Protein AF-A0A5J9W462-F1 (afdb_monomer_lite)

Organism: NCBI:txid38414

Sequence (425 aa):
MVHLDNNRASKAHFTGINVKLDCSFSLFSVPWCLNPQRISMEPQVGMQVTEFKRKVMEEELKKLSLKVNHHEGNIQFLKTELNAIEAMCSDLGIKLGNYYSSVVAVANNDTSSLESERRTIRGILDQDKTAAGIICLLKVHQYEEASKMPLMNNILGFVATLGKVNDDNLSRLLSEYLGVDNMLGLVCNTSDGVKDLEKYDKDGRIDKSSGVHRLARTVGKFLDGRFTVFCLENLRPFSGIVNIDDPQRKLILEKPRLPGGESPPGFIDFAVNMIHLEREHLSCLTASGNGLRETLFYSLFSRLQVYKTRSDIKRALPWIKDGAISLDGGIWRPNGSFCLRNSKNVEVKFAVSHGVSSLPIDISDMEEQLKLKNWEKERLLEDMKREEDLLRQFRELYIQKAEGRAHGLSDSTNSGTGFMPAETT

Structure (mmCIF, N/CA/C/O backbone):
data_AF-A0A5J9W462-F1
#
_entry.id   AF-A0A5J9W462-F1
#
loop_
_atom_site.group_PDB
_atom_site.id
_atom_site.type_symbol
_atom_site.label_atom_id
_atom_site.label_alt_id
_atom_site.label_comp_id
_atom_site.label_asym_id
_atom_site.label_entity_id
_atom_site.label_seq_id
_atom_site.pdbx_PDB_ins_code
_atom_site.Cartn_x
_atom_site.Cartn_y
_atom_site.Cartn_z
_atom_site.occupancy
_atom_site.B_iso_or_equiv
_atom_site.auth_seq_id
_atom_site.auth_comp_id
_atom_site.auth_asym_id
_atom_site.auth_atom_id
_atom_site.pdbx_PDB_model_num
ATOM 1 N N . MET A 1 1 ? 1.809 1.566 29.266 1.00 32.88 1 MET A N 1
ATOM 2 C CA . MET A 1 1 ? 2.093 0.513 28.267 1.00 32.88 1 MET A CA 1
ATOM 3 C C . MET A 1 1 ? 2.369 -0.798 29.002 1.00 32.88 1 MET A C 1
ATOM 5 O O . MET A 1 1 ? 3.482 -1.033 29.451 1.00 32.88 1 MET A O 1
ATOM 9 N N . VAL A 1 2 ? 1.321 -1.592 29.239 1.00 24.12 2 VAL A N 1
ATOM 10 C CA . VAL A 1 2 ? 1.411 -2.946 29.807 1.00 24.12 2 VAL A CA 1
ATOM 11 C C . VAL A 1 2 ? 1.252 -3.903 28.632 1.00 24.12 2 VAL A C 1
ATOM 13 O O . VAL A 1 2 ? 0.195 -3.942 28.010 1.00 24.12 2 VAL A O 1
ATOM 16 N N . HIS A 1 3 ? 2.323 -4.621 28.298 1.00 26.08 3 HIS A N 1
ATOM 17 C CA . HIS A 1 3 ? 2.283 -5.725 27.346 1.00 26.08 3 HIS A CA 1
ATOM 18 C C . HIS A 1 3 ? 1.428 -6.850 27.936 1.00 26.08 3 HIS A C 1
ATOM 20 O O . HIS A 1 3 ? 1.818 -7.475 28.920 1.00 26.08 3 HIS A O 1
ATOM 26 N N . LEU A 1 4 ? 0.265 -7.107 27.339 1.00 27.16 4 LEU A N 1
ATOM 27 C CA . LEU A 1 4 ? -0.488 -8.338 27.557 1.00 27.16 4 LEU A CA 1
ATOM 28 C C . LEU A 1 4 ? -0.244 -9.269 26.371 1.00 27.16 4 LEU A C 1
ATOM 30 O O . LEU A 1 4 ? -0.885 -9.170 25.326 1.00 27.16 4 LEU A O 1
ATOM 34 N N . ASP A 1 5 ? 0.715 -10.171 26.571 1.00 25.47 5 ASP A N 1
ATOM 35 C CA . ASP A 1 5 ? 0.871 -11.408 25.816 1.00 25.47 5 ASP A CA 1
ATOM 36 C C . ASP A 1 5 ? -0.394 -12.261 25.970 1.00 25.47 5 ASP A C 1
ATOM 38 O O . ASP A 1 5 ? -0.637 -12.862 27.017 1.00 25.47 5 ASP A O 1
ATOM 42 N N . ASN A 1 6 ? -1.196 -12.351 24.911 1.00 26.03 6 ASN A N 1
ATOM 43 C CA . ASN A 1 6 ? -2.306 -13.295 24.825 1.00 26.03 6 ASN A CA 1
ATOM 44 C C . ASN A 1 6 ? -1.941 -14.411 23.847 1.00 26.03 6 ASN A C 1
ATOM 46 O O . ASN A 1 6 ? -2.358 -14.426 22.693 1.00 26.03 6 ASN A O 1
ATOM 50 N N . ASN A 1 7 ? -1.145 -15.368 24.325 1.00 25.41 7 ASN A N 1
ATOM 51 C CA . ASN A 1 7 ? -0.895 -16.611 23.605 1.00 25.41 7 ASN A CA 1
ATOM 52 C C . ASN A 1 7 ? -0.922 -17.806 24.566 1.00 25.41 7 ASN A C 1
ATOM 54 O O . ASN A 1 7 ? 0.106 -18.342 24.975 1.00 25.41 7 ASN A O 1
ATOM 58 N N . ARG A 1 8 ? -2.134 -18.229 24.954 1.00 24.95 8 ARG A N 1
ATOM 59 C CA . ARG A 1 8 ? -2.373 -19.558 25.542 1.00 24.95 8 ARG A CA 1
ATOM 60 C C . ARG A 1 8 ? -3.835 -19.993 25.393 1.00 24.95 8 ARG A C 1
ATOM 62 O O . ARG A 1 8 ? -4.592 -20.049 26.354 1.00 24.95 8 ARG A O 1
ATOM 69 N N . ALA A 1 9 ? -4.240 -20.325 24.170 1.00 26.23 9 ALA A N 1
ATOM 70 C CA . ALA A 1 9 ? -5.475 -21.072 23.938 1.00 26.23 9 ALA A CA 1
ATOM 71 C C . ALA A 1 9 ? -5.197 -22.575 24.122 1.00 26.23 9 ALA A C 1
ATOM 73 O O . ALA A 1 9 ? -4.694 -23.248 23.222 1.00 26.23 9 ALA A O 1
ATOM 74 N N . SER A 1 10 ? -5.503 -23.101 25.310 1.00 26.48 10 SER A N 1
ATOM 75 C CA . SER A 1 10 ? -5.551 -24.544 25.560 1.00 26.48 10 SER A CA 1
ATOM 76 C C . SER A 1 10 ? -6.766 -25.154 24.858 1.00 26.48 10 SER A C 1
ATOM 78 O O . SER A 1 10 ? -7.909 -24.837 25.177 1.00 26.48 10 SER A O 1
ATOM 80 N N . LYS A 1 11 ? -6.502 -26.066 23.917 1.00 26.34 11 LYS A N 1
ATOM 81 C CA . LYS A 1 11 ? -7.469 -27.040 23.396 1.00 26.34 11 LYS A CA 1
ATOM 82 C C . LYS A 1 11 ? -7.918 -27.967 24.529 1.00 26.34 11 LYS A C 1
ATOM 84 O O . LYS A 1 11 ? -7.079 -28.630 25.132 1.00 26.34 11 LYS A O 1
ATOM 89 N N . ALA A 1 12 ? -9.224 -28.087 24.744 1.00 26.06 12 ALA A N 1
ATOM 90 C CA . ALA A 1 12 ? -9.817 -29.208 25.464 1.00 26.06 12 ALA A CA 1
ATOM 91 C C . ALA A 1 12 ? -10.933 -29.814 24.603 1.00 26.06 12 ALA A C 1
ATOM 93 O O . ALA A 1 12 ? -11.951 -29.181 24.332 1.00 26.06 12 ALA A O 1
ATOM 94 N N . HIS A 1 13 ? -10.680 -31.035 24.134 1.00 24.03 13 HIS A N 1
ATOM 95 C CA . HIS A 1 13 ? -11.649 -31.937 23.522 1.00 24.03 13 HIS A CA 1
ATOM 96 C C . HIS A 1 13 ? -12.662 -32.400 24.577 1.00 24.03 13 HIS A C 1
ATOM 98 O O . HIS A 1 13 ? -12.260 -32.852 25.645 1.00 24.03 13 HIS A O 1
ATOM 104 N N . PHE A 1 14 ? -13.953 -32.381 24.248 1.00 23.38 14 PHE A N 1
ATOM 105 C CA . PHE A 1 14 ? -14.966 -33.183 24.935 1.00 23.38 14 PHE A CA 1
ATOM 106 C C . PHE A 1 14 ? -15.868 -33.832 23.885 1.00 23.38 14 PHE A C 1
ATOM 108 O O . PHE A 1 14 ? -16.574 -33.151 23.144 1.00 23.38 14 PHE A O 1
ATOM 115 N N . THR A 1 15 ? -15.815 -35.159 23.802 1.00 26.14 15 THR A N 1
ATOM 116 C CA . THR A 1 15 ? -16.683 -35.986 22.959 1.00 26.14 15 THR A CA 1
ATOM 117 C C . THR A 1 15 ? -17.451 -36.970 23.832 1.00 26.14 15 THR A C 1
ATOM 119 O O . THR A 1 15 ? -16.842 -37.820 24.470 1.00 26.14 15 THR A O 1
ATOM 122 N N . GLY A 1 16 ? -18.781 -36.855 23.785 1.00 24.42 16 GLY A N 1
ATOM 123 C CA . GLY A 1 16 ? -19.721 -37.971 23.644 1.00 24.42 16 GLY A CA 1
ATOM 124 C C . GLY A 1 16 ? -19.989 -38.871 24.850 1.00 24.42 16 GLY A C 1
ATOM 125 O O . GLY A 1 16 ? -19.273 -39.840 25.067 1.00 24.42 16 GLY A O 1
ATOM 126 N N . ILE A 1 17 ? -21.141 -38.670 25.501 1.00 26.58 17 ILE A N 1
ATOM 127 C CA . ILE A 1 17 ? -21.897 -39.768 26.120 1.00 26.58 17 ILE A CA 1
ATOM 128 C C . ILE A 1 17 ? -23.322 -39.737 25.558 1.00 26.58 17 ILE A C 1
ATOM 130 O O . ILE A 1 17 ? -24.057 -38.765 25.716 1.00 26.58 17 ILE A O 1
ATOM 134 N N . ASN A 1 18 ? -23.656 -40.815 24.852 1.00 25.36 18 ASN A N 1
ATOM 135 C CA . ASN A 1 18 ? -24.964 -41.163 24.308 1.00 25.36 18 ASN A CA 1
ATOM 136 C C . ASN A 1 18 ? -25.828 -41.748 25.435 1.00 25.36 18 ASN A C 1
ATOM 138 O O . ASN A 1 18 ? -25.395 -42.710 26.069 1.00 25.36 18 ASN A O 1
ATOM 142 N N . VAL A 1 19 ? -27.053 -41.257 25.639 1.00 27.70 19 VAL A N 1
ATOM 143 C CA . VAL A 1 19 ? -28.081 -42.009 26.378 1.00 27.70 19 VAL A CA 1
ATOM 144 C C . VAL A 1 19 ? -29.336 -42.091 25.520 1.00 27.70 19 VAL A C 1
ATOM 146 O O . VAL A 1 19 ? -29.924 -41.090 25.120 1.00 27.70 19 VAL A O 1
ATOM 149 N N . LYS A 1 20 ? -29.669 -43.339 25.205 1.00 26.03 20 LYS A N 1
ATOM 150 C CA . LYS A 1 20 ? -30.771 -43.816 24.378 1.00 26.03 20 LYS A CA 1
ATOM 151 C C . LYS A 1 20 ? -32.083 -43.678 25.160 1.00 26.03 20 LYS A C 1
ATOM 153 O O . LYS A 1 20 ? -32.168 -44.140 26.294 1.00 26.03 20 LYS A O 1
ATOM 158 N N . LEU A 1 21 ? -33.085 -43.056 24.544 1.00 27.44 21 LEU A N 1
ATOM 159 C CA . LEU A 1 21 ? -34.486 -43.153 24.947 1.00 27.44 21 LEU A CA 1
ATOM 160 C C . LEU A 1 21 ? -35.024 -44.517 24.501 1.00 27.44 21 LEU A C 1
ATOM 162 O O . LEU A 1 21 ? -34.988 -44.800 23.308 1.00 27.44 21 LEU A O 1
ATOM 166 N N . ASP A 1 22 ? -35.568 -45.303 25.428 1.00 25.23 22 ASP A N 1
ATOM 167 C CA . ASP A 1 22 ? -36.476 -46.405 25.110 1.00 25.23 22 ASP A CA 1
ATOM 168 C C . ASP A 1 22 ? -37.786 -46.208 25.884 1.00 25.23 22 ASP A C 1
ATOM 170 O O . ASP A 1 22 ? -37.830 -46.203 27.115 1.00 25.23 22 ASP A O 1
ATOM 174 N N . CYS A 1 23 ? -38.862 -46.004 25.121 1.00 26.50 23 CYS A N 1
ATOM 175 C CA . CYS A 1 23 ? -40.241 -46.086 25.579 1.00 26.50 23 CYS A CA 1
ATOM 176 C C . CYS A 1 23 ? -40.641 -47.557 25.719 1.00 26.50 23 CYS A C 1
ATOM 178 O O . CYS A 1 23 ? -40.494 -48.327 24.774 1.00 26.50 23 CYS A O 1
ATOM 180 N N . SER A 1 24 ? -41.272 -47.928 26.832 1.00 28.47 24 SER A N 1
ATOM 181 C CA . SER A 1 24 ? -42.213 -49.050 26.834 1.00 28.47 24 SER A CA 1
ATOM 182 C C . SER A 1 24 ? -43.370 -48.783 27.797 1.00 28.47 24 SER A C 1
ATOM 184 O O . SER A 1 24 ? -43.198 -48.522 28.984 1.00 28.47 24 SER A O 1
ATOM 186 N N . PHE A 1 25 ? -44.567 -48.795 27.216 1.00 29.05 25 PHE A N 1
ATOM 187 C CA . PHE A 1 25 ? -45.864 -48.802 27.878 1.00 29.05 25 PHE A CA 1
ATOM 188 C C . PHE A 1 25 ? -46.100 -50.172 28.526 1.00 29.05 25 PHE A C 1
ATOM 190 O O . PHE A 1 25 ? -45.933 -51.195 27.867 1.00 29.05 25 PHE A O 1
ATOM 197 N N . SER A 1 26 ? -46.624 -50.203 29.750 1.00 29.12 26 SER A N 1
ATOM 198 C CA . SER A 1 26 ? -47.603 -51.228 30.131 1.00 29.12 26 SER A CA 1
ATOM 199 C C . SER A 1 26 ? -48.548 -50.678 31.200 1.00 29.12 26 SER A C 1
ATOM 201 O O . SER A 1 26 ? -48.125 -50.144 32.223 1.00 29.12 26 SER A O 1
ATOM 203 N N . LEU A 1 27 ? -49.847 -50.752 30.897 1.00 32.38 27 LEU A N 1
ATOM 204 C CA . LEU A 1 27 ? -50.946 -50.551 31.836 1.00 32.38 27 LEU A CA 1
ATOM 205 C C . LEU A 1 27 ? -50.904 -51.651 32.897 1.00 32.38 27 LEU A C 1
ATOM 207 O O . LEU A 1 27 ? -50.784 -52.802 32.504 1.00 32.38 27 LEU A O 1
ATOM 211 N N . PHE A 1 28 ? -51.163 -51.332 34.167 1.00 27.59 28 PHE A N 1
ATOM 212 C CA . PHE A 1 28 ? -52.029 -52.157 35.018 1.00 27.59 28 PHE A CA 1
ATOM 213 C C . PHE A 1 28 ? -52.658 -51.323 36.143 1.00 27.59 28 PHE A C 1
ATOM 215 O O . PHE A 1 28 ? -52.068 -50.377 36.661 1.00 27.59 28 PHE A O 1
ATOM 222 N N . SER A 1 29 ? -53.909 -51.672 36.432 1.00 27.62 29 SER A N 1
ATOM 223 C CA . SER A 1 29 ? -54.890 -50.974 37.257 1.00 27.62 29 SER A CA 1
ATOM 224 C C . SER A 1 29 ? -54.516 -50.751 38.723 1.00 27.62 29 SER A C 1
ATOM 226 O O . SER A 1 29 ? -53.848 -51.552 39.369 1.00 27.62 29 SER A O 1
ATOM 228 N N . VAL A 1 30 ? -55.098 -49.669 39.242 1.00 32.84 30 VAL A N 1
ATOM 229 C CA . VAL A 1 30 ? -55.268 -49.286 40.651 1.00 32.84 30 VAL A CA 1
ATOM 230 C C . VAL A 1 30 ? -55.951 -50.407 41.467 1.00 32.84 30 VAL A C 1
ATOM 232 O O . VAL A 1 30 ? -56.759 -51.154 40.910 1.00 32.84 30 VAL A O 1
ATOM 235 N N . PRO A 1 31 ? -55.739 -50.476 42.795 1.00 33.50 31 PRO A N 1
ATOM 236 C CA . PRO A 1 31 ? -56.795 -49.958 43.672 1.00 33.50 31 PRO A CA 1
ATOM 237 C C . PRO A 1 31 ? -56.280 -49.069 44.811 1.00 33.50 31 PRO A C 1
ATOM 239 O O . PRO A 1 31 ? -55.242 -49.303 45.424 1.00 33.50 31 PRO A O 1
ATOM 242 N N . TRP A 1 32 ? -57.064 -48.028 45.087 1.00 32.16 32 TRP A N 1
ATOM 243 C CA . TRP A 1 32 ? -56.927 -47.144 46.232 1.00 32.16 32 TRP A CA 1
ATOM 244 C C . TRP A 1 32 ? -57.035 -47.915 47.550 1.00 32.16 32 TRP A C 1
ATOM 246 O O . TRP A 1 32 ? -58.062 -48.532 47.818 1.00 32.16 32 TRP A O 1
ATOM 256 N N . CYS A 1 33 ? -56.054 -47.735 48.431 1.00 29.02 33 CYS A N 1
ATOM 257 C CA . CYS A 1 33 ? -56.288 -47.727 49.870 1.00 29.02 33 CYS A CA 1
ATOM 258 C C . CYS A 1 33 ? -55.625 -46.473 50.448 1.00 29.02 33 CYS A C 1
ATOM 260 O O . CYS A 1 33 ? -54.404 -46.352 50.512 1.00 29.02 33 CYS A O 1
ATOM 262 N N . LEU A 1 34 ? -56.478 -45.517 50.815 1.00 35.22 34 LEU A N 1
ATOM 263 C CA . LEU A 1 34 ? -56.152 -44.336 51.601 1.00 35.22 34 LEU A CA 1
ATOM 264 C C . LEU A 1 34 ? -55.535 -44.761 52.938 1.00 35.22 34 LEU A C 1
ATOM 266 O O . LEU A 1 34 ? -56.171 -45.477 53.706 1.00 35.22 34 LEU A O 1
ATOM 270 N N . ASN A 1 35 ? -54.341 -44.256 53.242 1.00 29.34 35 ASN A N 1
ATOM 271 C CA . ASN A 1 35 ? -53.878 -44.123 54.618 1.00 29.34 35 ASN A CA 1
ATOM 272 C C . ASN A 1 35 ? -53.420 -42.666 54.831 1.00 29.34 35 ASN A C 1
ATOM 274 O O . ASN A 1 35 ? -52.438 -42.241 54.214 1.00 29.34 35 ASN A O 1
ATOM 278 N N . PRO A 1 36 ? -54.148 -41.851 55.617 1.00 38.88 36 PRO A N 1
ATOM 279 C CA . PRO A 1 36 ? -53.895 -40.425 55.732 1.00 38.88 36 PRO A CA 1
ATOM 280 C C . PRO A 1 36 ? -52.894 -40.151 56.857 1.00 38.88 36 PRO A C 1
ATOM 282 O O . PRO A 1 36 ? -53.267 -39.771 57.960 1.00 38.88 36 PRO A O 1
ATOM 285 N N . GLN A 1 37 ? -51.605 -40.292 56.564 1.00 34.75 37 GLN A N 1
ATOM 286 C CA . GLN A 1 37 ? -50.553 -39.580 57.296 1.00 34.75 37 GLN A CA 1
ATOM 287 C C . GLN A 1 37 ? -49.539 -39.032 56.293 1.00 34.75 37 GLN A C 1
ATOM 289 O O . GLN A 1 37 ? -48.404 -39.488 56.180 1.00 34.75 37 GLN A O 1
ATOM 294 N N . ARG A 1 38 ? -49.975 -38.024 55.527 1.00 35.09 38 ARG A N 1
ATOM 295 C CA . ARG A 1 38 ? -49.060 -37.144 54.800 1.00 35.09 38 ARG A CA 1
ATOM 296 C C . ARG A 1 38 ? -48.391 -36.254 55.844 1.00 35.09 38 ARG A C 1
ATOM 298 O O . ARG A 1 38 ? -48.964 -35.269 56.304 1.00 35.09 38 ARG A O 1
ATOM 305 N N . ILE A 1 39 ? -47.192 -36.649 56.252 1.00 37.62 39 ILE A N 1
ATOM 306 C CA . ILE A 1 39 ? -46.258 -35.767 56.942 1.00 37.62 39 ILE A CA 1
ATOM 307 C C . ILE A 1 39 ? -46.055 -34.553 56.031 1.00 37.62 39 ILE A C 1
ATOM 309 O O . ILE A 1 39 ? -45.605 -34.666 54.893 1.00 37.62 39 ILE A O 1
ATOM 313 N N . SER A 1 40 ? -46.464 -33.394 56.535 1.00 40.66 40 SER A N 1
ATOM 314 C CA . SER A 1 40 ? -46.249 -32.077 55.952 1.00 40.66 40 SER A CA 1
ATOM 315 C C . SER A 1 40 ? -44.746 -31.804 55.798 1.00 40.66 40 SER A C 1
ATOM 317 O O . SER A 1 40 ? -44.108 -31.301 56.719 1.00 40.66 40 SER A O 1
ATOM 319 N N . MET A 1 41 ? -44.177 -32.122 54.635 1.00 41.22 41 MET A N 1
ATOM 320 C CA . MET A 1 41 ? -42.813 -31.748 54.236 1.00 41.22 41 MET A CA 1
ATOM 321 C C . MET A 1 41 ? -42.751 -31.370 52.744 1.00 41.22 41 MET A C 1
ATOM 323 O O . MET A 1 41 ? -41.885 -31.821 52.011 1.00 41.22 41 MET A O 1
ATOM 327 N N . GLU A 1 42 ? -43.669 -30.529 52.266 1.00 46.94 42 GLU A N 1
ATOM 328 C CA . GLU A 1 42 ? -43.593 -29.924 50.919 1.00 46.94 42 GLU A CA 1
ATOM 329 C C . GLU A 1 42 ? -43.404 -28.386 50.854 1.00 46.94 42 GLU A C 1
ATOM 331 O O . GLU A 1 42 ? -43.029 -27.913 49.783 1.00 46.94 42 GLU A O 1
ATOM 336 N N . PRO A 1 43 ? -43.510 -27.565 51.928 1.00 47.59 43 PRO A N 1
ATOM 337 C CA . PRO A 1 43 ? -43.242 -26.124 51.799 1.00 47.59 43 PRO A CA 1
ATOM 338 C C . PRO A 1 43 ? -41.751 -25.749 51.928 1.00 47.59 43 PRO A C 1
ATOM 340 O O . PRO A 1 43 ? -41.333 -24.705 51.429 1.00 47.59 43 PRO A O 1
ATOM 343 N N . GLN A 1 44 ? -40.914 -26.594 52.548 1.00 51.41 44 GLN A N 1
ATOM 344 C CA . GLN A 1 44 ? -39.502 -26.255 52.801 1.00 51.41 44 GLN A CA 1
ATOM 345 C C . GLN A 1 44 ? -38.607 -26.363 51.554 1.00 51.41 44 GLN A C 1
ATOM 347 O O . GLN A 1 44 ? -37.691 -25.560 51.391 1.00 51.41 44 GLN A O 1
ATOM 352 N N . VAL A 1 45 ? -38.883 -27.300 50.640 1.00 54.38 45 VAL A N 1
ATOM 353 C CA . VAL A 1 45 ? -38.066 -27.502 49.427 1.00 54.38 45 VAL A CA 1
ATOM 354 C C . VAL A 1 45 ? -38.328 -26.400 48.389 1.00 54.38 45 VAL A C 1
ATOM 356 O O . VAL A 1 45 ? -37.388 -25.884 47.788 1.00 54.38 45 VAL A O 1
ATOM 359 N N . GLY A 1 46 ? -39.582 -25.955 48.232 1.00 57.25 46 GLY A N 1
ATOM 360 C CA . GLY A 1 46 ? -39.935 -24.834 47.349 1.00 57.25 46 GLY A CA 1
ATOM 361 C C . GLY A 1 46 ? -39.344 -23.491 47.802 1.00 57.25 46 GLY A C 1
ATOM 362 O O . GLY A 1 46 ? -38.829 -22.728 46.978 1.00 57.25 46 GLY A O 1
ATOM 363 N N . MET A 1 47 ? -39.329 -23.231 49.116 1.00 60.38 47 MET A N 1
ATOM 364 C CA . MET A 1 47 ? -38.665 -22.057 49.701 1.00 60.38 47 MET A CA 1
ATOM 365 C C . MET A 1 47 ? -37.142 -22.085 49.500 1.00 60.38 47 MET A C 1
ATOM 367 O O . MET A 1 47 ? -36.551 -21.068 49.145 1.00 60.38 47 MET A O 1
ATOM 371 N N . GLN A 1 48 ? -36.492 -23.243 49.650 1.00 67.31 48 GLN A N 1
ATOM 372 C CA . GLN A 1 48 ? -35.042 -23.350 49.438 1.00 67.31 48 GLN A CA 1
ATOM 373 C C . GLN A 1 48 ? -34.632 -23.167 47.968 1.00 67.31 48 GLN A C 1
ATOM 375 O O . GLN A 1 48 ? -33.620 -22.527 47.686 1.00 67.31 48 GL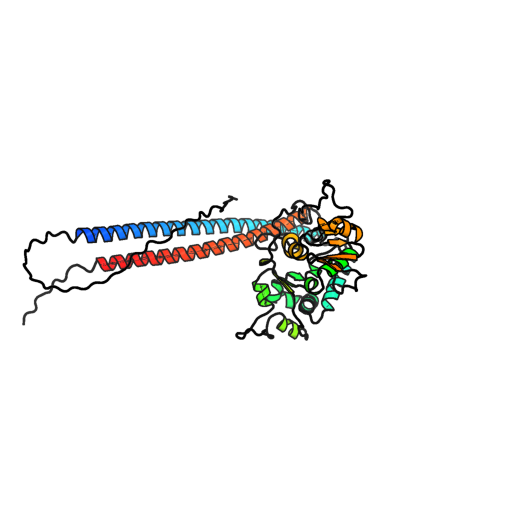N A O 1
ATOM 380 N N . VAL A 1 49 ? -35.422 -23.672 47.013 1.00 72.88 49 VAL A N 1
ATOM 381 C CA . VAL A 1 49 ? -35.142 -23.514 45.572 1.00 72.88 49 VAL A CA 1
ATOM 382 C C . VAL A 1 49 ? -35.323 -22.064 45.113 1.00 72.88 49 VAL A C 1
ATOM 384 O O . VAL A 1 49 ? -34.521 -21.557 44.327 1.00 72.88 49 VAL A O 1
ATOM 387 N N . THR A 1 50 ? -36.356 -21.377 45.600 1.00 74.00 50 THR A N 1
ATOM 388 C CA . THR A 1 50 ? -36.591 -19.952 45.300 1.00 74.00 50 THR A CA 1
ATOM 389 C C . THR A 1 50 ? -35.513 -19.059 45.913 1.00 74.00 50 THR A C 1
ATOM 391 O O . THR A 1 50 ? -35.018 -18.146 45.253 1.00 74.00 50 THR A O 1
ATOM 394 N N . GLU A 1 51 ? -35.068 -19.366 47.130 1.00 78.75 51 GLU A N 1
ATOM 395 C CA . GLU A 1 51 ? -33.944 -18.696 47.786 1.00 78.75 51 GLU A CA 1
ATOM 396 C C . GLU A 1 51 ? -32.608 -18.913 47.070 1.00 78.75 51 GLU A C 1
ATOM 398 O O . GLU A 1 51 ? -31.851 -17.961 46.869 1.00 78.75 51 GLU A O 1
ATOM 403 N N . PHE A 1 52 ? -32.338 -20.137 46.616 1.00 80.62 52 PHE A N 1
ATOM 404 C CA . PHE A 1 52 ? -31.152 -20.438 45.822 1.00 80.62 52 PHE A CA 1
ATOM 405 C C . PHE A 1 52 ? -31.157 -19.682 44.485 1.00 80.62 52 PHE A C 1
ATOM 407 O O . PHE A 1 52 ? -30.176 -19.020 44.151 1.00 80.62 52 PHE A O 1
ATOM 414 N N . LYS A 1 53 ? -32.283 -19.689 43.753 1.00 81.44 53 LYS A N 1
ATOM 415 C CA . LYS A 1 53 ? -32.438 -18.919 42.504 1.00 81.44 53 LYS A CA 1
ATOM 416 C C . LYS A 1 53 ? -32.224 -17.419 42.719 1.00 81.44 53 LYS A C 1
ATOM 418 O O . LYS A 1 53 ? -31.576 -16.775 41.898 1.00 81.44 53 LYS A O 1
ATOM 423 N N . ARG A 1 54 ? -32.721 -16.868 43.830 1.00 82.50 54 ARG A N 1
ATOM 424 C CA . ARG A 1 54 ? -32.523 -15.460 44.202 1.00 82.50 54 ARG A CA 1
ATOM 425 C C . ARG A 1 54 ? -31.045 -15.129 44.400 1.00 82.50 54 ARG A C 1
ATOM 427 O O . ARG A 1 54 ? -30.573 -14.151 43.830 1.00 82.50 54 ARG A O 1
ATOM 434 N N . LYS A 1 55 ? -30.315 -15.961 45.153 1.00 86.31 55 LYS A N 1
ATOM 435 C CA . LYS A 1 55 ? -28.874 -15.779 45.393 1.00 86.31 55 LYS A CA 1
ATOM 436 C C . LYS A 1 55 ? -28.066 -15.839 44.100 1.00 86.31 55 LYS A C 1
ATOM 438 O O . LYS A 1 55 ? -27.244 -14.961 43.866 1.00 86.31 55 LYS A O 1
ATOM 443 N N . VAL A 1 56 ? -28.352 -16.813 43.233 1.00 86.38 56 VAL A N 1
ATOM 444 C CA . VAL A 1 56 ? -27.691 -16.927 41.922 1.00 86.38 56 VAL A CA 1
ATOM 445 C C . VAL A 1 56 ? -27.938 -15.673 41.078 1.00 86.38 56 VAL A C 1
ATOM 447 O O . VAL A 1 56 ? -26.992 -15.104 40.537 1.00 86.38 56 VAL A O 1
ATOM 450 N N . MET A 1 57 ? -29.182 -15.185 41.013 1.00 83.44 57 MET A N 1
ATOM 451 C CA . MET A 1 57 ? -29.492 -13.952 40.280 1.00 83.44 57 MET A CA 1
ATOM 452 C C . MET A 1 57 ? -28.794 -12.720 40.872 1.00 83.44 57 MET A C 1
ATOM 454 O O . MET A 1 57 ? -28.314 -11.875 40.121 1.00 83.44 57 MET A O 1
ATOM 458 N N . GLU A 1 58 ? -28.708 -12.601 42.199 1.00 87.44 58 GLU A N 1
ATOM 459 C CA . GLU A 1 58 ? -27.998 -11.497 42.860 1.00 87.44 58 GLU A CA 1
ATOM 460 C C . GLU A 1 58 ? -26.494 -11.510 42.569 1.00 87.44 58 GLU A C 1
ATOM 462 O O . GLU A 1 58 ? -25.908 -10.460 42.294 1.00 87.44 58 GLU A O 1
ATOM 467 N N . GLU A 1 59 ? -25.869 -12.686 42.569 1.00 90.25 59 GLU A N 1
ATOM 468 C CA . GLU A 1 59 ? -24.460 -12.843 42.205 1.00 90.25 59 GLU A CA 1
ATOM 469 C C . GLU A 1 59 ? -24.199 -12.463 40.743 1.00 90.25 59 GLU A C 1
ATOM 471 O O . GLU A 1 59 ? -23.238 -11.745 40.445 1.00 90.25 59 GLU A O 1
ATOM 476 N N . GLU A 1 60 ? -25.067 -12.883 39.822 1.00 89.12 60 GLU A N 1
ATOM 477 C CA . GLU A 1 60 ? -24.965 -12.516 38.408 1.00 89.12 60 GLU A CA 1
ATOM 478 C C . GLU A 1 60 ? -25.143 -11.011 38.182 1.00 89.12 60 GLU A C 1
ATOM 480 O O . GLU A 1 60 ? -24.385 -10.408 37.419 1.00 89.12 60 GLU A O 1
ATOM 485 N N . LEU A 1 61 ? -26.101 -10.387 38.870 1.00 91.62 61 LEU A N 1
ATOM 486 C CA . LEU A 1 61 ? -26.364 -8.953 38.768 1.00 91.62 61 LEU A CA 1
ATOM 487 C C . LEU A 1 61 ? -25.199 -8.134 39.340 1.00 91.62 61 LEU A C 1
ATOM 489 O O . LEU A 1 61 ? -24.786 -7.136 38.745 1.00 91.62 61 LEU A O 1
ATOM 493 N N . LYS A 1 62 ? -24.597 -8.600 40.442 1.00 93.06 62 LYS A N 1
ATOM 494 C CA . LYS A 1 62 ? -23.366 -8.026 41.003 1.00 93.06 62 LYS A CA 1
ATOM 495 C C . LYS A 1 62 ? -22.199 -8.150 40.023 1.00 93.06 62 LYS A C 1
ATOM 497 O O . LYS A 1 62 ? -21.471 -7.183 39.815 1.00 93.06 62 LYS A O 1
ATOM 502 N N . LYS A 1 63 ? -22.040 -9.306 39.371 1.00 93.94 63 LYS A N 1
ATOM 503 C CA . LYS A 1 63 ? -21.010 -9.520 38.343 1.00 93.94 63 LYS A CA 1
ATOM 504 C C . LYS A 1 63 ? -21.204 -8.598 37.135 1.00 93.94 63 LYS A C 1
ATOM 506 O O . LYS A 1 63 ? -20.222 -8.055 36.635 1.00 93.94 63 LYS A O 1
ATOM 511 N N . LEU A 1 64 ? -22.441 -8.408 36.673 1.00 93.06 64 LEU A N 1
ATOM 512 C CA . LEU A 1 64 ? -22.760 -7.485 35.578 1.00 93.06 64 LEU A CA 1
ATOM 513 C C . LEU A 1 64 ? -22.488 -6.029 35.969 1.00 93.06 64 LEU A C 1
ATOM 515 O O . LEU A 1 64 ? -21.849 -5.318 35.203 1.00 93.06 64 LEU A O 1
ATOM 519 N N . SER A 1 65 ? -22.880 -5.610 37.174 1.00 93.62 65 SER A N 1
ATOM 520 C CA . SER A 1 65 ? -22.589 -4.262 37.683 1.00 93.62 65 SER A CA 1
ATOM 521 C C . SER A 1 65 ? -21.083 -3.982 37.752 1.00 93.62 65 SER A C 1
ATOM 523 O O . SER A 1 65 ? -20.636 -2.931 37.304 1.00 93.62 65 SER A O 1
ATOM 525 N N . LEU A 1 66 ? -20.281 -4.945 38.223 1.00 94.94 66 LEU A N 1
ATOM 526 C CA . LEU A 1 66 ? -18.820 -4.822 38.219 1.00 94.94 66 LEU A CA 1
ATOM 527 C C . LEU A 1 66 ? -18.254 -4.654 36.803 1.00 94.94 66 LEU A C 1
ATOM 529 O O . LEU A 1 66 ? -17.344 -3.854 36.607 1.00 94.94 66 LEU A O 1
ATOM 533 N N . LYS A 1 67 ? -18.799 -5.370 35.811 1.00 94.50 67 LYS A N 1
ATOM 534 C CA . LYS A 1 67 ? -18.393 -5.214 34.406 1.00 94.50 67 LYS A CA 1
ATOM 535 C C . LYS A 1 67 ? -18.782 -3.853 33.832 1.00 94.50 67 LYS A C 1
ATOM 537 O O . LYS A 1 67 ? -17.964 -3.247 33.153 1.00 94.50 67 LYS A O 1
ATOM 542 N N . VAL A 1 68 ? -19.990 -3.362 34.116 1.00 94.81 68 VAL A N 1
ATOM 543 C CA . VAL A 1 68 ? -20.439 -2.023 33.694 1.00 94.81 68 VAL A CA 1
ATOM 544 C C . VAL A 1 68 ? -19.497 -0.953 34.247 1.00 94.81 68 VAL A C 1
ATOM 546 O O . VAL A 1 68 ? -18.943 -0.182 33.470 1.00 94.81 68 VAL A O 1
ATOM 549 N N . ASN A 1 69 ? -19.224 -0.981 35.555 1.00 94.50 69 ASN A N 1
ATOM 550 C CA . ASN A 1 69 ? -18.305 -0.035 36.193 1.00 94.50 69 ASN A CA 1
ATOM 551 C C . ASN A 1 69 ? -16.884 -0.129 35.610 1.00 94.50 69 ASN A C 1
ATOM 553 O O . ASN A 1 69 ? -16.206 0.884 35.457 1.00 94.50 69 ASN A O 1
ATOM 557 N N . HIS A 1 70 ? -16.426 -1.341 35.281 1.00 95.31 70 HIS A N 1
ATOM 558 C CA . HIS A 1 70 ? -15.125 -1.550 34.650 1.00 95.31 70 HIS A CA 1
ATOM 559 C C . HIS A 1 70 ? -15.043 -0.888 33.267 1.00 95.31 70 HIS A C 1
ATOM 561 O O . HIS A 1 70 ? -14.116 -0.119 33.025 1.00 95.31 70 HIS A O 1
ATOM 567 N N . HIS A 1 71 ? -16.024 -1.122 32.390 1.00 95.75 71 HIS A N 1
ATOM 568 C CA . HIS A 1 71 ? -16.055 -0.516 31.055 1.00 95.75 71 HIS A CA 1
ATOM 569 C C . HIS A 1 71 ? -16.236 1.012 31.109 1.00 95.75 71 HIS A C 1
ATOM 571 O O . HIS A 1 71 ? -15.603 1.732 30.342 1.00 95.75 71 HIS A O 1
ATOM 577 N N . GLU A 1 72 ? -17.026 1.539 32.051 1.00 95.69 72 GLU A N 1
ATOM 578 C CA . GLU A 1 72 ? -17.121 2.989 32.289 1.00 95.69 72 GLU A CA 1
ATOM 579 C C . GLU A 1 72 ? -15.773 3.595 32.701 1.00 95.69 72 GLU A C 1
ATOM 581 O O . GLU A 1 72 ? -15.366 4.630 32.166 1.00 95.69 72 GLU A O 1
ATOM 586 N N . GLY A 1 73 ? -15.055 2.926 33.608 1.00 96.50 73 GLY A N 1
ATOM 587 C CA . GLY A 1 73 ? -13.705 3.315 34.009 1.00 96.50 73 GLY A CA 1
ATOM 588 C C . GLY A 1 73 ? -12.715 3.294 32.840 1.00 96.50 73 GLY A C 1
ATOM 589 O O . GLY A 1 73 ? -11.956 4.249 32.670 1.00 96.50 73 GLY A O 1
ATOM 590 N N . ASN A 1 74 ? -12.762 2.256 31.997 1.00 96.44 74 ASN A N 1
ATOM 591 C CA . ASN A 1 74 ? -11.922 2.151 30.802 1.00 96.44 74 ASN A CA 1
ATOM 592 C C . ASN A 1 74 ? -12.195 3.295 29.816 1.00 96.44 74 ASN A C 1
ATOM 594 O O . ASN A 1 74 ? -11.253 3.927 29.349 1.00 96.44 74 ASN A O 1
ATOM 598 N N . ILE A 1 75 ? -13.462 3.619 29.537 1.00 96.44 75 ILE A N 1
ATOM 599 C CA . ILE A 1 75 ? -13.818 4.736 28.645 1.00 96.44 75 ILE A CA 1
ATOM 600 C C . ILE A 1 75 ? -13.296 6.066 29.199 1.00 96.44 75 ILE A C 1
ATOM 602 O O . ILE A 1 75 ? -12.762 6.879 28.446 1.00 96.44 75 ILE A O 1
ATOM 606 N N . GLN A 1 76 ? -13.415 6.302 30.509 1.00 96.75 76 GLN A N 1
ATOM 607 C CA . GLN A 1 76 ? -12.897 7.521 31.137 1.00 96.75 76 GLN A CA 1
ATOM 608 C C . GLN A 1 76 ? -11.367 7.621 31.016 1.00 96.75 76 GLN A C 1
ATOM 610 O O . GLN A 1 76 ? -10.832 8.698 30.735 1.00 96.75 76 GLN A O 1
ATOM 615 N N . PHE A 1 77 ? -10.665 6.500 31.195 1.00 96.94 77 PHE A N 1
ATOM 616 C CA . PHE A 1 77 ? -9.223 6.410 30.979 1.00 96.94 77 PHE A CA 1
ATOM 617 C C . PHE A 1 77 ? -8.854 6.717 29.519 1.00 96.94 77 PHE A C 1
ATOM 619 O O . PHE A 1 77 ? -8.058 7.620 29.275 1.00 96.94 77 PHE A O 1
ATOM 626 N N . LEU A 1 78 ? -9.503 6.057 28.553 1.00 95.88 78 LEU A N 1
ATOM 627 C CA . LEU A 1 78 ? -9.272 6.273 27.119 1.00 95.88 78 LEU A CA 1
ATOM 628 C C . LEU A 1 78 ? -9.528 7.730 26.709 1.00 95.88 78 LEU A C 1
ATOM 630 O O . LEU A 1 78 ? -8.737 8.306 25.971 1.00 95.88 78 LEU A O 1
ATOM 634 N N . LYS A 1 79 ? -10.576 8.374 27.236 1.00 96.19 79 LYS A N 1
ATOM 635 C CA . LYS A 1 79 ? -10.833 9.807 27.000 1.00 96.19 79 LYS A CA 1
ATOM 636 C C . LYS A 1 79 ? -9.715 10.702 27.528 1.00 96.19 79 LYS A C 1
ATOM 638 O O . LYS A 1 79 ? -9.386 11.706 26.903 1.00 96.19 79 LYS A O 1
ATOM 643 N N . THR A 1 80 ? -9.137 10.355 28.675 1.00 96.50 80 THR A N 1
ATOM 644 C CA . THR A 1 80 ? -8.032 11.123 29.266 1.00 96.50 80 THR A CA 1
ATOM 645 C C . THR A 1 80 ? -6.775 11.020 28.401 1.00 96.50 80 THR A C 1
ATOM 647 O O . THR A 1 80 ? -6.163 12.042 28.094 1.00 96.50 80 THR A O 1
ATOM 650 N N . GLU A 1 81 ? -6.443 9.812 27.938 1.00 95.94 81 GLU A N 1
ATOM 651 C CA . GLU A 1 81 ? -5.337 9.583 26.998 1.00 95.94 81 GLU A CA 1
ATOM 652 C C . GLU A 1 81 ? -5.569 10.298 25.655 1.00 95.94 81 GLU A C 1
ATOM 654 O O . GLU A 1 81 ? -4.650 10.911 25.115 1.00 95.94 81 GLU A O 1
ATOM 659 N N . LEU A 1 82 ? -6.807 10.299 25.143 1.00 95.38 82 LEU A N 1
ATOM 660 C CA . LEU A 1 82 ? -7.166 10.978 23.894 1.00 95.38 82 LEU A CA 1
ATOM 661 C C . LEU A 1 82 ? -6.883 12.477 23.983 1.00 95.38 82 LEU A C 1
ATOM 663 O O . LEU A 1 82 ? -6.228 13.034 23.105 1.00 95.38 82 LEU A O 1
ATOM 667 N N . ASN A 1 83 ? -7.319 13.110 25.073 1.00 95.06 83 ASN A N 1
ATOM 668 C CA . ASN A 1 83 ? -7.083 14.531 25.314 1.00 95.06 83 ASN A CA 1
ATOM 669 C C . ASN A 1 83 ? -5.582 14.851 25.403 1.00 95.06 83 ASN A C 1
ATOM 671 O O . ASN A 1 83 ? -5.143 15.891 24.912 1.00 95.06 83 ASN A O 1
ATOM 675 N N . ALA A 1 84 ? -4.781 13.963 26.003 1.00 96.06 84 ALA A N 1
ATOM 676 C CA . ALA A 1 84 ? -3.331 14.131 26.072 1.00 96.06 84 ALA A CA 1
ATOM 677 C C . ALA A 1 84 ? -2.686 14.065 24.677 1.00 96.06 84 ALA A C 1
ATOM 679 O O . ALA A 1 84 ? -1.844 14.902 24.345 1.00 96.06 84 ALA A O 1
ATOM 680 N N . ILE A 1 85 ? -3.111 13.117 23.836 1.00 94.38 85 ILE A N 1
ATOM 681 C CA . ILE A 1 85 ? -2.646 13.010 22.446 1.00 94.38 85 ILE A CA 1
ATOM 682 C C . ILE A 1 85 ? -3.060 14.236 21.632 1.00 94.38 85 ILE A C 1
ATOM 684 O O . ILE A 1 85 ? -2.234 14.794 20.914 1.00 94.38 85 ILE A O 1
ATOM 688 N N . GLU A 1 86 ? -4.299 14.708 21.767 1.00 94.69 86 GLU A N 1
ATOM 689 C CA . GLU A 1 86 ? -4.768 15.909 21.068 1.00 94.69 86 GLU A CA 1
ATOM 690 C C . GLU A 1 86 ? -3.984 17.165 21.465 1.00 94.69 86 GLU A C 1
ATOM 692 O O . GLU A 1 86 ? -3.646 17.979 20.598 1.00 94.69 86 GLU A O 1
ATOM 697 N N . ALA A 1 87 ? -3.636 17.303 22.747 1.00 94.06 87 ALA A N 1
ATOM 698 C CA . ALA A 1 87 ? -2.776 18.382 23.219 1.00 94.06 87 ALA A CA 1
ATOM 699 C C . ALA A 1 87 ? -1.371 18.304 22.594 1.00 94.06 87 ALA A C 1
ATOM 701 O O . ALA A 1 87 ? -0.862 19.319 22.116 1.00 94.06 87 ALA A O 1
ATOM 702 N N . MET A 1 88 ? -0.773 17.107 22.523 1.00 93.62 88 MET A N 1
ATOM 703 C CA . MET A 1 88 ? 0.526 16.898 21.866 1.00 93.62 88 MET A CA 1
ATOM 704 C C . MET A 1 88 ? 0.477 17.197 20.362 1.00 93.62 88 MET A C 1
ATOM 706 O O . MET A 1 88 ? 1.355 17.891 19.853 1.00 93.62 88 MET A O 1
ATOM 710 N N . CYS A 1 89 ? -0.547 16.719 19.646 1.00 91.94 89 CYS A N 1
ATOM 711 C CA . CYS A 1 89 ? -0.722 17.016 18.221 1.00 91.94 89 CYS A CA 1
ATOM 712 C C . CYS A 1 89 ? -0.866 18.521 17.973 1.00 91.94 89 CYS A C 1
ATOM 714 O O . CYS A 1 89 ? -0.311 19.040 17.007 1.00 91.94 89 CYS A O 1
ATOM 716 N N . SER A 1 90 ? -1.589 19.223 18.849 1.00 91.75 90 SER A N 1
ATOM 717 C CA . SER A 1 90 ? -1.771 20.672 18.748 1.00 91.75 90 SER A CA 1
ATOM 718 C C . SER A 1 90 ? -0.452 21.420 18.964 1.00 91.75 90 SER A C 1
ATOM 720 O O . SER A 1 90 ? -0.114 22.293 18.169 1.00 91.75 90 SER A O 1
ATOM 722 N N . ASP A 1 91 ? 0.325 21.053 19.988 1.00 92.62 91 ASP A N 1
ATOM 723 C CA . ASP A 1 91 ? 1.643 21.645 20.264 1.00 92.62 91 ASP A CA 1
ATOM 724 C C . ASP A 1 91 ? 2.635 21.417 19.109 1.00 92.62 91 ASP A C 1
ATOM 726 O O . ASP A 1 91 ? 3.247 22.366 18.611 1.00 92.62 91 ASP A O 1
ATOM 730 N N . LEU A 1 92 ? 2.741 20.176 18.617 1.00 91.00 92 LEU A N 1
ATOM 731 C CA . LEU A 1 92 ? 3.570 19.842 17.454 1.00 91.00 92 LEU A CA 1
ATOM 732 C C . LEU A 1 92 ? 3.109 20.589 16.195 1.00 91.00 92 LEU A C 1
ATOM 734 O O . LEU A 1 92 ? 3.937 21.141 15.470 1.00 91.00 92 LEU A O 1
ATOM 738 N N . GLY A 1 93 ? 1.797 20.665 15.959 1.00 88.25 93 GLY A N 1
ATOM 739 C CA . GLY A 1 93 ? 1.215 21.396 14.835 1.00 88.25 93 GLY A CA 1
ATOM 740 C C . GLY A 1 93 ? 1.536 22.893 14.867 1.00 88.25 93 GLY A C 1
ATOM 741 O O . GLY A 1 93 ? 1.878 23.466 13.834 1.00 88.25 93 GLY A O 1
ATOM 742 N N . ILE A 1 94 ? 1.502 23.525 16.046 1.00 88.94 94 ILE A N 1
ATOM 743 C CA . ILE A 1 94 ? 1.886 24.935 16.223 1.00 88.94 94 ILE A CA 1
ATOM 744 C C . ILE A 1 94 ? 3.381 25.130 15.936 1.00 88.94 94 ILE A C 1
ATOM 746 O O . ILE A 1 94 ? 3.750 26.059 15.215 1.00 88.94 94 ILE A O 1
ATOM 750 N N . LYS A 1 95 ? 4.250 24.252 16.457 1.00 87.75 95 LYS A N 1
ATOM 751 C CA . LYS A 1 95 ? 5.705 24.305 16.212 1.00 87.75 95 LYS A CA 1
ATOM 752 C C . LYS A 1 95 ? 6.035 24.195 14.723 1.00 87.75 95 LYS A C 1
ATOM 754 O O . LYS A 1 95 ? 6.776 25.029 14.201 1.00 87.75 95 LYS A O 1
ATOM 759 N N . LEU A 1 96 ? 5.430 23.225 14.037 1.00 86.75 96 LEU A N 1
ATOM 760 C CA . LEU A 1 96 ? 5.560 23.044 12.590 1.00 86.75 96 LEU A CA 1
ATOM 761 C C . LEU A 1 96 ? 5.026 24.258 11.821 1.00 86.75 96 LEU A C 1
ATOM 763 O O . LEU A 1 96 ? 5.710 24.764 10.935 1.00 86.75 96 LEU A O 1
ATOM 767 N N . GLY A 1 97 ? 3.849 24.774 12.185 1.00 83.56 97 GLY A N 1
ATOM 768 C CA . GLY A 1 97 ? 3.258 25.958 11.555 1.00 83.56 97 GLY A CA 1
ATOM 769 C C . GLY A 1 97 ? 4.148 27.201 11.656 1.00 83.56 97 GLY A C 1
ATOM 770 O O . GLY A 1 97 ? 4.362 27.891 10.659 1.00 83.56 97 GLY A O 1
ATOM 771 N N . ASN A 1 98 ? 4.737 27.448 12.828 1.00 83.94 98 ASN A N 1
ATOM 772 C CA . ASN A 1 98 ? 5.682 28.548 13.041 1.00 83.94 98 ASN A CA 1
ATOM 773 C C . ASN A 1 98 ? 6.950 28.385 12.193 1.00 83.94 98 ASN A C 1
ATOM 775 O O . ASN A 1 98 ? 7.442 29.359 11.619 1.00 83.94 98 ASN A O 1
ATOM 779 N N . TYR A 1 99 ? 7.457 27.155 12.068 1.00 79.94 99 TYR A N 1
ATOM 780 C CA . TYR A 1 99 ? 8.597 26.880 11.202 1.00 79.94 99 TYR A CA 1
ATOM 781 C C . TYR A 1 99 ? 8.254 27.138 9.734 1.00 79.94 99 TYR A C 1
ATOM 783 O O . TYR A 1 99 ? 8.921 27.933 9.075 1.00 79.94 99 TYR A O 1
ATOM 791 N N . TYR A 1 100 ? 7.177 26.541 9.225 1.00 78.69 100 TYR A N 1
ATOM 792 C CA . TYR A 1 100 ? 6.780 26.709 7.831 1.00 78.69 100 TYR A CA 1
ATOM 793 C C . TYR A 1 100 ? 6.510 28.169 7.478 1.00 78.69 100 TYR A C 1
ATOM 795 O O . TYR A 1 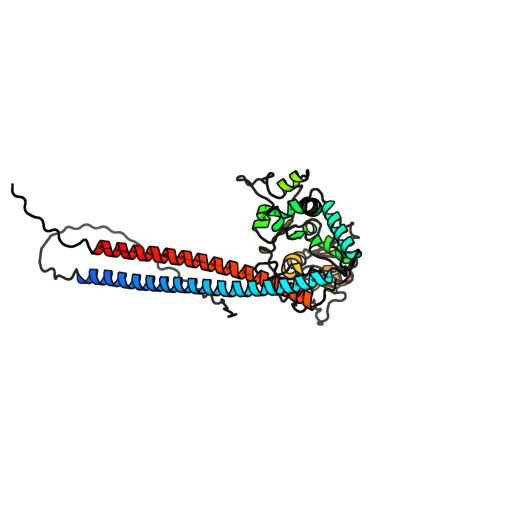100 ? 6.954 28.623 6.427 1.00 78.69 100 TYR A O 1
ATOM 803 N N . SER A 1 101 ? 5.904 28.940 8.386 1.00 75.25 101 SER A N 1
ATOM 804 C CA . SER A 1 101 ? 5.709 30.382 8.211 1.00 75.25 101 SER A CA 1
ATOM 805 C C . SER A 1 101 ? 7.015 31.190 8.185 1.00 75.25 101 SER A C 1
ATOM 807 O O . SER A 1 101 ? 7.023 32.288 7.632 1.00 75.25 101 SER A O 1
ATOM 809 N N . SER A 1 102 ? 8.111 30.679 8.757 1.00 68.12 102 SER A N 1
ATOM 810 C CA . SER A 1 102 ? 9.437 31.320 8.724 1.00 68.12 102 SER A CA 1
ATOM 811 C C . SER A 1 102 ? 10.309 30.871 7.539 1.00 68.12 102 SER A C 1
ATOM 813 O O . SER A 1 102 ? 11.235 31.586 7.162 1.00 68.12 102 SER A O 1
ATOM 815 N N . VAL A 1 103 ? 9.984 29.738 6.899 1.00 63.06 103 VAL A N 1
ATOM 816 C CA . VAL A 1 103 ? 10.763 29.119 5.804 1.00 63.06 103 VAL A CA 1
ATOM 817 C C . VAL A 1 103 ? 10.202 29.346 4.396 1.00 63.06 103 VAL A C 1
ATOM 819 O O . VAL A 1 103 ? 10.878 29.028 3.418 1.00 63.06 103 VAL A O 1
ATOM 822 N N . VAL A 1 104 ? 9.057 30.025 4.243 1.00 49.59 104 VAL A N 1
ATOM 823 C CA . VAL A 1 104 ? 8.484 30.428 2.930 1.00 49.59 104 VAL A CA 1
ATOM 824 C C . VAL A 1 104 ? 9.469 31.221 2.027 1.00 49.59 104 VAL A C 1
ATOM 826 O O . VAL A 1 104 ? 9.192 31.455 0.856 1.00 49.59 104 VAL A O 1
ATOM 829 N N . ALA A 1 105 ? 10.655 31.598 2.517 1.00 43.97 105 ALA A N 1
ATOM 830 C CA . ALA A 1 105 ? 11.687 32.318 1.775 1.00 43.97 105 ALA A CA 1
ATOM 831 C C . ALA A 1 105 ? 12.684 31.465 0.950 1.00 43.97 105 ALA A C 1
ATOM 833 O O . ALA A 1 105 ? 13.467 32.058 0.210 1.00 43.97 105 ALA A O 1
ATOM 834 N N . VAL A 1 106 ? 12.707 30.124 1.028 1.00 51.06 106 VAL A N 1
ATOM 835 C CA . VAL A 1 106 ? 13.702 29.319 0.273 1.00 51.06 106 VAL A CA 1
ATOM 836 C C . VAL A 1 106 ? 13.074 28.072 -0.356 1.00 51.06 106 VAL A C 1
ATOM 838 O O . VAL A 1 106 ? 13.070 26.990 0.223 1.00 51.06 106 VAL A O 1
ATOM 841 N N . ALA A 1 107 ? 12.558 28.215 -1.578 1.00 43.09 107 ALA A N 1
ATOM 842 C CA . ALA A 1 107 ? 12.157 27.080 -2.406 1.00 43.09 107 ALA A CA 1
ATOM 843 C C . ALA A 1 107 ? 13.374 26.527 -3.171 1.00 43.09 107 ALA A C 1
ATOM 845 O O . ALA A 1 107 ? 13.916 27.194 -4.054 1.00 43.09 107 ALA A O 1
ATOM 846 N N . ASN A 1 108 ? 13.789 25.300 -2.844 1.00 47.84 108 ASN A N 1
ATOM 847 C CA . ASN A 1 108 ? 14.748 24.537 -3.642 1.00 47.84 108 ASN A CA 1
ATOM 848 C C . ASN A 1 108 ? 14.034 23.920 -4.854 1.00 47.84 108 ASN A C 1
ATOM 850 O O . ASN A 1 108 ? 13.121 23.109 -4.714 1.00 47.84 108 ASN A O 1
ATOM 854 N N . ASN A 1 109 ? 14.459 24.321 -6.051 1.00 46.84 109 ASN A N 1
ATOM 855 C CA . ASN A 1 109 ? 13.915 23.863 -7.327 1.00 46.84 109 ASN A CA 1
ATOM 856 C C . ASN A 1 109 ? 14.676 22.632 -7.848 1.00 46.84 109 ASN A C 1
ATOM 858 O O . ASN A 1 109 ? 15.513 22.756 -8.745 1.00 46.84 109 ASN A O 1
ATOM 862 N N . ASP A 1 110 ? 14.340 21.435 -7.365 1.00 56.00 110 ASP A N 1
ATOM 863 C CA . ASP A 1 110 ? 14.790 20.180 -7.992 1.00 56.00 110 ASP A CA 1
ATOM 864 C C . ASP A 1 110 ? 13.942 19.854 -9.232 1.00 56.00 110 ASP A C 1
ATOM 866 O O . ASP A 1 110 ? 13.079 18.974 -9.264 1.00 56.00 110 ASP A O 1
ATOM 870 N N . THR A 1 111 ? 14.196 20.616 -10.295 1.00 66.19 111 THR A N 1
ATOM 871 C CA . THR A 1 111 ? 13.463 20.554 -11.572 1.00 66.19 111 THR A CA 1
ATOM 872 C C . THR A 1 111 ? 13.504 19.179 -12.252 1.00 66.19 111 THR A C 1
ATOM 874 O O . THR A 1 111 ? 12.547 18.811 -12.932 1.00 66.19 111 THR A O 1
ATOM 877 N N . SER A 1 112 ? 14.567 18.389 -12.060 1.00 73.81 112 SER A N 1
ATOM 878 C CA . SER A 1 112 ? 14.759 17.100 -12.743 1.00 73.81 112 SER A CA 1
ATOM 879 C C . SER A 1 112 ? 13.895 15.963 -12.181 1.00 73.81 112 SER A C 1
ATOM 881 O O . SER A 1 112 ? 13.349 15.178 -12.962 1.00 73.81 112 SER A O 1
ATOM 883 N N . SER A 1 113 ? 13.732 15.879 -10.853 1.00 77.12 113 SER A N 1
ATOM 884 C CA . SER A 1 113 ? 12.853 14.894 -10.199 1.00 77.12 113 SER A CA 1
ATOM 885 C C . SER A 1 113 ? 11.394 15.172 -10.545 1.00 77.12 113 SER A C 1
ATOM 887 O O . SER A 1 113 ? 10.673 14.277 -10.987 1.00 77.12 113 SER A O 1
ATOM 889 N N . LEU A 1 114 ? 10.992 16.444 -10.452 1.00 81.19 114 LEU A N 1
ATOM 890 C CA . LEU A 1 114 ? 9.639 16.885 -10.780 1.00 81.19 114 LEU A CA 1
ATOM 891 C C . LEU A 1 114 ? 9.288 16.611 -12.250 1.00 81.19 114 LEU A C 1
ATOM 893 O O . LEU A 1 114 ? 8.177 16.192 -12.570 1.00 81.19 114 LEU A O 1
ATOM 897 N N . GLU A 1 115 ? 10.240 16.803 -13.164 1.00 85.31 115 GLU A N 1
ATOM 898 C CA . GLU A 1 115 ? 10.044 16.456 -14.571 1.00 85.31 115 GLU A CA 1
ATOM 899 C C . GLU A 1 115 ? 9.886 14.938 -14.774 1.00 85.31 115 GLU A C 1
ATOM 901 O O . GLU A 1 115 ? 9.080 14.496 -15.593 1.00 85.31 115 GLU A O 1
ATOM 906 N N . SER A 1 116 ? 10.607 14.117 -14.006 1.00 86.88 116 SER A N 1
ATOM 907 C CA . SER A 1 116 ? 10.472 12.656 -14.047 1.00 86.88 116 SER A CA 1
ATOM 908 C C . SER A 1 116 ? 9.098 12.175 -13.559 1.00 86.88 116 SER A C 1
ATOM 910 O O . SER A 1 116 ? 8.465 11.316 -14.182 1.00 86.88 116 SER A O 1
ATOM 912 N N . GLU A 1 117 ? 8.580 12.788 -12.496 1.00 90.31 117 GLU A N 1
ATOM 913 C CA . GLU A 1 117 ? 7.218 12.555 -12.003 1.00 90.31 117 GLU A CA 1
ATOM 914 C C . GLU A 1 117 ? 6.167 12.963 -13.038 1.00 90.31 117 GLU A C 1
ATOM 916 O O . GLU A 1 117 ? 5.254 12.190 -13.335 1.00 90.31 117 GLU A O 1
ATOM 921 N N . ARG A 1 118 ? 6.331 14.130 -13.675 1.00 90.25 118 ARG A N 1
ATOM 922 C CA . ARG A 1 118 ? 5.438 14.577 -14.756 1.00 90.25 118 ARG A CA 1
ATOM 923 C C . ARG A 1 118 ? 5.415 13.614 -15.935 1.00 90.25 118 ARG A C 1
ATOM 925 O O . ARG A 1 118 ? 4.342 13.374 -16.486 1.00 90.25 118 ARG A O 1
ATOM 932 N N . ARG A 1 119 ? 6.560 13.038 -16.318 1.00 91.88 119 ARG A N 1
ATOM 933 C CA . ARG A 1 119 ? 6.607 11.999 -17.364 1.00 91.88 119 ARG A CA 1
ATOM 934 C C . ARG A 1 119 ? 5.849 10.745 -16.951 1.00 91.88 119 ARG A C 1
ATOM 936 O O . ARG A 1 119 ? 5.133 10.189 -17.776 1.00 91.88 119 ARG A O 1
ATOM 943 N N . THR A 1 120 ? 5.966 10.337 -15.690 1.00 93.56 120 THR A N 1
ATOM 944 C CA . THR A 1 120 ? 5.227 9.187 -15.148 1.00 93.56 120 THR A CA 1
ATOM 945 C C . THR A 1 120 ? 3.720 9.428 -15.210 1.00 93.56 120 THR A C 1
ATOM 947 O O . THR A 1 120 ? 2.984 8.605 -15.748 1.00 93.56 120 THR A O 1
ATOM 950 N N . ILE A 1 121 ? 3.266 10.597 -14.747 1.00 94.38 121 ILE A N 1
ATOM 951 C CA . ILE A 1 121 ? 1.858 11.016 -14.812 1.00 94.38 121 ILE A CA 1
ATOM 952 C C . ILE A 1 121 ? 1.370 11.061 -16.263 1.00 94.38 121 ILE A C 1
ATOM 954 O O . ILE A 1 121 ? 0.300 10.538 -16.559 1.00 94.38 121 ILE A O 1
ATOM 958 N N . ARG A 1 122 ? 2.158 11.630 -17.185 1.00 94.25 122 ARG A N 1
ATOM 959 C CA . ARG A 1 122 ? 1.813 11.658 -18.613 1.00 94.25 122 ARG A CA 1
ATOM 960 C C . ARG A 1 122 ? 1.652 10.250 -19.180 1.00 94.25 122 ARG A C 1
ATOM 962 O O . ARG A 1 122 ? 0.643 9.989 -19.818 1.00 94.25 122 ARG A O 1
ATOM 969 N N . GLY A 1 123 ? 2.571 9.338 -18.860 1.00 94.38 123 GLY A N 1
ATOM 970 C CA . GLY A 1 123 ? 2.465 7.938 -19.267 1.00 94.38 123 GLY A CA 1
ATOM 971 C C . GLY A 1 123 ? 1.175 7.269 -18.781 1.00 94.38 123 GLY A C 1
ATOM 972 O O . GLY A 1 123 ? 0.609 6.461 -19.506 1.00 94.38 123 GLY A O 1
ATOM 973 N N . ILE A 1 124 ? 0.667 7.626 -17.594 1.00 95.62 124 ILE A N 1
ATOM 974 C CA . ILE A 1 124 ? -0.630 7.140 -17.087 1.00 95.62 124 ILE A CA 1
ATOM 975 C C . ILE A 1 124 ? -1.804 7.802 -17.823 1.00 95.62 124 ILE A C 1
ATOM 977 O O . ILE A 1 124 ? -2.778 7.130 -18.151 1.00 95.62 124 ILE A O 1
ATOM 981 N N . LEU A 1 125 ? -1.735 9.109 -18.090 1.00 94.44 125 LEU A N 1
ATOM 982 C CA . LEU A 1 125 ? -2.783 9.841 -18.814 1.00 94.44 125 LEU A CA 1
ATOM 983 C C . LEU A 1 125 ? -2.952 9.355 -20.258 1.00 94.44 125 LEU A C 1
ATOM 985 O O . LEU A 1 125 ? -4.082 9.314 -20.748 1.00 94.44 125 LEU A O 1
ATOM 989 N N . ASP A 1 126 ? -1.853 8.949 -20.897 1.00 93.62 126 ASP A N 1
ATOM 990 C CA . ASP A 1 126 ? -1.846 8.352 -22.236 1.00 93.62 126 ASP A CA 1
ATOM 991 C C . ASP A 1 126 ? -2.594 6.999 -22.267 1.00 93.62 126 ASP A C 1
ATOM 993 O O . ASP A 1 126 ? -3.069 6.575 -23.319 1.00 93.62 126 ASP A O 1
ATOM 997 N N . GLN A 1 127 ? -2.795 6.351 -21.109 1.00 92.12 127 GLN A N 1
ATOM 998 C CA . GLN A 1 127 ? -3.611 5.138 -20.938 1.00 92.12 127 GLN A CA 1
ATOM 999 C C . GLN A 1 127 ? -5.087 5.488 -20.717 1.00 92.12 127 GLN A C 1
ATOM 1001 O O . GLN A 1 127 ? -5.719 5.083 -19.735 1.00 92.12 127 GLN A O 1
ATOM 1006 N N . ASP A 1 128 ? -5.642 6.274 -21.633 1.00 89.19 128 ASP A N 1
ATOM 1007 C CA . ASP A 1 128 ? -6.897 7.004 -21.471 1.00 89.19 128 ASP A CA 1
ATOM 1008 C C . ASP A 1 128 ? -8.149 6.139 -21.246 1.00 89.19 128 ASP A C 1
ATOM 1010 O O . ASP A 1 128 ? -9.121 6.629 -20.671 1.00 89.19 128 ASP A O 1
ATOM 1014 N N . LYS A 1 129 ? -8.123 4.866 -21.647 1.00 90.62 129 LYS A N 1
ATOM 1015 C CA . LYS A 1 129 ? -9.215 3.894 -21.447 1.00 90.62 129 LYS A CA 1
ATOM 1016 C C . LYS A 1 129 ? -9.121 3.098 -20.146 1.00 90.62 129 LYS A C 1
ATOM 1018 O O . LYS A 1 129 ? -10.047 2.359 -19.815 1.00 90.62 129 LYS A O 1
ATOM 1023 N N . THR A 1 130 ? -8.017 3.219 -19.415 1.00 94.00 130 THR A N 1
ATOM 1024 C CA . THR A 1 130 ? -7.794 2.476 -18.169 1.00 94.00 130 THR A CA 1
ATOM 1025 C C . THR A 1 130 ? -8.379 3.217 -16.968 1.00 94.00 130 THR A C 1
ATOM 1027 O O . THR A 1 130 ? -8.505 4.444 -16.973 1.00 94.00 130 THR A O 1
ATOM 1030 N N . ALA A 1 131 ? -8.687 2.484 -15.892 1.00 94.44 131 ALA A N 1
ATOM 1031 C CA . ALA A 1 131 ? -9.141 3.090 -14.638 1.00 94.44 131 ALA A CA 1
ATOM 1032 C C . ALA A 1 131 ? -8.118 4.103 -14.104 1.00 94.44 131 ALA A C 1
ATOM 1034 O O . ALA A 1 131 ? -8.492 5.183 -13.647 1.00 94.44 131 ALA A O 1
ATOM 1035 N N . ALA A 1 132 ? -6.828 3.781 -14.232 1.00 95.06 132 ALA A N 1
ATOM 1036 C CA . ALA A 1 132 ? -5.741 4.657 -13.832 1.00 95.06 132 ALA A CA 1
ATOM 1037 C C . ALA A 1 132 ? -5.727 5.965 -14.626 1.00 95.06 132 ALA A C 1
ATOM 1039 O O . ALA A 1 132 ? -5.700 7.030 -14.018 1.00 95.06 132 ALA A O 1
ATOM 1040 N N . GLY A 1 133 ? -5.826 5.906 -15.957 1.00 94.12 133 GLY A N 1
ATOM 1041 C CA . GLY A 1 133 ? -5.871 7.098 -16.807 1.00 94.12 133 GLY A CA 1
ATOM 1042 C C . GLY A 1 133 ? -7.074 7.998 -16.511 1.00 94.12 133 GLY A C 1
ATOM 1043 O O . GLY A 1 133 ? -6.929 9.217 -16.427 1.00 94.12 133 GLY A O 1
ATOM 1044 N N . ILE A 1 134 ? -8.252 7.411 -16.275 1.00 92.94 134 ILE A N 1
ATOM 1045 C CA . ILE A 1 134 ? -9.479 8.147 -15.919 1.00 92.94 134 ILE A CA 1
ATOM 1046 C C . ILE A 1 134 ? -9.331 8.848 -14.561 1.00 92.94 134 ILE A C 1
ATOM 1048 O O . ILE A 1 134 ? -9.584 10.047 -14.447 1.00 92.94 134 ILE A O 1
ATOM 1052 N N . ILE A 1 135 ? -8.900 8.117 -13.531 1.00 92.56 135 ILE A N 1
ATOM 1053 C CA . ILE A 1 135 ? -8.726 8.655 -12.172 1.00 92.56 135 ILE A CA 1
ATOM 1054 C C . ILE A 1 135 ? -7.586 9.680 -12.140 1.00 92.56 135 ILE A C 1
ATOM 1056 O O . ILE A 1 135 ? -7.693 10.698 -11.459 1.00 92.56 135 ILE A O 1
ATOM 1060 N N . CYS A 1 136 ? -6.510 9.451 -12.894 1.00 93.25 136 CYS A N 1
ATOM 1061 C CA . CYS A 1 136 ? -5.388 10.378 -13.008 1.00 93.25 136 CYS A CA 1
ATOM 1062 C C . CYS A 1 136 ? -5.829 11.693 -13.658 1.00 93.25 136 CYS A C 1
ATOM 1064 O O . CYS A 1 136 ? -5.537 12.761 -13.125 1.00 93.25 136 CYS A O 1
ATOM 1066 N N . LEU A 1 137 ? -6.615 11.622 -14.739 1.00 91.38 137 LEU A N 1
ATOM 1067 C CA . LEU A 1 137 ? -7.183 12.800 -15.396 1.00 91.38 137 LEU A CA 1
ATOM 1068 C C . LEU A 1 137 ? -8.022 13.635 -14.419 1.00 91.38 137 LEU A C 1
ATOM 1070 O O . LEU A 1 137 ? -7.866 14.854 -14.371 1.00 91.38 137 LEU A O 1
ATOM 1074 N N . LEU A 1 138 ? -8.859 12.981 -13.607 1.00 87.62 138 LEU A N 1
ATOM 1075 C CA . LEU A 1 138 ? -9.654 13.643 -12.571 1.00 87.62 138 LEU A CA 1
ATOM 1076 C C . LEU A 1 138 ? -8.780 14.309 -11.502 1.00 87.62 138 LEU A C 1
ATOM 1078 O O . LEU A 1 138 ? -9.008 15.471 -11.173 1.00 87.62 138 LEU A O 1
ATOM 1082 N N . LYS A 1 139 ? -7.749 13.615 -10.995 1.00 86.75 139 LYS A N 1
ATOM 1083 C CA . LYS A 1 139 ? -6.825 14.182 -9.995 1.00 86.75 139 LYS A CA 1
ATOM 1084 C C . LYS A 1 139 ? -6.054 15.397 -10.531 1.00 86.75 139 LYS A C 1
ATOM 1086 O O . LYS A 1 139 ? -5.804 16.320 -9.764 1.00 86.75 139 LYS A O 1
ATOM 1091 N N . VAL A 1 140 ? -5.684 15.403 -11.814 1.00 85.50 140 VAL A N 1
ATOM 1092 C CA . VAL A 1 140 ? -4.875 16.475 -12.427 1.00 85.50 140 VAL A CA 1
ATOM 1093 C C . VAL A 1 140 ? -5.721 17.672 -12.869 1.00 85.50 140 VAL A C 1
ATOM 1095 O O . VAL A 1 140 ? -5.329 18.809 -12.624 1.00 85.50 140 VAL A O 1
ATOM 1098 N N . HIS A 1 141 ? -6.862 17.446 -13.525 1.00 76.81 141 HIS A N 1
ATOM 1099 C CA . HIS A 1 141 ? -7.646 18.527 -14.141 1.00 76.81 141 HIS A CA 1
ATOM 1100 C C . HIS A 1 141 ? -8.845 18.995 -13.312 1.00 76.81 141 HIS A C 1
ATOM 1102 O O . HIS A 1 141 ? -9.326 20.101 -13.536 1.00 76.81 141 HIS A O 1
ATOM 1108 N N . GLN A 1 142 ? -9.330 18.181 -12.373 1.00 76.75 142 GLN A N 1
ATOM 1109 C CA . GLN A 1 142 ? -10.533 18.450 -11.575 1.00 76.75 142 GLN A CA 1
ATOM 1110 C C . GLN A 1 142 ? -10.250 18.270 -10.077 1.00 76.75 142 GLN A C 1
ATOM 1112 O O . GLN A 1 142 ? -11.055 17.708 -9.339 1.00 76.75 142 GLN A O 1
ATOM 1117 N N . TYR A 1 143 ? -9.088 18.735 -9.606 1.00 70.75 143 TYR A N 1
ATOM 1118 C CA . TYR A 1 143 ? -8.618 18.508 -8.233 1.00 70.75 143 TYR A CA 1
ATOM 1119 C C . TYR A 1 143 ? -9.633 18.932 -7.148 1.00 70.75 143 TYR A C 1
ATOM 1121 O O . TYR A 1 143 ? -9.861 18.202 -6.181 1.00 70.75 143 TYR A O 1
ATOM 1129 N N . GLU A 1 144 ? -10.300 20.078 -7.315 1.00 68.94 144 GLU A N 1
ATOM 1130 C CA . GLU A 1 144 ? -11.300 20.571 -6.351 1.00 68.94 144 GLU A CA 1
ATOM 1131 C C . GLU A 1 144 ? -12.581 19.729 -6.301 1.00 68.94 144 GLU A C 1
ATOM 1133 O O . GLU A 1 144 ? -13.243 19.658 -5.266 1.00 68.94 144 GLU A O 1
ATOM 1138 N N . GLU A 1 145 ? -12.957 19.104 -7.413 1.00 67.94 145 GLU A N 1
ATOM 1139 C CA . GLU A 1 145 ? -14.148 18.257 -7.508 1.00 67.94 145 GLU A CA 1
ATOM 1140 C C . GLU A 1 145 ? -13.809 16.836 -7.052 1.00 67.94 145 GLU A C 1
ATOM 1142 O O . GLU A 1 145 ? -14.561 16.232 -6.289 1.00 67.94 145 GLU A O 1
ATOM 1147 N N . ALA A 1 146 ? -12.626 16.345 -7.427 1.00 68.69 146 ALA A N 1
ATOM 1148 C CA . ALA A 1 146 ? -12.084 15.062 -7.006 1.00 68.69 146 ALA A CA 1
ATOM 1149 C C . ALA A 1 146 ? -11.872 14.990 -5.487 1.00 68.69 146 ALA A C 1
ATOM 1151 O O . ALA A 1 146 ? -12.216 13.979 -4.884 1.00 68.69 146 ALA A O 1
ATOM 1152 N N . SER A 1 147 ? -11.366 16.050 -4.847 1.00 68.12 147 SER A N 1
ATOM 1153 C CA . SER A 1 147 ? -11.154 16.081 -3.387 1.00 68.12 147 SER A CA 1
ATOM 1154 C C . SER A 1 147 ? -12.454 16.047 -2.574 1.00 68.12 147 SER A C 1
ATOM 1156 O O . SER A 1 147 ? -12.456 15.642 -1.415 1.00 68.12 147 SER A O 1
ATOM 1158 N N . LYS A 1 148 ? -13.584 16.423 -3.184 1.00 76.31 148 LYS A N 1
ATOM 1159 C CA . LYS A 1 148 ? -14.917 16.345 -2.567 1.00 76.31 148 LYS A CA 1
ATOM 1160 C C . LYS A 1 148 ? -15.578 14.980 -2.764 1.00 76.31 148 LYS A C 1
ATOM 1162 O O . LYS A 1 148 ? -16.607 14.712 -2.145 1.00 76.31 148 LYS A O 1
ATOM 1167 N N . MET A 1 149 ? -15.032 14.121 -3.627 1.00 78.31 149 MET A N 1
ATOM 1168 C CA . MET A 1 149 ? -15.604 12.808 -3.914 1.00 78.31 149 MET A CA 1
ATOM 1169 C C . MET A 1 149 ? -15.182 11.780 -2.856 1.00 78.31 149 MET A C 1
ATOM 1171 O O . MET A 1 149 ? -13.998 11.452 -2.778 1.00 78.31 149 MET A O 1
ATOM 1175 N N . PRO A 1 150 ? -16.130 11.159 -2.124 1.00 78.94 150 PRO A N 1
ATOM 1176 C CA . PRO A 1 150 ? -15.804 10.137 -1.124 1.00 78.94 150 PRO A CA 1
ATOM 1177 C C . PRO A 1 150 ? -14.979 8.974 -1.692 1.00 78.94 150 PRO A C 1
ATOM 1179 O O . PRO A 1 150 ? -14.068 8.477 -1.037 1.00 78.94 150 PRO A O 1
ATOM 1182 N N . LEU A 1 151 ? -15.254 8.593 -2.946 1.00 82.31 151 LEU A N 1
ATOM 1183 C CA . LEU A 1 151 ? -14.523 7.549 -3.666 1.00 82.31 151 LEU A CA 1
ATOM 1184 C C . LEU A 1 151 ? -13.018 7.844 -3.769 1.00 82.31 151 LEU A C 1
ATOM 1186 O O . LEU A 1 151 ? -12.201 6.937 -3.654 1.00 82.31 151 LEU A O 1
ATOM 1190 N N . MET A 1 152 ? -12.647 9.108 -3.977 1.00 83.25 152 MET A N 1
ATOM 1191 C CA . MET A 1 152 ? -11.255 9.505 -4.197 1.00 83.25 152 MET A CA 1
ATOM 1192 C C . MET A 1 152 ? -10.446 9.521 -2.899 1.00 83.25 152 MET A C 1
ATOM 1194 O O . MET A 1 152 ? -9.241 9.285 -2.944 1.00 83.25 152 MET A O 1
ATOM 1198 N N . ASN A 1 153 ? -11.105 9.719 -1.752 1.00 84.50 153 ASN A N 1
ATOM 1199 C CA . ASN A 1 153 ? -10.458 9.777 -0.437 1.00 84.50 153 ASN A CA 1
ATOM 1200 C C . ASN A 1 153 ? -9.795 8.452 -0.040 1.00 84.50 153 ASN A C 1
ATOM 1202 O O . ASN A 1 153 ? -8.812 8.449 0.693 1.00 84.50 153 ASN A O 1
ATOM 1206 N N . ASN A 1 154 ? -10.306 7.324 -0.540 1.00 86.94 154 ASN A N 1
ATOM 1207 C CA . ASN A 1 154 ? -9.734 6.009 -0.257 1.00 86.94 154 ASN A CA 1
ATOM 1208 C C . ASN A 1 154 ? -8.584 5.622 -1.203 1.00 86.94 154 ASN A C 1
ATOM 1210 O O . ASN A 1 154 ? -7.897 4.638 -0.926 1.00 86.94 154 ASN A O 1
ATOM 1214 N N . ILE A 1 155 ? -8.369 6.361 -2.300 1.00 92.06 155 ILE A N 1
ATOM 1215 C CA . ILE A 1 155 ? -7.354 6.053 -3.318 1.00 92.06 155 ILE A CA 1
ATOM 1216 C C . ILE A 1 155 ? -6.069 6.820 -3.014 1.00 92.06 155 ILE A C 1
ATOM 1218 O O . ILE A 1 155 ? -5.929 7.997 -3.372 1.00 92.06 155 ILE A O 1
ATOM 1222 N N . LEU A 1 156 ? -5.088 6.111 -2.460 1.00 93.00 156 LEU A N 1
ATOM 1223 C CA . LEU A 1 156 ? -3.765 6.651 -2.166 1.00 93.00 156 LEU A CA 1
ATOM 1224 C C . LEU A 1 156 ? -3.053 7.099 -3.453 1.00 93.00 156 LEU A C 1
ATOM 1226 O O . LEU A 1 156 ? -2.606 8.236 -3.568 1.00 93.00 156 LEU A O 1
ATOM 1230 N N . GLY A 1 157 ? -3.025 6.248 -4.479 1.00 94.50 157 GLY A N 1
ATOM 1231 C CA . GLY A 1 157 ? -2.361 6.563 -5.743 1.00 94.50 157 GLY A CA 1
ATOM 1232 C C . GLY A 1 157 ? -2.280 5.376 -6.692 1.00 94.50 157 GLY A C 1
ATOM 1233 O O . GLY A 1 157 ? -3.025 4.405 -6.551 1.00 94.50 157 GLY A O 1
ATOM 1234 N N . PHE A 1 158 ? -1.367 5.468 -7.656 1.00 96.31 158 PHE A N 1
ATOM 1235 C CA . PHE A 1 158 ? -1.028 4.385 -8.577 1.00 96.31 158 PHE A CA 1
ATOM 1236 C C . PHE A 1 158 ? 0.324 3.800 -8.179 1.00 96.31 158 PHE A C 1
ATOM 1238 O O . PHE A 1 158 ? 1.193 4.539 -7.717 1.00 96.31 158 PHE A O 1
ATOM 1245 N N . VAL A 1 159 ? 0.553 2.505 -8.403 1.00 97.81 159 VAL A N 1
ATOM 1246 C CA . VAL A 1 159 ? 1.857 1.883 -8.097 1.00 97.81 159 VAL A CA 1
ATOM 1247 C C . VAL A 1 159 ? 3.015 2.679 -8.715 1.00 97.81 159 VAL A C 1
ATOM 1249 O O . VAL A 1 159 ? 3.987 2.970 -8.022 1.00 97.81 159 VAL A O 1
ATOM 1252 N N . ALA A 1 160 ? 2.873 3.117 -9.971 1.00 96.75 160 ALA A N 1
ATOM 1253 C CA . ALA A 1 160 ? 3.875 3.915 -10.680 1.00 96.75 160 ALA A CA 1
ATOM 1254 C C . ALA A 1 160 ? 4.236 5.256 -10.008 1.00 96.75 160 ALA A C 1
ATOM 1256 O O . ALA A 1 160 ? 5.354 5.733 -10.182 1.00 96.75 160 ALA A O 1
ATOM 1257 N N . THR A 1 161 ? 3.312 5.871 -9.259 1.00 95.25 161 THR A N 1
ATOM 1258 C CA . THR A 1 161 ? 3.511 7.191 -8.632 1.00 95.25 161 THR A CA 1
ATOM 1259 C C . THR A 1 161 ? 3.916 7.109 -7.164 1.00 95.25 161 THR A C 1
ATOM 1261 O O . THR A 1 161 ? 4.363 8.101 -6.608 1.00 95.25 161 THR A O 1
ATOM 1264 N N . LEU A 1 162 ? 3.742 5.952 -6.521 1.00 96.00 162 LEU A N 1
ATOM 1265 C CA . LEU A 1 162 ? 3.972 5.778 -5.080 1.00 96.00 162 LEU A CA 1
ATOM 1266 C C . LEU A 1 162 ? 5.415 5.402 -4.722 1.00 96.00 162 LEU A C 1
ATOM 1268 O O . LEU A 1 162 ? 5.749 5.283 -3.545 1.00 96.00 162 LEU A O 1
ATOM 1272 N N . GLY A 1 163 ? 6.266 5.191 -5.725 1.00 94.25 163 GLY A N 1
ATOM 1273 C CA . GLY A 1 163 ? 7.677 4.883 -5.547 1.00 94.25 163 GLY A CA 1
ATOM 1274 C C . GLY A 1 163 ? 8.535 5.604 -6.576 1.00 94.25 163 GLY A C 1
ATOM 1275 O O . GLY A 1 163 ? 8.136 5.781 -7.727 1.00 94.25 163 GLY A O 1
ATOM 1276 N N . LYS A 1 164 ? 9.733 5.998 -6.154 1.00 94.69 164 LYS A N 1
ATOM 1277 C CA . LYS A 1 164 ? 10.771 6.575 -7.011 1.00 94.69 164 LYS A CA 1
ATOM 1278 C C . LYS A 1 164 ? 11.975 5.640 -7.040 1.00 94.69 164 LYS A C 1
ATOM 1280 O O . LYS A 1 164 ? 12.134 4.790 -6.168 1.00 94.69 164 LYS A O 1
ATOM 1285 N N . VAL A 1 165 ? 12.822 5.756 -8.049 1.00 93.75 165 VAL A N 1
ATOM 1286 C CA . VAL A 1 165 ? 14.040 4.942 -8.177 1.00 93.75 165 VAL A CA 1
ATOM 1287 C C . VAL A 1 165 ? 15.217 5.833 -8.525 1.00 93.75 165 VAL A C 1
ATOM 1289 O O . VAL A 1 165 ? 15.046 6.897 -9.101 1.00 93.75 165 VAL A O 1
ATOM 1292 N N . ASN A 1 166 ? 16.430 5.408 -8.195 1.00 89.06 166 ASN A N 1
ATOM 1293 C CA . ASN A 1 166 ? 17.605 6.270 -8.360 1.00 89.06 166 ASN A CA 1
ATOM 1294 C C . ASN A 1 166 ? 18.118 6.364 -9.806 1.00 89.06 166 ASN A C 1
ATOM 1296 O O . ASN A 1 166 ? 18.981 7.185 -10.091 1.00 89.06 166 ASN A O 1
ATOM 1300 N N . ASP A 1 167 ? 17.642 5.500 -10.703 1.00 87.69 167 ASP A N 1
ATOM 1301 C CA . ASP A 1 167 ? 18.185 5.355 -12.052 1.00 87.69 167 ASP A CA 1
ATOM 1302 C C . ASP A 1 167 ? 17.087 4.965 -13.060 1.00 87.69 167 ASP A C 1
ATOM 1304 O O . ASP A 1 167 ? 16.213 4.150 -12.750 1.00 87.69 167 ASP A O 1
ATOM 1308 N N . ASP A 1 168 ? 17.132 5.534 -14.273 1.00 90.81 168 ASP A N 1
ATOM 1309 C CA . ASP A 1 168 ? 16.127 5.284 -15.326 1.00 90.81 168 ASP A CA 1
ATOM 1310 C C . ASP A 1 168 ? 16.175 3.842 -15.844 1.00 90.81 168 ASP A C 1
ATOM 1312 O O . ASP A 1 168 ? 15.131 3.242 -16.116 1.00 90.81 168 ASP A O 1
ATOM 1316 N N . ASN A 1 169 ? 17.367 3.244 -15.941 1.00 92.12 169 ASN A N 1
ATOM 1317 C CA . ASN A 1 169 ? 17.487 1.859 -16.375 1.00 92.12 169 ASN A CA 1
ATOM 1318 C C . ASN A 1 169 ? 16.884 0.916 -15.328 1.00 92.12 169 ASN A C 1
ATOM 1320 O O . ASN A 1 169 ? 16.108 0.032 -15.692 1.00 92.12 169 ASN A O 1
ATOM 1324 N N . LEU A 1 170 ? 17.147 1.137 -14.038 1.00 93.31 170 LEU A N 1
ATOM 1325 C CA . LEU A 1 170 ? 16.491 0.381 -12.970 1.00 93.31 170 LEU A CA 1
ATOM 1326 C C . LEU A 1 170 ? 14.971 0.596 -12.970 1.00 93.31 170 LEU A C 1
ATOM 1328 O O . LEU A 1 170 ? 14.224 -0.379 -12.880 1.00 93.31 170 LEU A O 1
ATOM 1332 N N . SER A 1 171 ? 14.509 1.839 -13.138 1.00 94.44 171 SER A N 1
ATOM 1333 C CA . SER A 1 171 ? 13.081 2.155 -13.268 1.00 94.44 171 SER A CA 1
ATOM 1334 C C . SER A 1 171 ? 12.431 1.361 -14.402 1.00 94.44 171 SER A C 1
ATOM 1336 O O . SER A 1 171 ? 11.427 0.675 -14.191 1.00 94.44 171 SER A O 1
ATOM 1338 N N . ARG A 1 172 ? 13.047 1.355 -15.588 1.00 93.25 172 ARG A N 1
ATOM 1339 C CA . ARG A 1 172 ? 12.591 0.568 -16.739 1.00 93.25 172 ARG A CA 1
ATOM 1340 C C . ARG A 1 172 ? 12.523 -0.927 -16.422 1.00 93.25 172 ARG A C 1
ATOM 1342 O O . ARG A 1 172 ? 11.506 -1.545 -16.719 1.00 93.25 172 ARG A O 1
ATOM 1349 N N . LEU A 1 173 ? 13.567 -1.498 -15.820 1.00 93.75 173 LEU A N 1
ATOM 1350 C CA . LEU A 1 173 ? 13.648 -2.935 -15.530 1.00 93.75 173 LEU A CA 1
ATOM 1351 C C . LEU A 1 173 ? 12.614 -3.386 -14.496 1.00 93.75 173 LEU A C 1
ATOM 1353 O O . LEU A 1 173 ? 11.984 -4.426 -14.675 1.00 93.75 173 LEU A O 1
ATOM 1357 N N . LEU A 1 174 ? 12.407 -2.603 -13.434 1.00 95.44 174 LEU A N 1
ATOM 1358 C CA . LEU A 1 174 ? 11.387 -2.897 -12.425 1.00 95.44 174 LEU A CA 1
ATOM 1359 C C . LEU A 1 174 ? 9.976 -2.770 -13.005 1.00 95.44 174 LEU A C 1
ATOM 1361 O O . LEU A 1 174 ? 9.122 -3.612 -12.735 1.00 95.44 174 LEU A O 1
ATOM 1365 N N . SER A 1 175 ? 9.750 -1.771 -13.856 1.00 95.38 175 SER A N 1
ATOM 1366 C CA . SER A 1 175 ? 8.460 -1.576 -14.526 1.00 95.38 175 SER A CA 1
ATOM 1367 C C . SER A 1 175 ? 8.166 -2.699 -15.530 1.00 95.38 175 SER A C 1
ATOM 1369 O O . SER A 1 175 ? 7.043 -3.189 -15.606 1.00 95.38 175 SER A O 1
ATOM 1371 N N . GLU A 1 176 ? 9.181 -3.179 -16.257 1.00 93.25 176 GLU A N 1
ATOM 1372 C CA . GLU A 1 176 ? 9.067 -4.347 -17.143 1.00 93.25 176 GLU A CA 1
ATOM 1373 C C . GLU A 1 176 ? 8.858 -5.655 -16.364 1.00 93.25 176 GLU A C 1
ATOM 1375 O O . GLU A 1 176 ? 8.106 -6.531 -16.801 1.00 93.25 176 GLU A O 1
ATOM 1380 N N . TYR A 1 177 ? 9.498 -5.794 -15.199 1.00 93.81 177 TYR A N 1
ATOM 1381 C CA . TYR A 1 177 ? 9.292 -6.938 -14.315 1.00 93.81 177 TYR A CA 1
ATOM 1382 C C . TYR A 1 177 ? 7.832 -7.027 -13.857 1.00 93.81 177 TYR A C 1
ATOM 1384 O O . TYR A 1 177 ? 7.226 -8.095 -14.005 1.00 93.81 177 TYR A O 1
ATOM 1392 N N . LEU A 1 178 ? 7.282 -5.910 -13.358 1.00 94.50 178 LEU A N 1
ATOM 1393 C CA . LEU A 1 178 ? 5.909 -5.809 -12.856 1.00 94.50 178 LEU A CA 1
ATOM 1394 C C . LEU A 1 178 ? 4.859 -5.913 -13.963 1.00 94.50 178 LEU A C 1
ATOM 1396 O O . LEU A 1 178 ? 3.816 -6.532 -13.752 1.00 94.50 178 LEU A O 1
ATOM 1400 N N . GLY A 1 179 ? 5.135 -5.331 -15.130 1.00 93.19 179 GLY A N 1
ATOM 1401 C CA . GLY A 1 179 ? 4.175 -5.206 -16.220 1.00 93.19 179 GLY A CA 1
ATOM 1402 C C . GLY A 1 179 ? 3.199 -4.040 -16.029 1.00 93.19 179 GLY A C 1
ATOM 1403 O O . GLY A 1 179 ? 2.986 -3.543 -14.922 1.00 93.19 179 GLY A O 1
ATOM 1404 N N . VAL A 1 180 ? 2.594 -3.605 -17.139 1.00 92.56 180 VAL A N 1
ATOM 1405 C CA . VAL A 1 180 ? 1.752 -2.397 -17.192 1.00 92.56 180 VAL A CA 1
ATOM 1406 C C . VAL A 1 180 ? 0.531 -2.478 -16.269 1.00 92.56 180 VAL A C 1
ATOM 1408 O O . VAL A 1 180 ? 0.245 -1.510 -15.573 1.00 92.56 180 VAL A O 1
ATOM 1411 N N . ASP A 1 181 ? -0.116 -3.643 -16.167 1.00 93.50 181 ASP A N 1
ATOM 1412 C CA . ASP A 1 181 ? -1.311 -3.836 -15.330 1.00 93.50 181 ASP A CA 1
ATOM 1413 C C . ASP A 1 181 ? -1.035 -3.586 -13.841 1.00 93.50 181 ASP A C 1
ATOM 1415 O O . ASP A 1 181 ? -1.878 -3.041 -13.128 1.00 93.50 181 ASP A O 1
ATOM 1419 N N . ASN A 1 182 ? 0.154 -3.969 -13.364 1.00 96.00 182 ASN A N 1
ATOM 1420 C CA . ASN A 1 182 ? 0.569 -3.721 -11.986 1.00 96.00 182 ASN A CA 1
ATOM 1421 C C . ASN A 1 182 ? 1.037 -2.277 -11.799 1.00 96.00 182 ASN A C 1
ATOM 1423 O O . ASN A 1 182 ? 0.720 -1.675 -10.780 1.00 96.00 182 ASN A O 1
ATOM 1427 N N . MET A 1 183 ? 1.739 -1.700 -12.781 1.00 97.00 183 MET A N 1
ATOM 1428 C CA . MET A 1 183 ? 2.178 -0.297 -12.736 1.00 97.00 183 MET A CA 1
ATOM 1429 C C . MET A 1 183 ? 0.998 0.685 -12.697 1.00 97.00 183 MET A C 1
ATOM 1431 O O . MET A 1 183 ? 1.052 1.685 -11.980 1.00 97.00 183 MET A O 1
ATOM 1435 N N . LEU A 1 184 ? -0.080 0.376 -13.420 1.00 96.69 184 LEU A N 1
ATOM 1436 C CA . LEU A 1 184 ? -1.346 1.114 -13.406 1.00 96.69 184 LEU A CA 1
ATOM 1437 C C . LEU A 1 184 ? -2.264 0.724 -12.236 1.00 96.69 184 LEU A C 1
ATOM 1439 O O . LEU A 1 184 ? -3.363 1.261 -12.116 1.00 96.69 184 LEU A O 1
ATOM 1443 N N . GLY A 1 185 ? -1.846 -0.206 -11.376 1.00 97.12 185 GLY A N 1
ATOM 1444 C CA . GLY A 1 185 ? -2.661 -0.669 -10.261 1.00 97.12 185 GLY A CA 1
ATOM 1445 C C . GLY A 1 185 ? -3.025 0.468 -9.307 1.00 97.12 185 GLY A C 1
ATOM 1446 O O . GLY A 1 185 ? -2.157 1.229 -8.871 1.00 97.12 185 GLY A O 1
ATOM 1447 N N . LEU A 1 186 ? -4.311 0.567 -8.972 1.00 96.62 186 LEU A N 1
ATOM 1448 C CA . LEU A 1 186 ? -4.821 1.497 -7.966 1.00 96.62 186 LEU A CA 1
ATOM 1449 C C . LEU A 1 186 ? -4.470 0.986 -6.574 1.00 96.62 186 LEU A C 1
ATOM 1451 O O . LEU A 1 186 ? -4.632 -0.199 -6.297 1.00 96.62 186 LEU A O 1
ATOM 1455 N N . VAL A 1 187 ? -4.052 1.871 -5.679 1.00 97.12 187 VAL A N 1
ATOM 1456 C CA . VAL A 1 187 ? -3.775 1.525 -4.282 1.00 97.12 187 VAL A CA 1
ATOM 1457 C C . VAL A 1 187 ? -4.826 2.175 -3.395 1.00 97.12 187 VAL A C 1
ATOM 1459 O O . VAL A 1 187 ? -4.932 3.400 -3.353 1.00 97.12 187 VAL A O 1
ATOM 1462 N N . CYS A 1 188 ? -5.617 1.347 -2.716 1.00 95.44 188 CYS A N 1
ATOM 1463 C CA . CYS A 1 188 ? -6.661 1.761 -1.785 1.00 95.44 188 CYS A CA 1
ATOM 1464 C C . CYS A 1 188 ? -6.265 1.446 -0.345 1.00 95.44 188 CYS A C 1
ATOM 1466 O O . CYS A 1 188 ? -5.685 0.394 -0.075 1.00 95.44 188 CYS A O 1
ATOM 1468 N N . ASN A 1 189 ? -6.640 2.322 0.585 1.00 91.62 189 ASN A N 1
ATOM 1469 C CA . ASN A 1 189 ? -6.364 2.108 2.006 1.00 91.62 189 ASN A CA 1
ATOM 1470 C C . ASN A 1 189 ? -7.225 0.978 2.587 1.00 91.62 189 ASN A C 1
ATOM 1472 O O . ASN A 1 189 ? -6.700 0.094 3.260 1.00 91.62 189 ASN A O 1
ATOM 1476 N N . THR A 1 190 ? -8.525 0.977 2.279 1.00 91.38 190 THR A N 1
ATOM 1477 C CA . THR A 1 190 ? -9.531 0.115 2.919 1.00 91.38 190 THR A CA 1
ATOM 1478 C C . THR A 1 190 ? -10.230 -0.809 1.928 1.00 91.38 190 THR A C 1
ATOM 1480 O O . THR A 1 190 ? -10.278 -0.548 0.721 1.00 91.38 190 THR A O 1
ATOM 1483 N N . SER A 1 191 ? -10.805 -1.894 2.446 1.00 92.06 191 SER A N 1
ATOM 1484 C CA . SER A 1 191 ? -11.642 -2.816 1.670 1.00 92.06 191 SER A CA 1
ATOM 1485 C C . SER A 1 191 ? -12.908 -2.134 1.140 1.00 92.06 191 SER A C 1
ATOM 1487 O O . SER A 1 191 ? -13.324 -2.375 0.006 1.00 92.06 191 SER A O 1
ATOM 1489 N N . ASP A 1 192 ? -13.490 -1.219 1.916 1.00 91.12 192 ASP A N 1
ATOM 1490 C CA . ASP A 1 192 ? -14.651 -0.438 1.483 1.00 91.12 192 ASP A CA 1
ATOM 1491 C C . ASP A 1 192 ? -14.306 0.511 0.329 1.00 91.12 192 ASP A C 1
ATOM 1493 O O . ASP A 1 192 ? -15.073 0.607 -0.626 1.00 91.12 192 ASP A O 1
ATOM 1497 N N . GLY A 1 193 ? -13.096 1.084 0.324 1.00 90.19 193 GLY A N 1
ATOM 1498 C CA . GLY A 1 193 ? -12.585 1.838 -0.820 1.00 90.19 193 GLY A CA 1
ATOM 1499 C C . GLY A 1 193 ? -12.558 1.027 -2.119 1.00 90.19 193 GLY A C 1
ATOM 1500 O O . GLY A 1 193 ? -12.886 1.555 -3.178 1.00 90.19 193 GLY A O 1
ATOM 1501 N N . VAL A 1 194 ? -12.245 -0.273 -2.047 1.00 92.94 194 VAL A N 1
ATOM 1502 C CA . VAL A 1 194 ? -12.311 -1.168 -3.217 1.00 92.94 194 VAL A CA 1
ATOM 1503 C C . VAL A 1 194 ? -13.753 -1.387 -3.671 1.00 92.94 194 VAL A C 1
ATOM 1505 O O . VAL A 1 194 ? -14.030 -1.336 -4.867 1.00 92.94 194 VAL A O 1
ATOM 1508 N N . LYS A 1 195 ? -14.685 -1.596 -2.734 1.00 91.62 195 LYS A N 1
ATOM 1509 C CA . LYS A 1 195 ? -16.115 -1.779 -3.048 1.00 91.62 195 LYS A CA 1
ATOM 1510 C C . LYS A 1 195 ? -16.741 -0.532 -3.670 1.00 91.62 195 LYS A C 1
ATOM 1512 O O . LYS A 1 195 ? -17.690 -0.637 -4.442 1.00 91.62 195 LYS A O 1
ATOM 1517 N N . ASP A 1 196 ? -16.227 0.649 -3.345 1.00 91.25 196 ASP A N 1
ATOM 1518 C CA . ASP A 1 196 ? -16.709 1.894 -3.933 1.00 91.25 196 ASP A CA 1
ATOM 1519 C C . ASP A 1 196 ? -16.244 2.082 -5.389 1.00 91.25 196 ASP A C 1
ATOM 1521 O O . ASP A 1 196 ? -16.922 2.777 -6.154 1.00 91.25 196 ASP A O 1
ATOM 1525 N N . LEU A 1 197 ? -15.143 1.437 -5.805 1.00 92.44 197 LEU A N 1
ATOM 1526 C CA . LEU A 1 197 ? -14.642 1.495 -7.185 1.00 92.44 197 LEU A CA 1
ATOM 1527 C C . LEU A 1 197 ? -15.539 0.739 -8.172 1.00 92.44 197 LEU A C 1
ATOM 1529 O O . LEU A 1 197 ? -15.719 1.210 -9.298 1.00 92.44 197 LEU A O 1
ATOM 1533 N N . GLU A 1 198 ? -16.113 -0.395 -7.768 1.00 91.75 198 GLU A N 1
ATOM 1534 C CA . GLU A 1 198 ? -16.975 -1.215 -8.622 1.00 91.75 198 GLU A CA 1
ATOM 1535 C C . GLU A 1 198 ? -18.117 -1.849 -7.823 1.00 91.75 198 GLU A C 1
ATOM 1537 O O . GLU A 1 198 ? -17.893 -2.560 -6.843 1.00 91.75 198 GLU A O 1
ATOM 1542 N N . LYS A 1 199 ? -19.359 -1.605 -8.263 1.00 91.25 199 LYS A N 1
ATOM 1543 C CA . LYS A 1 199 ? -20.566 -2.193 -7.669 1.00 91.25 199 LYS A CA 1
ATOM 1544 C C . LYS A 1 199 ? -21.230 -3.150 -8.641 1.00 91.25 199 LYS A C 1
ATOM 1546 O O . LYS A 1 199 ? -21.179 -2.964 -9.858 1.00 91.25 199 LYS A O 1
ATOM 1551 N N . TYR A 1 200 ? -21.907 -4.136 -8.072 1.00 91.06 200 TYR A N 1
ATOM 1552 C CA . TYR A 1 200 ? -22.677 -5.126 -8.806 1.00 91.06 200 TYR A CA 1
ATOM 1553 C C . TYR A 1 200 ? -24.155 -5.007 -8.440 1.00 91.06 200 TYR A C 1
ATOM 1555 O O . TYR A 1 200 ? -24.499 -4.717 -7.290 1.00 91.06 200 TYR A O 1
ATOM 1563 N N . ASP A 1 201 ? -25.026 -5.210 -9.423 1.00 90.81 201 ASP A N 1
ATOM 1564 C CA . ASP A 1 201 ? -26.462 -5.316 -9.201 1.00 90.81 201 ASP A CA 1
ATOM 1565 C C . ASP A 1 201 ? -26.840 -6.676 -8.585 1.00 90.81 201 ASP A C 1
ATOM 1567 O O . ASP A 1 201 ? -25.996 -7.534 -8.310 1.00 90.81 201 ASP A O 1
ATOM 1571 N N . LYS A 1 202 ? -28.140 -6.878 -8.347 1.00 92.38 202 LYS A N 1
ATOM 1572 C CA . LYS A 1 202 ? -28.663 -8.117 -7.750 1.00 92.38 202 LYS A CA 1
ATOM 1573 C C . LYS A 1 202 ? -28.427 -9.356 -8.622 1.00 92.38 202 LYS A C 1
ATOM 1575 O O . LYS A 1 202 ? -28.430 -10.460 -8.087 1.00 92.38 202 LYS A O 1
ATOM 1580 N N . ASP A 1 203 ? -28.201 -9.169 -9.921 1.00 93.12 203 ASP A N 1
ATOM 1581 C CA . ASP A 1 203 ? -27.923 -10.238 -10.880 1.00 93.12 203 ASP A CA 1
ATOM 1582 C C . ASP A 1 203 ? -26.409 -10.501 -11.018 1.00 93.12 203 ASP A C 1
ATOM 1584 O O . ASP A 1 203 ? -25.989 -11.329 -11.829 1.00 93.12 203 ASP A O 1
ATOM 1588 N N . GLY A 1 204 ? -25.572 -9.794 -10.245 1.00 91.06 204 GLY A N 1
ATOM 1589 C CA . GLY A 1 204 ? -24.114 -9.890 -10.300 1.00 91.06 204 GLY A CA 1
ATOM 1590 C C . GLY A 1 204 ? -23.496 -9.192 -11.513 1.00 91.06 204 GLY A C 1
ATOM 1591 O O . GLY A 1 204 ? -22.338 -9.449 -11.842 1.00 91.06 204 GLY A O 1
ATOM 1592 N N . ARG A 1 205 ? -24.240 -8.323 -12.209 1.00 90.75 205 ARG A N 1
ATOM 1593 C CA . ARG A 1 205 ? -23.716 -7.531 -13.328 1.00 90.75 205 ARG A CA 1
ATOM 1594 C C . ARG A 1 205 ? -23.155 -6.211 -12.829 1.00 90.75 205 ARG A C 1
ATOM 1596 O O . ARG A 1 205 ? -23.639 -5.636 -11.861 1.00 90.75 205 ARG A O 1
ATOM 1603 N N . ILE A 1 206 ? -22.139 -5.716 -13.526 1.00 90.19 206 ILE A N 1
ATOM 1604 C CA . ILE A 1 206 ? -21.484 -4.451 -13.189 1.00 90.19 206 ILE A CA 1
ATOM 1605 C C . ILE A 1 206 ? -22.477 -3.292 -13.338 1.00 90.19 206 ILE A C 1
ATOM 1607 O O . ILE A 1 206 ? -22.996 -3.038 -14.433 1.00 90.19 206 ILE A O 1
ATOM 1611 N N . ASP A 1 207 ? -22.683 -2.541 -12.256 1.00 90.81 207 ASP A N 1
ATOM 1612 C CA . ASP A 1 207 ? -23.464 -1.310 -12.268 1.00 90.81 207 ASP A CA 1
ATOM 1613 C C . ASP A 1 207 ? -22.642 -0.167 -12.876 1.00 90.81 207 ASP A C 1
ATOM 1615 O O . ASP A 1 207 ? -21.915 0.572 -12.202 1.00 90.81 207 ASP A O 1
ATOM 1619 N N . LYS A 1 208 ? -22.830 0.029 -14.183 1.00 89.50 208 LYS A N 1
ATOM 1620 C CA . LYS A 1 208 ? -22.164 1.081 -14.963 1.00 89.50 208 LYS A CA 1
ATOM 1621 C C . LYS A 1 208 ? -22.563 2.509 -14.557 1.00 89.50 208 LYS A C 1
ATOM 1623 O O . LYS A 1 208 ? -22.044 3.463 -15.136 1.00 89.50 208 LYS A O 1
ATOM 1628 N N . SER A 1 209 ? -23.517 2.683 -13.640 1.00 88.69 209 SER A N 1
ATOM 1629 C CA . SER A 1 209 ? -23.934 3.983 -13.107 1.00 88.69 209 SER A CA 1
ATOM 1630 C C . SER A 1 209 ? -23.201 4.378 -11.819 1.00 88.69 209 SER A C 1
ATOM 1632 O O . SER A 1 209 ? -23.476 5.450 -11.270 1.00 88.69 209 SER A O 1
ATOM 1634 N N . SER A 1 210 ? -22.252 3.561 -11.354 1.00 89.00 210 SER A N 1
ATOM 1635 C CA . SER A 1 210 ? -21.522 3.737 -10.094 1.00 89.00 210 SER A CA 1
ATOM 1636 C C . SER A 1 210 ? -19.995 3.700 -10.276 1.00 89.00 210 SER A C 1
ATOM 1638 O O . SER A 1 210 ? -19.500 3.446 -11.376 1.00 89.00 210 SER A O 1
ATOM 1640 N N . GLY A 1 211 ? -19.257 3.999 -9.201 1.00 90.44 211 GLY A N 1
ATOM 1641 C CA . GLY A 1 211 ? -17.806 3.811 -9.113 1.00 90.44 211 GLY A CA 1
ATOM 1642 C C . GLY A 1 211 ? -17.001 4.462 -10.240 1.00 90.44 211 GLY A C 1
ATOM 1643 O O . GLY A 1 211 ? -17.332 5.551 -10.723 1.00 90.44 211 GLY A O 1
ATOM 1644 N N . VAL A 1 212 ? -15.956 3.766 -10.696 1.00 91.44 212 VAL A N 1
ATOM 1645 C CA . VAL A 1 212 ? -15.080 4.228 -11.787 1.00 91.44 212 VAL A CA 1
ATOM 1646 C C . VAL A 1 212 ? -15.849 4.379 -13.103 1.00 91.44 212 VAL A C 1
ATOM 1648 O O . VAL A 1 212 ? -15.548 5.272 -13.892 1.00 91.44 212 VAL A O 1
ATOM 1651 N N . HIS A 1 213 ? -16.896 3.583 -13.339 1.00 90.75 213 HIS A N 1
ATOM 1652 C CA . HIS A 1 213 ? -17.716 3.706 -14.548 1.00 90.75 213 HIS A CA 1
ATOM 1653 C C . HIS A 1 213 ? -18.482 5.028 -14.612 1.00 90.75 213 HIS A C 1
ATOM 1655 O O . HIS A 1 213 ? -18.557 5.643 -15.679 1.00 90.75 213 HIS A O 1
ATOM 1661 N N . ARG A 1 214 ? -19.030 5.490 -13.481 1.00 89.38 214 ARG A N 1
ATOM 1662 C CA . ARG A 1 214 ? -19.642 6.822 -13.396 1.00 89.38 214 ARG A CA 1
ATOM 1663 C C . ARG A 1 214 ? -18.599 7.903 -13.653 1.00 89.38 214 ARG A C 1
ATOM 1665 O O . ARG A 1 214 ? -18.860 8.796 -14.452 1.00 89.38 214 ARG A O 1
ATOM 1672 N N . LEU A 1 215 ? -17.433 7.797 -13.013 1.00 88.62 215 LEU A N 1
ATOM 1673 C CA . LEU A 1 215 ? -16.333 8.748 -13.184 1.00 88.62 215 LEU A CA 1
ATOM 1674 C C . LEU A 1 215 ? -15.888 8.865 -14.645 1.00 88.62 215 LEU A C 1
ATOM 1676 O O . LEU A 1 215 ? -15.742 9.973 -15.155 1.00 88.62 215 LEU A O 1
ATOM 1680 N N . ALA A 1 216 ? -15.748 7.732 -15.334 1.00 89.69 216 ALA A N 1
ATOM 1681 C CA . ALA A 1 216 ? -15.399 7.684 -16.749 1.00 89.69 216 ALA A CA 1
ATOM 1682 C C . ALA A 1 216 ? -16.377 8.514 -17.593 1.00 89.69 216 ALA A C 1
ATOM 1684 O O . ALA A 1 216 ? -15.956 9.357 -18.383 1.00 89.69 216 ALA A O 1
ATOM 1685 N N . ARG A 1 217 ? -17.687 8.343 -17.366 1.00 88.25 217 ARG A N 1
ATOM 1686 C CA . ARG A 1 217 ? -18.729 9.090 -18.087 1.00 88.25 217 ARG A CA 1
ATOM 1687 C C . ARG A 1 217 ? -18.663 10.591 -17.820 1.00 88.25 217 ARG A C 1
ATOM 1689 O O . ARG A 1 217 ? -18.876 11.357 -18.754 1.00 88.25 217 ARG A O 1
ATOM 1696 N N . THR A 1 218 ? -18.352 11.008 -16.590 1.00 84.75 218 THR A N 1
ATOM 1697 C CA . THR A 1 218 ? -18.196 12.430 -16.232 1.00 84.75 218 THR A CA 1
ATOM 1698 C C . THR A 1 218 ? -17.106 13.108 -17.061 1.00 84.75 218 THR A C 1
ATOM 1700 O O . THR A 1 218 ? -17.273 14.252 -17.469 1.00 84.75 218 THR A O 1
ATOM 1703 N N . VAL A 1 219 ? -16.021 12.393 -17.369 1.00 85.06 219 VAL A N 1
ATOM 1704 C CA . VAL A 1 219 ? -14.928 12.901 -18.216 1.00 85.06 219 VAL A CA 1
ATOM 1705 C C . VAL A 1 219 ? -15.096 12.558 -19.702 1.00 85.06 219 VAL A C 1
ATOM 1707 O O . VAL A 1 219 ? -14.159 12.717 -20.480 1.00 85.06 219 VAL A O 1
ATOM 1710 N N . GLY A 1 220 ? -16.272 12.067 -20.112 1.00 86.44 220 GLY A N 1
ATOM 1711 C CA . GLY A 1 220 ? -16.565 11.709 -21.504 1.00 86.44 220 GLY A CA 1
ATOM 1712 C C . GLY A 1 220 ? -15.804 10.483 -22.021 1.00 86.44 220 GLY A C 1
ATOM 1713 O O . GLY A 1 220 ? -15.656 10.322 -23.230 1.00 86.44 220 GLY A O 1
ATOM 1714 N N . LYS A 1 221 ? -15.310 9.624 -21.124 1.00 89.44 221 LYS A N 1
ATOM 1715 C CA . LYS A 1 221 ? -14.553 8.410 -21.450 1.00 89.44 221 LYS A CA 1
ATOM 1716 C C . LYS A 1 221 ? -15.330 7.146 -21.092 1.00 89.44 221 LYS A C 1
ATOM 1718 O O . LYS A 1 221 ? -16.323 7.161 -20.363 1.00 89.44 221 LYS A O 1
ATOM 1723 N N . PHE A 1 222 ? -14.838 6.019 -21.590 1.00 86.25 222 PHE A N 1
ATOM 1724 C CA . PHE A 1 222 ? -15.326 4.695 -21.230 1.00 86.25 222 PHE A CA 1
ATOM 1725 C C . PHE A 1 222 ? -14.179 3.889 -20.636 1.00 86.25 222 PHE A C 1
ATOM 1727 O O . PHE A 1 222 ? -13.064 3.929 -21.153 1.00 86.25 222 PHE A O 1
ATOM 1734 N N . LEU A 1 223 ? -14.470 3.174 -19.552 1.00 89.25 223 LEU A N 1
ATOM 1735 C CA . LEU A 1 223 ? -13.545 2.209 -18.977 1.00 89.25 223 LEU A CA 1
ATOM 1736 C C . LEU A 1 223 ? -13.537 0.953 -19.851 1.00 89.25 223 LEU A C 1
ATOM 1738 O O . LEU A 1 223 ? -14.601 0.375 -20.091 1.00 89.25 223 LEU A O 1
ATOM 1742 N N . ASP A 1 224 ? -12.353 0.551 -20.301 1.00 79.88 224 ASP A N 1
ATOM 1743 C CA . ASP A 1 224 ? -12.134 -0.678 -21.059 1.00 79.88 224 ASP A CA 1
ATOM 1744 C C . ASP A 1 224 ? -11.265 -1.659 -20.263 1.00 79.88 224 ASP A C 1
ATOM 1746 O O . ASP A 1 224 ? -10.317 -1.271 -19.578 1.00 79.88 224 ASP A O 1
ATOM 1750 N N . GLY A 1 225 ? -11.583 -2.944 -20.382 1.00 84.62 225 GLY A N 1
ATOM 1751 C CA . GLY A 1 225 ? -10.840 -4.022 -19.743 1.00 84.62 225 GLY A CA 1
ATOM 1752 C C . GLY A 1 225 ? -10.982 -4.107 -18.219 1.00 84.62 225 GLY A C 1
ATOM 1753 O O . GLY A 1 225 ? -11.805 -3.454 -17.579 1.00 84.62 225 GLY A O 1
ATOM 1754 N N . ARG A 1 226 ? -10.174 -5.000 -17.641 1.00 90.94 226 ARG A N 1
ATOM 1755 C CA . ARG A 1 226 ? -10.043 -5.180 -16.189 1.00 90.94 226 ARG A CA 1
ATOM 1756 C C . ARG A 1 226 ? -8.966 -4.238 -15.665 1.00 90.94 226 ARG A C 1
ATOM 1758 O O . ARG A 1 226 ? -8.020 -3.935 -16.383 1.00 90.94 226 ARG A O 1
ATOM 1765 N N . PHE A 1 227 ? -9.070 -3.845 -14.403 1.00 93.62 227 PHE A N 1
ATOM 1766 C CA . PHE A 1 227 ? -8.042 -3.066 -13.721 1.00 93.62 227 PHE A CA 1
ATOM 1767 C C . PHE A 1 227 ? -7.670 -3.716 -12.389 1.00 93.62 227 PHE A C 1
ATOM 1769 O O . PHE A 1 227 ? -8.467 -4.429 -11.779 1.00 93.62 227 PHE A O 1
ATOM 1776 N N . THR A 1 228 ? -6.436 -3.480 -11.953 1.00 95.50 228 THR A N 1
ATOM 1777 C CA . THR A 1 228 ? -5.889 -4.043 -10.716 1.00 95.50 228 THR A CA 1
ATOM 1778 C C . THR A 1 228 ? -6.069 -3.055 -9.570 1.00 95.50 228 THR A C 1
ATOM 1780 O O . THR A 1 228 ? -5.780 -1.866 -9.720 1.00 95.50 228 THR A O 1
ATOM 1783 N N . VAL A 1 229 ? -6.506 -3.550 -8.410 1.00 96.69 229 VAL A N 1
ATOM 1784 C CA . VAL A 1 229 ? -6.600 -2.769 -7.172 1.00 96.69 229 VAL A CA 1
ATOM 1785 C C . VAL A 1 229 ? -5.855 -3.495 -6.057 1.00 96.69 229 VAL A C 1
ATOM 1787 O O . VAL A 1 229 ? -6.144 -4.650 -5.752 1.00 96.69 229 VAL A O 1
ATOM 1790 N N . PHE A 1 230 ? -4.911 -2.804 -5.430 1.00 97.31 230 PHE A N 1
ATOM 1791 C CA . PHE A 1 230 ? -4.209 -3.239 -4.233 1.00 97.31 230 PHE A CA 1
ATOM 1792 C C . PHE A 1 230 ? -4.855 -2.584 -3.015 1.00 97.31 230 PHE A C 1
ATOM 1794 O O . PHE A 1 230 ? -4.872 -1.363 -2.896 1.00 97.31 230 PHE A O 1
ATOM 1801 N N . CYS A 1 231 ? -5.390 -3.392 -2.107 1.00 96.38 231 CYS A N 1
ATOM 1802 C CA . CYS A 1 231 ? -5.977 -2.917 -0.858 1.00 96.38 231 CYS A CA 1
ATOM 1803 C C . CYS A 1 231 ? -4.975 -3.101 0.280 1.00 96.38 231 CYS A C 1
ATOM 1805 O O . CYS A 1 231 ? -4.686 -4.243 0.637 1.00 96.38 231 CYS A O 1
ATOM 1807 N N . LEU A 1 232 ? -4.454 -2.008 0.843 1.00 95.50 232 LEU A N 1
ATOM 1808 C CA . LEU A 1 232 ? -3.422 -2.054 1.885 1.00 95.50 232 LEU A CA 1
ATOM 1809 C C . LEU A 1 232 ? -3.877 -2.836 3.124 1.00 95.50 232 LEU A C 1
ATOM 1811 O O . LEU A 1 232 ? -3.087 -3.599 3.670 1.00 95.50 232 LEU A O 1
ATOM 1815 N N . GLU A 1 233 ? -5.147 -2.710 3.515 1.00 93.31 233 GLU A N 1
ATOM 1816 C CA . GLU A 1 233 ? -5.755 -3.476 4.612 1.00 93.31 233 GLU A CA 1
ATOM 1817 C C . GLU A 1 233 ? -5.710 -4.998 4.387 1.00 93.31 233 GLU A C 1
ATOM 1819 O O . GLU A 1 233 ? -5.503 -5.766 5.325 1.00 93.31 233 GLU A O 1
ATOM 1824 N N . ASN A 1 234 ? -5.854 -5.443 3.135 1.00 94.06 234 ASN A N 1
ATOM 1825 C CA . ASN A 1 234 ? -5.903 -6.865 2.786 1.00 94.06 234 ASN A CA 1
ATOM 1826 C C . ASN A 1 234 ? -4.527 -7.442 2.413 1.00 94.06 234 ASN A C 1
ATOM 1828 O O . ASN A 1 234 ? -4.383 -8.661 2.266 1.00 94.06 234 ASN A O 1
ATOM 1832 N N . LEU A 1 235 ? -3.513 -6.594 2.219 1.00 95.25 235 LEU A N 1
ATOM 1833 C CA . LEU A 1 235 ? -2.157 -7.048 1.936 1.00 95.25 235 LEU A CA 1
ATOM 1834 C C . LEU A 1 235 ? -1.523 -7.619 3.199 1.00 95.25 235 LEU A C 1
ATOM 1836 O O . LEU A 1 235 ? -1.550 -7.018 4.270 1.00 95.25 235 LEU A O 1
ATOM 1840 N N . ARG A 1 236 ? -0.879 -8.779 3.059 1.00 94.50 236 ARG A N 1
ATOM 1841 C CA . ARG A 1 236 ? -0.088 -9.346 4.151 1.00 94.50 236 ARG A CA 1
ATOM 1842 C C . ARG A 1 236 ? 1.231 -8.581 4.262 1.00 94.50 236 ARG A C 1
ATOM 1844 O O . ARG A 1 236 ? 2.020 -8.657 3.317 1.00 94.50 236 ARG A O 1
ATOM 1851 N N . PRO A 1 237 ? 1.487 -7.880 5.379 1.00 94.69 237 PRO A N 1
ATOM 1852 C CA . PRO A 1 237 ? 2.742 -7.174 5.559 1.00 94.69 237 PRO A CA 1
ATOM 1853 C C . PRO A 1 237 ? 3.906 -8.156 5.705 1.00 94.69 237 PRO A C 1
ATOM 1855 O O . PRO A 1 237 ? 3.739 -9.314 6.103 1.00 94.69 237 PRO A O 1
ATOM 1858 N N . PHE A 1 238 ? 5.106 -7.674 5.404 1.00 95.88 238 PHE A N 1
ATOM 1859 C CA . PHE A 1 238 ? 6.346 -8.364 5.704 1.00 95.88 238 PHE A CA 1
ATOM 1860 C C . PHE A 1 238 ? 6.449 -8.614 7.209 1.00 95.88 238 PHE A C 1
ATOM 1862 O O . PHE A 1 238 ? 6.391 -7.692 8.013 1.00 95.88 238 PHE A O 1
ATOM 1869 N N . SER A 1 239 ? 6.627 -9.878 7.586 1.00 93.50 239 SER A N 1
ATOM 1870 C CA . SER A 1 239 ? 6.702 -10.304 8.985 1.00 93.50 239 SER A CA 1
ATOM 1871 C C . SER A 1 239 ? 8.117 -10.260 9.572 1.00 93.50 239 SER A C 1
ATOM 1873 O O . SER A 1 239 ? 8.340 -10.798 10.654 1.00 93.50 239 SER A O 1
ATOM 1875 N N . GLY A 1 240 ? 9.100 -9.745 8.828 1.00 93.38 240 GLY A N 1
ATOM 1876 C CA . GLY A 1 240 ? 10.476 -9.615 9.302 1.00 93.38 240 GLY A CA 1
ATOM 1877 C C . GLY A 1 240 ? 10.767 -8.228 9.867 1.00 93.38 240 GLY A C 1
ATOM 1878 O O . GLY A 1 240 ? 9.863 -7.453 10.165 1.00 93.38 240 GLY A O 1
ATOM 1879 N N . ILE A 1 241 ? 12.052 -7.917 10.016 1.00 94.12 241 ILE A N 1
ATOM 1880 C CA . ILE A 1 241 ? 12.496 -6.691 10.680 1.00 94.12 241 ILE A CA 1
ATOM 1881 C C . ILE A 1 241 ? 12.631 -5.561 9.656 1.00 94.12 241 ILE A C 1
ATOM 1883 O O . ILE A 1 241 ? 13.285 -5.715 8.621 1.00 94.12 241 ILE A O 1
ATOM 1887 N N . VAL A 1 242 ? 12.032 -4.416 9.969 1.00 94.69 242 VAL A N 1
ATOM 1888 C CA . VAL A 1 242 ? 12.244 -3.146 9.268 1.00 94.69 242 VAL A CA 1
ATOM 1889 C C . VAL A 1 242 ? 13.316 -2.369 10.026 1.00 94.69 242 VAL A C 1
ATOM 1891 O O . VAL A 1 242 ? 13.246 -2.265 11.249 1.00 94.69 242 VAL A O 1
ATOM 1894 N N . ASN A 1 243 ? 14.320 -1.845 9.326 1.00 92.56 243 ASN A N 1
ATOM 1895 C CA . ASN A 1 243 ? 15.333 -1.003 9.951 1.00 92.56 243 ASN A CA 1
ATOM 1896 C C . ASN A 1 243 ? 14.752 0.394 10.208 1.00 92.56 243 ASN A C 1
ATOM 1898 O O . ASN A 1 243 ? 14.657 1.190 9.279 1.00 92.56 243 ASN A O 1
ATOM 1902 N N . ILE A 1 244 ? 14.340 0.667 11.446 1.00 86.81 244 ILE A N 1
ATOM 1903 C CA . ILE A 1 244 ? 13.690 1.930 11.830 1.00 86.81 244 ILE A CA 1
ATOM 1904 C C . ILE A 1 244 ? 14.692 3.095 11.830 1.00 86.81 244 ILE A C 1
ATOM 1906 O O . ILE A 1 244 ? 14.303 4.217 11.531 1.00 86.81 244 ILE A O 1
ATOM 1910 N N . ASP A 1 245 ? 15.977 2.816 12.069 1.00 86.25 245 ASP A N 1
ATOM 1911 C CA . ASP A 1 245 ? 17.042 3.829 12.074 1.00 86.25 245 ASP A CA 1
ATOM 1912 C C . ASP A 1 245 ? 17.462 4.255 10.653 1.00 86.25 245 ASP A C 1
ATOM 1914 O O . ASP A 1 245 ? 18.191 5.230 10.471 1.00 86.25 245 ASP A O 1
ATOM 1918 N N . ASP A 1 246 ? 17.034 3.518 9.620 1.00 87.62 246 ASP A N 1
ATOM 1919 C CA . ASP A 1 246 ? 17.236 3.907 8.225 1.00 87.62 246 ASP A CA 1
ATOM 1920 C C . ASP A 1 246 ? 16.144 4.919 7.816 1.00 87.62 246 ASP A C 1
ATOM 1922 O O . ASP A 1 246 ? 14.961 4.579 7.886 1.00 87.62 246 ASP A O 1
ATOM 1926 N N . PRO A 1 247 ? 16.489 6.120 7.304 1.00 86.31 247 PRO A N 1
ATOM 1927 C CA . PRO A 1 247 ? 15.503 7.135 6.901 1.00 86.31 247 PRO A CA 1
ATOM 1928 C C . PRO A 1 247 ? 14.537 6.694 5.793 1.00 86.31 247 PRO A C 1
ATOM 1930 O O . PRO A 1 247 ? 13.548 7.361 5.508 1.00 86.31 247 PRO A O 1
ATOM 1933 N N . GLN A 1 248 ? 14.842 5.598 5.100 1.00 91.00 248 GLN A N 1
ATOM 1934 C CA . GLN A 1 248 ? 13.995 4.978 4.088 1.00 91.00 248 GLN A CA 1
ATOM 1935 C C . GLN A 1 248 ? 13.332 3.686 4.580 1.00 91.00 248 GLN A C 1
ATOM 1937 O O . GLN A 1 248 ? 12.673 3.009 3.782 1.00 91.00 248 GLN A O 1
ATOM 1942 N N . ARG A 1 249 ? 13.481 3.353 5.870 1.00 93.44 249 ARG A N 1
ATOM 1943 C CA . ARG A 1 249 ? 12.886 2.202 6.559 1.00 93.44 249 ARG A CA 1
ATOM 1944 C C . ARG A 1 249 ? 13.043 0.911 5.767 1.00 93.44 249 ARG A C 1
ATOM 1946 O O . ARG A 1 249 ? 12.078 0.223 5.440 1.00 93.44 249 ARG A O 1
ATOM 1953 N N . LYS A 1 250 ? 14.279 0.615 5.361 1.00 95.94 250 LYS A N 1
ATOM 1954 C CA . LYS A 1 250 ? 14.589 -0.554 4.528 1.00 95.94 250 LYS A CA 1
ATOM 1955 C C . LYS A 1 250 ? 14.330 -1.864 5.267 1.00 95.94 250 LYS A C 1
ATOM 1957 O O . LYS A 1 250 ? 14.501 -1.967 6.480 1.00 95.94 250 LYS A O 1
ATOM 1962 N N . LEU A 1 251 ? 13.960 -2.896 4.515 1.00 97.44 251 LEU A N 1
ATOM 1963 C CA . LEU A 1 251 ? 13.719 -4.230 5.056 1.00 97.44 251 LEU A CA 1
ATOM 1964 C C . LEU A 1 251 ? 15.053 -4.937 5.313 1.00 97.44 251 LEU A C 1
ATOM 1966 O O . LEU A 1 251 ? 15.924 -4.970 4.436 1.00 97.44 251 LEU A O 1
ATOM 1970 N N . ILE A 1 252 ? 15.198 -5.562 6.481 1.00 96.31 252 ILE A N 1
ATOM 1971 C CA . ILE A 1 252 ? 16.350 -6.408 6.799 1.00 96.31 252 ILE A CA 1
ATOM 1972 C C . ILE A 1 252 ?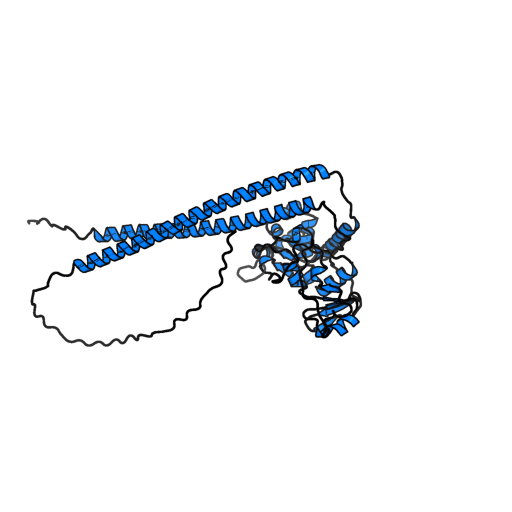 16.103 -7.793 6.197 1.00 96.31 252 ILE A C 1
ATOM 1974 O O . ILE A 1 252 ? 15.473 -8.666 6.794 1.00 96.31 252 ILE A O 1
ATOM 1978 N N . LEU A 1 253 ? 16.584 -7.976 4.968 1.00 94.56 253 LEU A N 1
ATOM 1979 C CA . LEU A 1 253 ? 16.466 -9.220 4.216 1.00 94.56 253 LEU A CA 1
ATOM 1980 C C . LEU A 1 253 ? 17.782 -10.000 4.242 1.00 94.56 253 LEU A C 1
ATOM 1982 O O . LEU A 1 253 ? 18.868 -9.448 4.053 1.00 94.56 253 LEU A O 1
ATOM 1986 N N . GLU A 1 254 ? 17.678 -11.312 4.441 1.00 91.94 254 GLU A N 1
ATOM 1987 C CA . GLU A 1 254 ? 18.828 -12.212 4.406 1.00 91.94 254 GLU A CA 1
ATOM 1988 C C . GLU A 1 254 ? 19.453 -12.236 3.010 1.00 91.94 254 GLU A C 1
ATOM 1990 O O . GLU A 1 254 ? 18.853 -12.734 2.054 1.00 91.94 254 GLU A O 1
ATOM 1995 N N . LYS A 1 255 ? 20.677 -11.713 2.901 1.00 90.69 255 LYS A N 1
ATOM 1996 C CA . LYS A 1 255 ? 21.442 -11.732 1.652 1.00 90.69 255 LYS A CA 1
ATOM 1997 C C . LYS A 1 255 ? 21.757 -13.174 1.237 1.00 90.69 255 LYS A C 1
ATOM 1999 O O . LYS A 1 255 ? 22.091 -13.985 2.107 1.00 90.69 255 LYS A O 1
ATOM 2004 N N . PRO A 1 256 ? 21.693 -13.499 -0.067 1.00 89.81 256 PRO A N 1
ATOM 2005 C CA . PRO A 1 256 ? 22.059 -14.825 -0.545 1.00 89.81 256 PRO A CA 1
ATOM 2006 C C . PRO A 1 256 ? 23.531 -15.113 -0.230 1.00 89.81 256 PRO A C 1
ATOM 2008 O O . PRO A 1 256 ? 24.377 -14.220 -0.306 1.00 89.81 256 PRO A O 1
ATOM 2011 N N . ARG A 1 257 ? 23.833 -16.363 0.131 1.00 88.38 257 ARG A N 1
ATOM 2012 C CA . ARG A 1 257 ? 25.191 -16.822 0.444 1.00 88.38 257 ARG A CA 1
ATOM 2013 C C . ARG A 1 257 ? 25.509 -18.098 -0.324 1.00 88.38 257 ARG A C 1
ATOM 2015 O O . ARG A 1 257 ? 24.689 -19.011 -0.387 1.00 88.38 257 ARG A O 1
ATOM 2022 N N . LEU A 1 258 ? 26.707 -18.142 -0.891 1.00 84.44 258 LEU A N 1
ATOM 2023 C CA . LEU A 1 258 ? 27.316 -19.326 -1.482 1.00 84.44 258 LEU A CA 1
ATOM 2024 C C . LEU A 1 258 ? 27.688 -20.332 -0.375 1.00 84.44 258 LEU A C 1
ATOM 2026 O O . LEU A 1 258 ? 27.789 -19.940 0.789 1.00 84.44 258 LEU A O 1
ATOM 2030 N N . PRO A 1 259 ? 27.967 -21.609 -0.704 1.00 82.06 259 PRO A N 1
ATOM 2031 C CA . PRO A 1 259 ? 28.425 -22.599 0.279 1.00 82.06 259 PRO A CA 1
ATOM 2032 C C . PRO A 1 259 ? 29.659 -22.164 1.090 1.00 82.06 259 PRO A C 1
ATOM 2034 O O . PRO A 1 259 ? 29.801 -22.557 2.242 1.00 82.06 259 PRO A O 1
ATOM 2037 N N . GLY A 1 260 ? 30.519 -21.312 0.517 1.00 79.38 260 GLY A N 1
ATOM 2038 C CA . GLY A 1 260 ? 31.667 -20.706 1.205 1.00 79.38 260 GLY A CA 1
ATOM 2039 C C . GLY A 1 260 ? 31.331 -19.506 2.104 1.00 79.38 260 GLY A C 1
ATOM 2040 O O . GLY A 1 260 ? 32.236 -18.881 2.640 1.00 79.38 260 GLY A O 1
ATOM 2041 N N . GLY A 1 261 ? 30.055 -19.139 2.252 1.00 82.50 261 GLY A N 1
ATOM 2042 C CA . GLY A 1 261 ? 29.591 -18.005 3.060 1.00 82.50 261 GLY A CA 1
ATOM 2043 C C . GLY A 1 261 ? 29.627 -16.643 2.357 1.00 82.50 261 GLY A C 1
ATOM 2044 O O . GLY A 1 261 ? 28.997 -15.700 2.838 1.00 82.50 261 GLY A O 1
ATOM 2045 N N . GLU A 1 262 ? 30.304 -16.541 1.213 1.00 87.75 262 GLU A N 1
ATOM 2046 C CA . GLU A 1 262 ? 30.391 -15.322 0.402 1.00 87.75 262 GLU A CA 1
ATOM 2047 C C . GLU A 1 262 ? 29.063 -14.984 -0.289 1.00 87.75 262 GLU A C 1
ATOM 2049 O O . GLU A 1 262 ? 28.257 -15.863 -0.590 1.00 87.75 262 GLU A O 1
ATOM 2054 N N . SER A 1 263 ? 28.821 -13.703 -0.575 1.00 86.50 263 SER A N 1
ATOM 2055 C CA . SER A 1 263 ? 27.670 -13.304 -1.396 1.00 86.50 263 SER A CA 1
ATOM 2056 C C . SER A 1 263 ? 27.902 -13.672 -2.868 1.00 86.50 263 SER A C 1
ATOM 2058 O O . SER A 1 263 ? 29.025 -13.510 -3.350 1.00 86.50 263 SER A O 1
ATOM 2060 N N . PRO A 1 264 ? 26.871 -14.125 -3.609 1.00 90.62 264 PRO A N 1
ATOM 2061 C CA . PRO A 1 264 ? 26.984 -14.375 -5.037 1.00 90.62 264 PRO A CA 1
ATOM 2062 C C . PRO A 1 264 ? 27.586 -13.175 -5.780 1.00 90.62 264 PRO A C 1
ATOM 2064 O O . PRO A 1 264 ? 27.192 -12.030 -5.521 1.00 90.62 264 PRO A O 1
ATOM 2067 N N . PRO A 1 265 ? 28.520 -13.412 -6.718 1.00 90.25 265 PRO A N 1
ATOM 2068 C CA . PRO A 1 265 ? 29.143 -12.333 -7.464 1.00 90.25 265 PRO A CA 1
ATOM 2069 C C . PRO A 1 265 ? 28.079 -11.531 -8.211 1.00 90.25 265 PRO A C 1
ATOM 2071 O O . PRO A 1 265 ? 27.151 -12.089 -8.792 1.00 90.25 265 PRO A O 1
ATOM 2074 N N . GLY A 1 266 ? 28.215 -10.208 -8.168 1.00 92.81 266 GLY A N 1
ATOM 2075 C CA . GLY A 1 266 ? 27.323 -9.291 -8.867 1.00 92.81 266 GLY A CA 1
ATOM 2076 C C . GLY A 1 266 ? 25.972 -9.043 -8.198 1.00 92.81 266 GLY A C 1
ATOM 2077 O O . GLY A 1 266 ? 25.221 -8.247 -8.753 1.00 92.81 266 GLY A O 1
ATOM 2078 N N . PHE A 1 267 ? 25.663 -9.646 -7.042 1.00 95.56 267 PHE A N 1
ATOM 2079 C CA . PHE A 1 267 ? 24.504 -9.247 -6.232 1.00 95.56 267 PHE A CA 1
ATOM 2080 C C . PHE A 1 267 ? 24.652 -7.783 -5.785 1.00 95.56 267 PHE A C 1
ATOM 2082 O O . PHE A 1 267 ? 25.718 -7.380 -5.315 1.00 95.56 267 PHE A O 1
ATOM 2089 N N . ILE A 1 268 ? 23.593 -6.991 -5.957 1.00 94.88 268 ILE A N 1
ATOM 2090 C CA . ILE A 1 268 ? 23.555 -5.567 -5.606 1.00 94.88 268 ILE A CA 1
ATOM 2091 C C . ILE A 1 268 ? 22.737 -5.390 -4.328 1.00 94.88 268 ILE A C 1
ATOM 2093 O O . ILE A 1 268 ? 23.293 -5.081 -3.277 1.00 94.88 268 ILE A O 1
ATOM 2097 N N . ASP A 1 269 ? 21.427 -5.605 -4.421 1.00 95.50 269 ASP A N 1
ATOM 2098 C CA . ASP A 1 269 ? 20.487 -5.519 -3.304 1.00 95.50 269 ASP A CA 1
ATOM 2099 C C . ASP A 1 269 ? 19.153 -6.184 -3.696 1.00 95.50 269 ASP A C 1
ATOM 2101 O O . ASP A 1 269 ? 18.995 -6.712 -4.802 1.00 95.50 269 ASP A O 1
ATOM 2105 N N . PHE A 1 270 ? 18.176 -6.149 -2.798 1.00 96.88 270 PHE A N 1
ATOM 2106 C CA . PHE A 1 270 ? 16.790 -6.489 -3.084 1.00 96.88 270 PHE A CA 1
ATOM 2107 C C . PHE A 1 270 ? 16.045 -5.300 -3.693 1.00 96.88 270 PHE A C 1
ATOM 2109 O O . PHE A 1 270 ? 16.112 -4.186 -3.177 1.00 96.88 270 PHE A O 1
ATOM 2116 N N . ALA A 1 271 ? 15.261 -5.547 -4.745 1.00 97.12 271 ALA A N 1
ATOM 2117 C CA . ALA A 1 271 ? 14.527 -4.515 -5.479 1.00 97.12 271 ALA A CA 1
ATOM 2118 C C . ALA A 1 271 ? 13.606 -3.679 -4.577 1.00 97.12 271 ALA A C 1
ATOM 2120 O O . ALA A 1 271 ? 13.546 -2.460 -4.715 1.00 97.12 271 ALA A O 1
ATOM 2121 N N . VAL A 1 272 ? 12.957 -4.317 -3.595 1.00 97.19 272 VAL A N 1
ATOM 2122 C CA . VAL A 1 272 ? 12.095 -3.638 -2.614 1.00 97.19 272 VAL A CA 1
ATOM 2123 C C . VAL A 1 272 ? 12.837 -2.561 -1.816 1.00 97.19 272 VAL A C 1
ATOM 2125 O O . VAL A 1 272 ? 12.226 -1.559 -1.468 1.00 97.19 272 VAL A O 1
ATOM 2128 N N . ASN A 1 273 ? 14.144 -2.713 -1.568 1.00 96.75 273 ASN A N 1
ATOM 2129 C CA . ASN A 1 273 ? 14.987 -1.736 -0.862 1.00 96.75 273 ASN A CA 1
ATOM 2130 C C . ASN A 1 273 ? 15.568 -0.651 -1.784 1.00 96.75 273 ASN A C 1
ATOM 2132 O O . ASN A 1 273 ? 16.138 0.326 -1.294 1.00 96.75 273 ASN A O 1
ATOM 2136 N N . MET A 1 274 ? 15.410 -0.804 -3.103 1.00 95.75 274 MET A N 1
ATOM 2137 C CA . MET A 1 274 ? 15.850 0.170 -4.108 1.00 95.75 274 MET A CA 1
ATOM 2138 C C . MET A 1 274 ? 14.749 1.162 -4.506 1.00 95.75 274 MET A C 1
ATOM 2140 O O . MET A 1 274 ? 15.040 2.139 -5.192 1.00 95.75 274 MET A O 1
ATOM 2144 N N . ILE A 1 275 ? 13.506 0.935 -4.065 1.00 96.50 275 ILE A N 1
ATOM 2145 C CA . ILE A 1 275 ? 12.422 1.913 -4.178 1.00 96.50 275 ILE A CA 1
ATOM 2146 C C . ILE A 1 275 ? 12.608 2.991 -3.109 1.00 96.50 275 ILE A C 1
ATOM 2148 O O . ILE A 1 275 ? 12.689 2.691 -1.915 1.00 96.50 275 ILE A O 1
ATOM 2152 N N . HIS A 1 276 ? 12.665 4.241 -3.539 1.00 94.25 276 HIS A N 1
ATOM 2153 C CA . HIS A 1 276 ? 12.612 5.417 -2.691 1.00 94.25 276 HIS A CA 1
ATOM 2154 C C . HIS A 1 276 ? 11.154 5.809 -2.447 1.00 94.25 276 HIS A C 1
ATOM 2156 O O . HIS A 1 276 ? 10.357 5.873 -3.385 1.00 94.25 276 HIS A O 1
ATOM 2162 N N . LEU A 1 277 ? 10.808 6.045 -1.187 1.00 93.62 277 LEU A N 1
ATOM 2163 C CA . LEU A 1 277 ? 9.462 6.421 -0.770 1.00 93.62 277 LEU A CA 1
ATOM 2164 C C . LEU A 1 277 ? 9.475 7.819 -0.172 1.00 93.62 277 LEU A C 1
ATOM 2166 O O . LEU A 1 277 ? 10.410 8.195 0.540 1.00 93.62 277 LEU A O 1
ATOM 2170 N N . GLU A 1 278 ? 8.400 8.550 -0.440 1.00 88.44 278 GLU A N 1
ATOM 2171 C CA . GLU A 1 278 ? 8.112 9.805 0.247 1.00 88.44 278 GLU A CA 1
ATOM 2172 C C . GLU A 1 278 ? 7.812 9.535 1.726 1.00 88.44 278 GLU A C 1
ATOM 2174 O O . GLU A 1 278 ? 7.363 8.443 2.096 1.00 88.44 278 GLU A O 1
ATOM 2179 N N . ARG A 1 279 ? 8.083 10.519 2.587 1.00 85.12 279 ARG A N 1
ATOM 2180 C CA . ARG A 1 279 ? 8.031 10.350 4.050 1.00 85.12 279 ARG A CA 1
ATOM 2181 C C . ARG A 1 279 ? 6.621 10.007 4.533 1.00 85.12 279 ARG A C 1
ATOM 2183 O O . ARG A 1 279 ? 6.425 9.173 5.419 1.00 85.12 279 ARG A O 1
ATOM 2190 N N . GLU A 1 280 ? 5.623 10.549 3.854 1.00 87.31 280 GLU A N 1
ATOM 2191 C CA . GLU A 1 280 ? 4.197 10.304 4.039 1.00 87.31 280 GLU A CA 1
ATOM 2192 C C . GLU A 1 280 ? 3.825 8.837 3.783 1.00 87.31 280 GLU A C 1
ATOM 2194 O O . GLU A 1 280 ? 2.785 8.380 4.252 1.00 87.31 280 GLU A O 1
ATOM 2199 N N . HIS A 1 281 ? 4.687 8.062 3.125 1.00 93.25 281 HIS A N 1
ATOM 2200 C CA . HIS A 1 281 ? 4.433 6.671 2.770 1.00 93.25 281 HIS A CA 1
ATOM 2201 C C . HIS A 1 281 ? 5.287 5.648 3.539 1.00 93.25 281 HIS A C 1
ATOM 2203 O O . HIS A 1 281 ? 5.136 4.441 3.333 1.00 93.25 281 HIS A O 1
ATOM 2209 N N . LEU A 1 282 ? 6.169 6.103 4.436 1.00 92.75 282 LEU A N 1
ATOM 2210 C CA . LEU A 1 282 ? 7.128 5.247 5.146 1.00 92.75 282 LEU A CA 1
ATOM 2211 C C . LEU A 1 282 ? 6.555 4.488 6.354 1.00 92.75 282 LEU A C 1
ATOM 2213 O O . LEU A 1 282 ? 7.084 3.443 6.720 1.00 92.75 282 LEU A O 1
ATOM 2217 N N . SER A 1 283 ? 5.508 5.005 6.996 1.00 92.44 283 SER A N 1
ATOM 2218 C CA . SER A 1 283 ? 4.925 4.432 8.220 1.00 92.44 283 SER A CA 1
ATOM 2219 C C . SER A 1 283 ? 3.463 4.846 8.392 1.00 92.44 283 SER A C 1
ATOM 2221 O O . SER A 1 283 ? 3.002 5.761 7.709 1.00 92.44 283 SER A O 1
ATOM 2223 N N . CYS A 1 284 ? 2.737 4.207 9.311 1.00 91.62 284 CYS A N 1
ATOM 2224 C CA . CYS A 1 284 ? 1.399 4.623 9.752 1.00 91.62 284 CYS A CA 1
ATOM 2225 C C . CYS A 1 284 ? 0.360 4.804 8.625 1.00 91.62 284 CYS A C 1
ATOM 2227 O O . CYS A 1 284 ? -0.492 5.681 8.717 1.00 91.62 284 CYS A O 1
ATOM 2229 N N . LEU A 1 285 ? 0.431 4.001 7.556 1.00 91.56 285 LEU A N 1
ATOM 2230 C CA . LEU A 1 285 ? -0.595 3.979 6.503 1.00 91.56 285 LEU A CA 1
ATOM 2231 C C . LEU A 1 285 ? -1.685 2.940 6.764 1.00 91.56 285 LEU A C 1
ATOM 2233 O O . LEU A 1 285 ? -2.811 3.095 6.301 1.00 91.56 285 LEU A O 1
ATOM 2237 N N . THR A 1 286 ? -1.353 1.864 7.477 1.00 91.38 286 THR A N 1
ATOM 2238 C CA . THR A 1 286 ? -2.315 0.826 7.856 1.00 91.38 286 THR A CA 1
ATOM 2239 C C . THR A 1 286 ? -2.704 0.934 9.327 1.00 91.38 286 THR A C 1
ATOM 2241 O O . THR A 1 286 ? -1.975 1.491 10.151 1.00 91.38 286 THR A O 1
ATOM 2244 N N . ALA A 1 287 ? -3.814 0.291 9.695 1.00 88.88 287 ALA A N 1
ATOM 2245 C CA . ALA A 1 287 ? -4.242 0.121 11.087 1.00 88.88 287 ALA A CA 1
ATOM 2246 C C . ALA A 1 287 ? -3.189 -0.561 11.984 1.00 88.88 287 ALA A C 1
ATOM 2248 O O . ALA A 1 287 ? -3.226 -0.410 13.198 1.00 88.88 287 ALA A O 1
ATOM 2249 N N . SER A 1 288 ? -2.246 -1.304 11.400 1.00 88.81 288 SER A N 1
ATOM 2250 C CA . SER A 1 288 ? -1.120 -1.940 12.097 1.00 88.81 288 SER A CA 1
ATOM 2251 C C . SER A 1 288 ? 0.153 -1.083 12.133 1.00 88.81 288 SER A C 1
ATOM 2253 O O . SER A 1 288 ? 1.183 -1.562 12.594 1.00 88.81 288 SER A O 1
ATOM 2255 N N . GLY A 1 289 ? 0.105 0.155 11.635 1.00 91.12 289 GLY A N 1
ATOM 2256 C CA . GLY A 1 289 ? 1.231 1.094 11.663 1.00 91.12 289 GLY A CA 1
ATOM 2257 C C . GLY A 1 289 ? 2.234 0.929 10.516 1.00 91.12 289 GLY A C 1
ATOM 2258 O O . GLY A 1 289 ? 3.267 1.598 10.510 1.00 91.12 289 GLY A O 1
ATOM 2259 N N . ASN A 1 290 ? 1.942 0.076 9.530 1.00 94.06 290 ASN A N 1
ATOM 2260 C CA . ASN A 1 290 ? 2.868 -0.230 8.440 1.00 94.06 290 ASN A CA 1
ATOM 2261 C C . ASN A 1 290 ? 2.855 0.860 7.353 1.00 94.06 290 ASN A C 1
ATOM 2263 O O . ASN A 1 290 ? 1.822 1.485 7.101 1.00 94.06 290 ASN A O 1
ATOM 2267 N N . GLY A 1 291 ? 3.993 1.062 6.692 1.00 95.56 291 GLY A N 1
ATOM 2268 C CA . GLY A 1 291 ? 4.161 1.848 5.470 1.00 95.56 291 GLY A CA 1
ATOM 2269 C C . GLY A 1 291 ? 4.051 1.021 4.185 1.00 95.56 291 GLY A C 1
ATOM 2270 O O . GLY A 1 291 ? 3.715 -0.168 4.199 1.00 95.56 291 GLY A O 1
ATOM 2271 N N . LEU A 1 292 ? 4.334 1.654 3.039 1.00 97.69 292 LEU A N 1
ATOM 2272 C CA . LEU A 1 292 ? 4.228 1.014 1.719 1.00 97.69 292 LEU A CA 1
ATOM 2273 C C . LEU A 1 292 ? 5.320 -0.021 1.445 1.00 97.69 292 LEU A C 1
ATOM 2275 O O . LEU A 1 292 ? 5.103 -0.915 0.622 1.00 97.69 292 LEU A O 1
ATOM 2279 N N . ARG A 1 293 ? 6.499 0.089 2.075 1.00 97.69 293 ARG A N 1
ATOM 2280 C CA . ARG A 1 293 ? 7.632 -0.792 1.754 1.00 97.69 293 ARG A CA 1
ATOM 2281 C C . ARG A 1 293 ? 7.337 -2.226 2.171 1.00 97.69 293 ARG A C 1
ATOM 2283 O O . ARG A 1 293 ? 7.448 -3.140 1.362 1.00 97.69 293 ARG A O 1
ATOM 2290 N N . GLU A 1 294 ? 6.940 -2.405 3.420 1.00 96.94 294 GLU A N 1
ATOM 2291 C CA . GLU A 1 294 ? 6.620 -3.684 4.041 1.00 96.94 294 GLU A CA 1
ATOM 2292 C C . GLU A 1 294 ? 5.245 -4.226 3.627 1.00 96.94 294 GLU A C 1
ATOM 2294 O O . GLU A 1 294 ? 4.988 -5.408 3.828 1.00 96.94 294 GLU A O 1
ATOM 2299 N N . THR A 1 295 ? 4.374 -3.410 3.026 1.00 97.50 295 THR A N 1
ATOM 2300 C CA . THR A 1 295 ? 3.060 -3.839 2.515 1.00 97.50 295 THR A CA 1
ATOM 2301 C C . THR A 1 295 ? 3.078 -3.977 0.991 1.00 97.50 295 THR A C 1
ATOM 2303 O O . THR A 1 295 ? 3.389 -5.046 0.461 1.00 97.50 295 THR A O 1
ATOM 2306 N N . LEU A 1 296 ? 2.773 -2.896 0.273 1.00 98.12 296 LEU A N 1
ATOM 2307 C CA . LEU A 1 296 ? 2.622 -2.849 -1.177 1.00 98.12 296 LEU A CA 1
ATOM 2308 C C . LEU A 1 296 ? 3.873 -3.345 -1.902 1.00 98.12 296 LEU A C 1
ATOM 2310 O O . LEU A 1 296 ? 3.806 -4.323 -2.646 1.00 98.12 296 LEU A O 1
ATOM 2314 N N . PHE A 1 297 ? 5.024 -2.710 -1.685 1.00 98.19 297 PHE A N 1
ATOM 2315 C CA . PHE A 1 297 ? 6.220 -3.011 -2.471 1.00 98.19 297 PHE A CA 1
ATOM 2316 C C . PHE A 1 297 ? 6.821 -4.374 -2.133 1.00 98.19 297 PHE A C 1
ATOM 2318 O O . PHE A 1 297 ? 7.333 -5.043 -3.031 1.00 98.19 297 PHE A O 1
ATOM 2325 N N . TYR A 1 298 ? 6.693 -4.846 -0.890 1.00 97.75 298 TYR A N 1
ATOM 2326 C CA . TYR A 1 298 ? 7.041 -6.224 -0.555 1.00 97.75 298 TYR A CA 1
ATOM 2327 C C . TYR A 1 298 ? 6.081 -7.234 -1.198 1.00 97.75 298 TYR A C 1
ATOM 2329 O O . TYR A 1 298 ? 6.525 -8.290 -1.634 1.00 97.75 298 TYR A O 1
ATOM 2337 N N . SER A 1 299 ? 4.789 -6.927 -1.338 1.00 96.69 299 SER A N 1
ATOM 2338 C CA . SER A 1 299 ? 3.867 -7.816 -2.062 1.00 96.69 299 SER A CA 1
ATOM 2339 C C . SER A 1 299 ? 4.184 -7.908 -3.564 1.00 96.69 299 SER A C 1
ATOM 2341 O O . SER A 1 299 ? 4.049 -8.979 -4.153 1.00 96.69 299 SER A O 1
ATOM 2343 N N . LEU A 1 300 ? 4.659 -6.810 -4.166 1.00 96.69 300 LEU A N 1
ATOM 2344 C CA . LEU A 1 300 ? 4.985 -6.717 -5.593 1.00 96.69 300 LEU A CA 1
ATOM 2345 C C . LEU A 1 300 ? 6.350 -7.327 -5.936 1.00 96.69 300 LEU A C 1
ATOM 2347 O O . LEU A 1 300 ? 6.490 -8.042 -6.928 1.00 96.69 300 LEU A O 1
ATOM 2351 N N . PHE A 1 301 ? 7.367 -7.030 -5.128 1.00 96.75 301 PHE A N 1
ATOM 2352 C CA . PHE A 1 301 ? 8.746 -7.437 -5.396 1.00 96.75 301 PHE A CA 1
ATOM 2353 C C . PHE A 1 301 ? 9.210 -8.605 -4.532 1.00 96.75 301 PHE A C 1
ATOM 2355 O O . PHE A 1 301 ? 10.127 -9.315 -4.931 1.00 96.75 301 PHE A O 1
ATOM 2362 N N . SER A 1 302 ? 8.599 -8.839 -3.373 1.00 94.88 302 SER A N 1
ATOM 2363 C CA . SER A 1 302 ? 9.026 -9.857 -2.410 1.00 94.88 302 SER A CA 1
ATOM 2364 C C . SER A 1 302 ? 10.546 -9.814 -2.185 1.00 94.88 302 SER A C 1
ATOM 2366 O O . SER A 1 302 ? 11.092 -8.737 -1.930 1.00 94.88 302 SER A O 1
ATOM 2368 N N . ARG A 1 303 ? 11.264 -10.938 -2.317 1.00 95.56 303 ARG A N 1
ATOM 2369 C CA . ARG A 1 303 ? 12.736 -10.985 -2.270 1.00 95.56 303 ARG A CA 1
ATOM 2370 C C . ARG A 1 303 ? 13.384 -10.949 -3.660 1.00 95.56 303 ARG A C 1
ATOM 2372 O O . ARG A 1 303 ? 14.420 -11.586 -3.859 1.00 95.56 303 ARG A O 1
ATOM 2379 N N . LEU A 1 304 ? 12.807 -10.218 -4.620 1.00 96.50 304 LEU A N 1
ATOM 2380 C CA . LEU A 1 304 ? 13.397 -9.983 -5.943 1.00 96.50 304 LEU A CA 1
ATOM 2381 C C . LEU A 1 304 ? 14.809 -9.406 -5.801 1.00 96.50 304 LEU A C 1
ATOM 2383 O O . LEU A 1 304 ? 15.000 -8.339 -5.218 1.00 96.50 304 LEU A O 1
ATOM 2387 N N . GLN A 1 305 ? 15.792 -10.113 -6.348 1.00 96.38 305 GLN A N 1
ATOM 2388 C CA . GLN A 1 305 ? 17.205 -9.753 -6.258 1.00 96.38 305 GLN A CA 1
ATOM 2389 C C . GLN A 1 305 ? 17.649 -8.956 -7.489 1.00 96.38 305 GLN A C 1
ATOM 2391 O O . GLN A 1 305 ? 17.245 -9.253 -8.612 1.00 96.38 305 GLN A O 1
ATOM 2396 N N . VAL A 1 306 ? 18.521 -7.971 -7.298 1.00 96.44 306 VAL A N 1
ATOM 2397 C CA . VAL A 1 306 ? 19.099 -7.177 -8.387 1.00 96.44 306 VAL A CA 1
ATOM 2398 C C . VAL A 1 306 ? 20.571 -7.535 -8.549 1.00 96.44 306 VAL A C 1
ATOM 2400 O O . VAL A 1 306 ? 21.332 -7.540 -7.582 1.00 96.44 306 VAL A O 1
ATOM 2403 N N . TYR A 1 307 ? 20.971 -7.834 -9.783 1.00 95.88 307 TYR A N 1
ATOM 2404 C CA . TYR A 1 307 ? 22.324 -8.235 -10.159 1.00 95.88 307 TYR A CA 1
ATOM 2405 C C . TYR A 1 307 ? 22.944 -7.282 -11.186 1.00 95.88 307 TYR A C 1
ATOM 2407 O O . TYR A 1 307 ? 22.248 -6.588 -11.926 1.00 95.88 307 TYR A O 1
ATOM 2415 N N . LYS A 1 308 ? 24.275 -7.280 -11.291 1.00 95.19 308 LYS A N 1
ATOM 2416 C CA . LYS A 1 308 ? 24.993 -6.505 -12.316 1.00 95.19 308 LYS A CA 1
ATOM 2417 C C . LYS A 1 308 ? 24.734 -7.041 -13.724 1.00 95.19 308 LYS A C 1
ATOM 2419 O O . LYS A 1 308 ? 24.385 -6.265 -14.609 1.00 95.19 308 LYS A O 1
ATOM 2424 N N . THR A 1 309 ? 24.887 -8.350 -13.936 1.00 94.06 309 THR A N 1
ATOM 2425 C CA . THR A 1 309 ? 24.794 -8.959 -15.274 1.00 94.06 309 THR A CA 1
ATOM 2426 C C .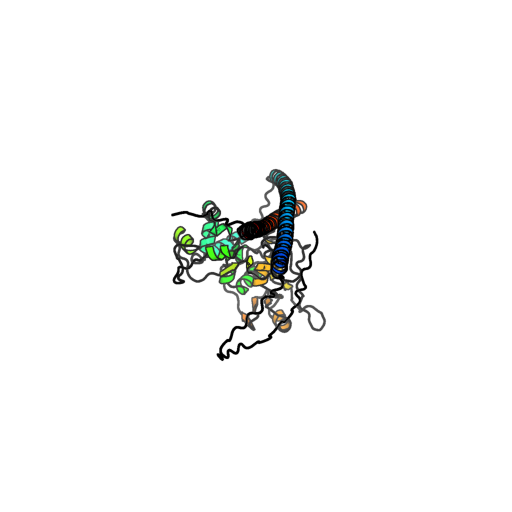 THR A 1 309 ? 23.922 -10.216 -15.318 1.00 94.06 309 THR A C 1
ATOM 2428 O O . THR A 1 309 ? 23.733 -10.907 -14.317 1.00 94.06 309 THR A O 1
ATOM 2431 N N . ARG A 1 310 ? 23.447 -10.585 -16.514 1.00 92.44 310 ARG A N 1
ATOM 2432 C CA . ARG A 1 310 ? 22.763 -11.866 -16.773 1.00 92.44 310 ARG A CA 1
ATOM 2433 C C . ARG A 1 310 ? 23.618 -13.073 -16.400 1.00 92.44 310 ARG A C 1
ATOM 2435 O O . ARG A 1 310 ? 23.094 -14.091 -15.951 1.00 92.44 310 ARG A O 1
ATOM 2442 N N . SER A 1 311 ? 24.929 -12.972 -16.600 1.00 93.06 311 SER A N 1
ATOM 2443 C CA . SER A 1 311 ? 25.880 -14.027 -16.244 1.00 93.06 311 SER A CA 1
ATOM 2444 C C . SER A 1 311 ? 25.967 -14.223 -14.730 1.00 93.06 311 SER A C 1
ATOM 2446 O O . SER A 1 311 ? 26.089 -15.360 -14.280 1.00 93.06 311 SER A O 1
ATOM 2448 N N . ASP A 1 312 ? 25.852 -13.144 -13.951 1.00 94.00 312 ASP A N 1
ATOM 2449 C CA . ASP A 1 312 ? 25.778 -13.217 -12.489 1.00 94.00 312 ASP A CA 1
ATOM 2450 C C . ASP A 1 312 ? 24.514 -13.945 -12.031 1.00 94.00 312 ASP A C 1
ATOM 2452 O O . ASP A 1 312 ? 24.617 -14.875 -11.236 1.00 94.00 312 ASP A O 1
ATOM 2456 N N . ILE A 1 313 ? 23.347 -13.613 -12.605 1.00 92.69 313 ILE A N 1
ATOM 2457 C CA . ILE A 1 313 ? 22.093 -14.331 -12.316 1.00 92.69 313 ILE A CA 1
ATOM 2458 C C . ILE A 1 313 ? 22.257 -15.818 -12.605 1.00 92.69 313 ILE A C 1
ATOM 2460 O O . ILE A 1 313 ? 21.939 -16.636 -11.753 1.00 92.69 313 ILE A O 1
ATOM 2464 N N . LYS A 1 314 ? 22.783 -16.182 -13.784 1.00 90.31 314 LYS A N 1
ATOM 2465 C CA . LYS A 1 314 ? 22.974 -17.591 -14.166 1.00 90.31 314 LYS A CA 1
ATOM 2466 C C . LYS A 1 314 ? 23.838 -18.354 -13.170 1.00 90.31 314 LYS A C 1
ATOM 2468 O O . LYS A 1 314 ? 23.509 -19.488 -12.842 1.00 90.31 314 LYS A O 1
ATOM 2473 N N . ARG A 1 315 ? 24.922 -17.736 -12.691 1.00 89.88 315 ARG A N 1
ATOM 2474 C CA . ARG A 1 315 ? 25.747 -18.322 -11.630 1.00 89.88 315 ARG A CA 1
ATOM 2475 C C . ARG A 1 315 ? 24.960 -18.447 -10.336 1.00 89.88 315 ARG A C 1
ATOM 2477 O O . ARG A 1 315 ? 25.095 -19.464 -9.675 1.00 89.88 315 ARG A O 1
ATOM 2484 N N . ALA A 1 316 ? 24.150 -17.441 -10.012 1.00 91.00 316 ALA A N 1
ATOM 2485 C CA . ALA A 1 316 ? 23.427 -17.340 -8.757 1.00 91.00 316 ALA A CA 1
ATOM 2486 C C . ALA A 1 316 ? 22.129 -18.164 -8.667 1.00 91.00 316 ALA A C 1
ATOM 2488 O O . ALA A 1 316 ? 21.625 -18.347 -7.561 1.00 91.00 316 ALA A O 1
ATOM 2489 N N . LEU A 1 317 ? 21.607 -18.672 -9.793 1.00 88.69 317 LEU A N 1
ATOM 2490 C CA . LEU A 1 317 ? 20.300 -19.340 -9.914 1.00 88.69 317 LEU A CA 1
ATOM 2491 C C . LEU A 1 317 ? 19.951 -20.314 -8.774 1.00 88.69 317 LEU A C 1
ATOM 2493 O O . LEU A 1 317 ? 18.831 -20.216 -8.275 1.00 88.69 317 LEU A O 1
ATOM 2497 N N . PRO A 1 318 ? 20.853 -21.202 -8.301 1.00 87.75 318 PRO A N 1
ATOM 2498 C CA . PRO A 1 318 ? 20.524 -22.138 -7.221 1.00 87.75 318 PRO A CA 1
ATOM 2499 C C . PRO A 1 318 ? 20.147 -21.474 -5.886 1.00 87.75 318 PRO A C 1
ATOM 2501 O O . PRO A 1 318 ? 19.561 -22.124 -5.025 1.00 87.75 318 PRO A O 1
ATOM 2504 N N . TRP A 1 319 ? 20.491 -20.197 -5.694 1.00 86.69 319 TRP A N 1
ATOM 2505 C CA . TRP A 1 319 ? 20.297 -19.452 -4.445 1.00 86.69 319 TRP A CA 1
ATOM 2506 C C . TRP A 1 319 ? 19.240 -18.341 -4.561 1.00 86.69 319 TRP A C 1
ATOM 2508 O O . TRP A 1 319 ? 19.024 -17.588 -3.606 1.00 86.69 319 TRP A O 1
ATOM 2518 N N . ILE A 1 320 ? 18.569 -18.225 -5.711 1.00 88.94 320 ILE A N 1
ATOM 2519 C CA . ILE A 1 320 ? 17.499 -17.248 -5.944 1.00 88.94 320 ILE A CA 1
ATOM 2520 C C . ILE A 1 320 ? 16.157 -17.930 -5.666 1.00 88.94 320 ILE A C 1
ATOM 2522 O O . ILE A 1 320 ? 15.841 -18.953 -6.263 1.00 88.94 320 ILE A O 1
ATOM 2526 N N . LYS A 1 321 ? 15.374 -17.370 -4.736 1.00 85.50 321 LYS A N 1
ATOM 2527 C CA . LYS A 1 321 ? 14.087 -17.950 -4.308 1.00 85.50 321 LYS A CA 1
ATOM 2528 C C . LYS A 1 321 ? 12.899 -17.403 -5.095 1.00 85.50 321 LYS A C 1
ATOM 2530 O O . LYS A 1 321 ? 12.114 -18.180 -5.622 1.00 85.50 321 LYS A O 1
ATOM 2535 N N . ASP A 1 322 ? 12.802 -16.078 -5.188 1.00 89.19 322 ASP A N 1
ATOM 2536 C CA . ASP A 1 322 ? 11.619 -15.426 -5.749 1.00 89.19 322 ASP A CA 1
ATOM 2537 C C . ASP A 1 322 ? 11.881 -14.957 -7.174 1.00 89.19 322 ASP A C 1
ATOM 2539 O O . ASP A 1 322 ? 11.212 -15.372 -8.096 1.00 89.19 322 ASP A O 1
ATOM 2543 N N . GLY A 1 323 ? 12.887 -14.128 -7.413 1.00 93.81 323 GLY A N 1
ATOM 2544 C CA . GLY A 1 323 ? 13.133 -13.596 -8.749 1.00 93.81 323 GLY A CA 1
ATOM 2545 C C . GLY A 1 323 ? 14.478 -12.906 -8.822 1.00 93.81 323 GLY A C 1
ATOM 2546 O O . GLY A 1 323 ? 15.081 -12.602 -7.787 1.00 93.81 323 GLY A O 1
ATOM 2547 N N . ALA A 1 324 ? 14.924 -12.601 -10.037 1.00 95.56 324 ALA A N 1
ATOM 2548 C CA . ALA A 1 324 ? 16.091 -11.761 -10.232 1.00 95.56 324 ALA A CA 1
ATOM 2549 C C . ALA A 1 324 ? 16.003 -10.908 -11.493 1.00 95.56 324 ALA A C 1
ATOM 2551 O O . ALA A 1 324 ? 15.529 -11.358 -12.534 1.00 95.56 324 ALA A O 1
ATOM 2552 N N . ILE A 1 325 ? 16.523 -9.689 -11.406 1.00 95.31 325 ILE A N 1
ATOM 2553 C CA . ILE A 1 325 ? 16.763 -8.823 -12.561 1.00 95.31 325 ILE A CA 1
ATOM 2554 C C . ILE A 1 325 ? 18.239 -8.454 -12.646 1.00 95.31 325 ILE A C 1
ATOM 2556 O O . ILE A 1 325 ? 18.934 -8.427 -11.630 1.00 95.31 325 ILE A O 1
ATOM 2560 N N . SER A 1 326 ? 18.731 -8.175 -13.850 1.00 94.44 326 SER A N 1
ATOM 2561 C CA . SER A 1 326 ? 20.086 -7.675 -14.060 1.00 94.44 326 SER A CA 1
ATOM 2562 C C . SER A 1 326 ? 20.094 -6.341 -14.785 1.00 94.44 326 SER A C 1
ATOM 2564 O O . SER A 1 326 ? 19.274 -6.096 -15.671 1.00 94.44 326 SER A O 1
ATOM 2566 N N . LEU A 1 327 ? 21.060 -5.488 -14.439 1.00 93.62 327 LEU A N 1
ATOM 2567 C CA . LEU A 1 327 ? 21.180 -4.147 -15.017 1.00 93.62 327 LEU A CA 1
ATOM 2568 C C . LEU A 1 327 ? 21.456 -4.160 -16.532 1.00 93.62 327 LEU A C 1
ATOM 2570 O O . LEU A 1 327 ? 21.116 -3.198 -17.215 1.00 93.62 327 LEU A O 1
ATOM 2574 N N . ASP A 1 328 ? 21.998 -5.255 -17.076 1.00 91.75 328 ASP A N 1
ATOM 2575 C CA . ASP A 1 328 ? 22.174 -5.481 -18.521 1.00 91.75 328 ASP A CA 1
ATOM 2576 C C . ASP A 1 328 ? 20.925 -6.056 -19.231 1.00 91.75 328 ASP A C 1
ATOM 2578 O O . ASP A 1 328 ? 21.019 -6.504 -20.377 1.00 91.75 328 ASP A O 1
ATOM 2582 N N . GLY A 1 329 ? 19.757 -6.058 -18.574 1.00 88.88 329 GLY A N 1
ATOM 2583 C CA . GLY A 1 329 ? 18.463 -6.363 -19.198 1.00 88.88 329 GLY A CA 1
ATOM 2584 C C . GLY A 1 329 ? 17.961 -7.799 -19.054 1.00 88.88 329 GLY A C 1
ATOM 2585 O O . GLY A 1 329 ? 17.101 -8.225 -19.821 1.00 88.88 329 GLY A O 1
ATOM 2586 N N . GLY A 1 330 ? 18.499 -8.582 -18.121 1.00 90.75 330 GLY A N 1
ATOM 2587 C CA . GLY A 1 330 ? 17.982 -9.912 -17.807 1.00 90.75 330 GLY A CA 1
ATOM 2588 C C . GLY A 1 330 ? 16.831 -9.854 -16.817 1.00 90.75 330 GLY A C 1
ATOM 2589 O O . GLY A 1 330 ? 16.946 -9.190 -15.793 1.00 90.75 330 GLY A O 1
ATOM 2590 N N . ILE A 1 331 ? 15.756 -10.600 -17.075 1.00 93.00 331 ILE A N 1
ATOM 2591 C CA . ILE A 1 331 ? 14.684 -10.815 -16.097 1.00 93.00 331 ILE A CA 1
ATOM 2592 C C . ILE A 1 331 ? 14.454 -12.316 -15.937 1.00 93.00 331 ILE A C 1
ATOM 2594 O O . ILE A 1 331 ? 14.178 -13.016 -16.914 1.00 93.00 331 ILE A O 1
ATOM 2598 N N . TRP A 1 332 ? 14.545 -12.785 -14.696 1.00 91.81 332 TRP A N 1
ATOM 2599 C CA . TRP A 1 332 ? 14.223 -14.135 -14.260 1.00 91.81 332 TRP A CA 1
ATOM 2600 C C . TRP A 1 332 ? 13.074 -14.091 -13.254 1.00 91.81 332 TRP A C 1
ATOM 2602 O O . TRP A 1 332 ? 13.145 -13.398 -12.234 1.00 91.81 332 TRP A O 1
ATOM 2612 N N . ARG A 1 333 ? 12.003 -14.823 -13.556 1.00 91.56 333 ARG A N 1
ATOM 2613 C CA . ARG A 1 333 ? 10.796 -14.882 -12.728 1.00 91.56 333 ARG A CA 1
ATOM 2614 C C . ARG A 1 333 ? 10.725 -16.191 -11.930 1.00 91.56 333 ARG A C 1
ATOM 2616 O O . ARG A 1 333 ? 11.244 -17.205 -12.399 1.00 91.56 333 ARG A O 1
ATOM 2623 N N . PRO A 1 334 ? 9.989 -16.208 -10.801 1.00 86.19 334 PRO A N 1
ATOM 2624 C CA . PRO A 1 334 ? 9.870 -17.393 -9.939 1.00 86.19 334 PRO A CA 1
ATOM 2625 C C . PRO A 1 334 ? 9.300 -18.616 -10.658 1.00 86.19 334 PRO A C 1
ATOM 2627 O O . PRO A 1 334 ? 9.612 -19.754 -10.329 1.00 86.19 334 PRO A O 1
ATOM 2630 N N . ASN A 1 335 ? 8.471 -18.384 -11.678 1.00 85.75 335 ASN A N 1
ATOM 2631 C CA . ASN A 1 335 ? 7.876 -19.433 -12.504 1.00 85.75 335 ASN A CA 1
ATOM 2632 C C . ASN A 1 335 ? 8.869 -20.087 -13.491 1.00 85.75 335 ASN A C 1
ATOM 2634 O O . ASN A 1 335 ? 8.443 -20.815 -14.384 1.00 85.75 335 ASN A O 1
ATOM 2638 N N . GLY A 1 336 ? 10.167 -19.790 -13.384 1.00 82.00 336 GLY A N 1
ATOM 2639 C CA . GLY A 1 336 ? 11.217 -20.315 -14.256 1.00 82.00 336 GLY A CA 1
ATOM 2640 C C . GLY A 1 336 ? 11.307 -19.636 -15.624 1.00 82.00 336 GLY A C 1
ATOM 2641 O O . GLY A 1 336 ? 12.143 -20.031 -16.438 1.00 82.00 336 GLY A O 1
ATOM 2642 N N . SER A 1 337 ? 10.484 -18.617 -15.902 1.00 84.50 337 SER A N 1
ATOM 2643 C CA . SER A 1 337 ? 10.544 -17.894 -17.175 1.00 84.50 337 SER A CA 1
ATOM 2644 C C . SER A 1 337 ? 11.701 -16.891 -17.216 1.00 84.50 337 SER A C 1
ATOM 2646 O O . SER A 1 337 ? 11.999 -16.199 -16.239 1.00 84.50 337 SER A O 1
ATOM 2648 N N . PHE A 1 338 ? 12.332 -16.799 -18.389 1.00 82.56 338 PHE A N 1
ATOM 2649 C CA . PHE A 1 338 ? 13.371 -15.823 -18.705 1.00 82.56 338 PHE A CA 1
ATOM 2650 C C . PHE A 1 338 ? 12.868 -14.869 -19.788 1.00 82.56 338 PHE A C 1
ATOM 2652 O O . PHE A 1 338 ? 12.443 -15.317 -20.854 1.00 82.56 338 PHE A O 1
ATOM 2659 N N . CYS A 1 339 ? 12.982 -13.560 -19.565 1.00 79.75 339 CYS A N 1
ATOM 2660 C CA . CYS A 1 339 ? 12.859 -12.588 -20.651 1.00 79.75 339 CYS A CA 1
ATOM 2661 C C . CYS A 1 339 ? 14.247 -12.280 -21.213 1.00 79.75 339 CYS A C 1
ATOM 2663 O O . CYS A 1 339 ? 15.137 -11.832 -20.491 1.00 79.75 339 CYS A O 1
ATOM 2665 N N . LEU A 1 340 ? 14.425 -12.530 -22.512 1.00 64.81 340 LEU A N 1
ATOM 2666 C CA . LEU A 1 340 ? 15.698 -12.391 -23.214 1.00 64.81 340 LEU A CA 1
ATOM 2667 C C . LEU A 1 340 ? 15.525 -11.480 -24.442 1.00 64.81 340 LEU A C 1
ATOM 2669 O O . LEU A 1 340 ? 15.258 -11.989 -25.526 1.00 64.81 340 LEU A O 1
ATOM 2673 N N . ARG A 1 341 ? 15.648 -10.147 -24.303 1.00 62.94 341 ARG A N 1
ATOM 2674 C CA . ARG A 1 341 ? 15.812 -9.188 -25.427 1.00 62.94 341 ARG A CA 1
ATOM 2675 C C . ARG A 1 341 ? 16.020 -7.748 -24.931 1.00 62.94 341 ARG A C 1
ATOM 2677 O O . ARG A 1 341 ? 15.759 -7.466 -23.771 1.00 62.94 341 ARG A O 1
ATOM 2684 N N . ASN A 1 342 ? 16.397 -6.830 -25.831 1.00 57.62 342 ASN A N 1
ATOM 2685 C CA . ASN A 1 342 ? 16.211 -5.390 -25.606 1.00 57.62 342 ASN A CA 1
ATOM 2686 C C . ASN A 1 342 ? 14.722 -5.087 -25.378 1.00 57.62 342 ASN A C 1
ATOM 2688 O O . ASN A 1 342 ? 13.879 -5.503 -26.185 1.00 57.62 342 ASN A O 1
ATOM 2692 N N . SER A 1 343 ? 14.422 -4.386 -24.279 1.00 60.41 343 SER A N 1
ATOM 2693 C CA . SER A 1 343 ? 13.050 -4.041 -23.903 1.00 60.41 343 SER A CA 1
ATOM 2694 C C . SER A 1 343 ? 12.377 -3.214 -24.997 1.00 60.41 343 SER A C 1
ATOM 2696 O O . SER A 1 343 ? 13.005 -2.387 -25.662 1.00 60.41 343 SER A O 1
ATOM 2698 N N . LYS A 1 344 ? 11.066 -3.405 -25.149 1.00 60.19 344 LYS A N 1
ATOM 2699 C CA . LYS A 1 344 ? 10.219 -2.375 -25.758 1.00 60.19 344 LYS A CA 1
ATOM 2700 C C . LYS A 1 344 ? 10.228 -1.150 -24.832 1.00 60.19 344 LYS A C 1
ATOM 2702 O O . LYS A 1 344 ? 10.467 -1.297 -23.629 1.00 60.19 344 LYS A O 1
ATOM 2707 N N . ASN A 1 345 ? 9.999 0.047 -25.370 1.00 68.50 345 ASN A N 1
ATOM 2708 C CA . ASN A 1 345 ? 9.770 1.224 -24.533 1.00 68.50 345 ASN A CA 1
ATOM 2709 C C . ASN A 1 345 ? 8.596 0.921 -23.594 1.00 68.50 345 ASN A C 1
ATOM 2711 O O . ASN A 1 345 ? 7.492 0.659 -24.062 1.00 68.50 345 ASN A O 1
ATOM 2715 N N . VAL A 1 346 ? 8.864 0.870 -22.287 1.00 79.81 346 VAL A N 1
ATOM 2716 C CA . VAL A 1 346 ? 7.822 0.699 -21.273 1.00 79.81 346 VAL A CA 1
ATOM 2717 C C . VAL A 1 346 ? 7.058 2.018 -21.192 1.00 79.81 346 VAL A C 1
ATOM 2719 O O . VAL A 1 346 ? 7.677 3.054 -20.950 1.00 79.81 346 VAL A O 1
ATOM 2722 N N . GLU A 1 347 ? 5.750 1.965 -21.432 1.00 85.25 347 GLU A N 1
ATOM 2723 C CA . GLU A 1 347 ? 4.872 3.143 -21.517 1.00 85.25 347 GLU A CA 1
ATOM 2724 C C . GLU A 1 347 ? 4.747 3.867 -20.171 1.00 85.25 347 GLU A C 1
ATOM 2726 O O . GLU A 1 347 ? 4.753 5.094 -20.122 1.00 85.25 347 GLU A O 1
ATOM 2731 N N . VAL A 1 348 ? 4.713 3.108 -19.071 1.00 92.94 348 VAL A N 1
ATOM 2732 C CA . VAL A 1 348 ? 4.615 3.633 -17.704 1.00 92.94 348 VAL A CA 1
ATOM 2733 C C . VAL A 1 348 ? 5.772 3.106 -16.872 1.00 92.94 348 VAL A C 1
ATOM 2735 O O . VAL A 1 348 ? 5.951 1.895 -16.740 1.00 92.94 348 VAL A O 1
ATOM 2738 N N . LYS A 1 349 ? 6.557 4.019 -16.301 1.00 94.50 349 LYS A N 1
ATOM 2739 C CA . LYS A 1 349 ? 7.717 3.698 -15.467 1.00 94.50 349 LYS A CA 1
ATOM 2740 C C . LYS A 1 349 ? 7.644 4.426 -14.131 1.00 94.50 349 LYS A C 1
ATOM 2742 O O . LYS A 1 349 ? 6.917 5.403 -14.017 1.00 94.50 349 LYS A O 1
ATOM 2747 N N . PHE A 1 350 ? 8.416 3.975 -13.148 1.00 95.44 350 PHE A N 1
ATOM 2748 C CA . PHE A 1 350 ? 8.610 4.730 -11.911 1.00 95.44 350 PHE A CA 1
ATOM 2749 C C . PHE A 1 350 ? 9.332 6.056 -12.173 1.00 95.44 350 PHE A C 1
ATOM 2751 O O . PHE A 1 350 ? 10.233 6.132 -13.019 1.00 95.44 350 PHE A O 1
ATOM 2758 N N . ALA A 1 351 ? 8.999 7.075 -11.386 1.00 93.56 351 ALA A N 1
ATOM 2759 C CA . ALA A 1 351 ? 9.738 8.328 -11.395 1.00 93.56 351 ALA A CA 1
ATOM 2760 C C . ALA A 1 351 ? 11.178 8.127 -10.890 1.00 93.56 351 ALA A C 1
ATOM 2762 O O . ALA A 1 351 ? 11.468 7.228 -10.097 1.00 93.56 351 ALA A O 1
ATOM 2763 N N . VAL A 1 352 ? 12.088 8.984 -11.350 1.00 91.44 352 VAL A N 1
ATOM 2764 C CA . VAL A 1 352 ? 13.506 8.950 -10.969 1.00 91.44 352 VAL A CA 1
ATOM 2765 C C . VAL A 1 352 ? 13.799 10.049 -9.953 1.00 91.44 352 VAL A C 1
ATOM 2767 O O . VAL A 1 352 ? 13.658 11.229 -10.277 1.00 91.44 352 VAL A O 1
ATOM 2770 N N . SER A 1 353 ? 14.236 9.667 -8.754 1.00 83.94 353 SER A N 1
ATOM 2771 C CA . SER A 1 353 ? 14.653 10.589 -7.693 1.00 83.94 353 SER A CA 1
ATOM 2772 C C . SER A 1 353 ? 16.165 10.803 -7.725 1.00 83.94 353 SER A C 1
ATOM 2774 O O . SER A 1 353 ? 16.930 9.845 -7.609 1.00 83.94 353 SER A O 1
ATOM 2776 N N . HIS A 1 354 ? 16.600 12.059 -7.828 1.00 64.69 354 HIS A N 1
ATOM 2777 C CA . HIS A 1 354 ? 18.014 12.442 -7.797 1.00 64.69 354 HIS A CA 1
ATOM 2778 C C . HIS A 1 354 ? 18.376 13.020 -6.421 1.00 64.69 354 HIS A C 1
ATOM 2780 O O . HIS A 1 354 ? 18.612 14.212 -6.290 1.00 64.69 354 HIS A O 1
ATOM 2786 N N . GLY A 1 355 ? 18.427 12.171 -5.393 1.00 55.94 355 GLY A N 1
ATOM 2787 C CA . GLY A 1 355 ? 18.866 12.585 -4.056 1.00 55.94 355 GLY A CA 1
ATOM 2788 C C . GLY A 1 355 ? 17.807 13.319 -3.222 1.00 55.94 355 GLY A C 1
ATOM 2789 O O . GLY A 1 355 ? 16.765 13.737 -3.710 1.00 55.94 355 GLY A O 1
ATOM 2790 N N . VAL A 1 356 ? 18.066 13.360 -1.915 1.00 48.28 356 VAL A N 1
ATOM 2791 C CA . VAL A 1 356 ? 17.121 13.709 -0.846 1.00 48.28 356 VAL A CA 1
ATOM 2792 C C . VAL A 1 356 ? 16.882 15.219 -0.815 1.00 48.28 356 VAL A C 1
ATOM 2794 O O . VAL A 1 356 ? 17.828 15.973 -0.593 1.00 48.28 356 VAL A O 1
ATOM 2797 N N . SER A 1 357 ? 15.627 15.661 -0.946 1.00 49.41 357 SER A N 1
ATOM 2798 C CA . SER A 1 357 ? 15.250 17.021 -0.551 1.00 49.41 357 SER A CA 1
ATOM 2799 C C . SER A 1 357 ? 15.470 17.140 0.960 1.00 49.41 357 SER A C 1
ATOM 2801 O O . SER A 1 357 ? 14.691 16.609 1.755 1.00 49.41 357 SER A O 1
ATOM 2803 N N . SER A 1 358 ? 16.577 17.748 1.376 1.00 52.75 358 SER A N 1
ATOM 2804 C CA . SER A 1 358 ? 16.936 17.813 2.790 1.00 52.75 358 SER A CA 1
ATOM 2805 C C . SER A 1 358 ? 16.126 18.909 3.479 1.00 52.75 358 SER A C 1
ATOM 2807 O O . SER A 1 358 ? 16.545 20.068 3.512 1.00 52.75 358 SER A O 1
ATOM 2809 N N . LEU A 1 359 ? 14.975 18.545 4.047 1.00 60.53 359 LEU A N 1
ATOM 2810 C CA . LEU A 1 359 ? 14.475 19.300 5.191 1.00 60.53 359 LEU A CA 1
ATOM 2811 C C . LEU A 1 359 ? 15.444 19.094 6.367 1.00 60.53 359 LEU A C 1
ATOM 2813 O O . LEU A 1 359 ? 16.059 18.026 6.470 1.00 60.53 359 LEU A O 1
ATOM 2817 N N . PRO A 1 360 ? 15.610 20.091 7.250 1.00 67.94 360 PRO A N 1
ATOM 2818 C CA . PRO A 1 360 ? 16.354 19.897 8.487 1.00 67.94 360 PRO A CA 1
ATOM 2819 C C . PRO A 1 360 ? 15.824 18.686 9.267 1.00 67.94 360 PRO A C 1
ATOM 2821 O O . PRO A 1 360 ? 14.613 18.510 9.397 1.00 67.94 360 PRO A O 1
ATOM 2824 N N . ILE A 1 361 ? 16.744 17.867 9.784 1.00 67.19 361 ILE A N 1
ATOM 2825 C CA . ILE A 1 361 ? 16.457 16.584 10.454 1.00 67.19 361 ILE A CA 1
ATOM 2826 C C . ILE A 1 361 ? 15.418 16.752 11.573 1.00 67.19 361 ILE A C 1
ATOM 2828 O O . ILE A 1 361 ? 14.425 16.037 11.589 1.00 67.19 361 ILE A O 1
ATOM 2832 N N . ASP A 1 362 ? 15.577 17.780 12.410 1.00 74.56 362 ASP A N 1
ATOM 2833 C CA . ASP A 1 362 ? 14.696 18.082 13.554 1.00 74.56 362 ASP A CA 1
ATOM 2834 C C . ASP A 1 362 ? 13.213 18.242 13.161 1.00 74.56 362 ASP A C 1
ATOM 2836 O O . ASP A 1 362 ? 12.289 17.944 13.911 1.00 74.56 362 ASP A O 1
ATOM 2840 N N . ILE A 1 363 ? 12.964 18.677 11.930 1.00 79.19 363 ILE A N 1
ATOM 2841 C CA . ILE A 1 363 ? 11.620 18.966 11.425 1.00 79.19 363 ILE A CA 1
ATOM 2842 C C . ILE A 1 363 ? 11.004 17.720 10.841 1.00 79.19 363 ILE A C 1
ATOM 2844 O O . ILE A 1 363 ? 9.832 17.449 11.076 1.00 79.19 363 ILE A O 1
ATOM 2848 N N . SER A 1 364 ? 11.816 16.939 10.132 1.00 76.12 364 SER A N 1
ATOM 2849 C CA . SER A 1 364 ? 11.408 15.617 9.684 1.00 76.12 364 SER A CA 1
ATOM 2850 C C . SER A 1 364 ? 10.994 14.740 10.863 1.00 76.12 364 SER A C 1
ATOM 2852 O O . SER A 1 364 ? 9.977 14.054 10.778 1.00 76.12 364 SER A O 1
ATOM 2854 N N . ASP A 1 365 ? 11.732 14.813 11.970 1.00 83.31 365 ASP A N 1
ATOM 2855 C CA . ASP A 1 365 ? 11.418 14.069 13.187 1.00 83.31 365 ASP A CA 1
ATOM 2856 C C . ASP A 1 365 ? 10.104 14.561 13.815 1.00 83.31 365 ASP A C 1
ATOM 2858 O O . ASP A 1 365 ? 9.261 13.752 14.205 1.00 83.31 365 ASP A O 1
ATOM 2862 N N . MET A 1 366 ? 9.873 15.881 13.860 1.00 84.38 366 MET A N 1
ATOM 2863 C CA . MET A 1 366 ? 8.599 16.447 14.326 1.00 84.38 366 MET A CA 1
ATOM 2864 C C . MET A 1 366 ? 7.405 16.034 13.449 1.00 84.38 366 MET A C 1
ATOM 2866 O O . MET A 1 366 ? 6.338 15.726 13.982 1.00 84.38 366 MET A O 1
ATOM 2870 N N . GLU A 1 367 ? 7.561 16.002 12.122 1.00 85.06 367 GLU A N 1
ATOM 2871 C CA . GLU A 1 367 ? 6.523 15.533 11.193 1.00 85.06 367 GLU A CA 1
ATOM 2872 C C . GLU A 1 367 ? 6.197 14.049 11.400 1.00 85.06 367 GLU A C 1
ATOM 2874 O O . GLU A 1 367 ? 5.021 13.675 11.448 1.00 85.06 367 GLU A O 1
ATOM 2879 N N . GLU A 1 368 ? 7.219 13.201 11.568 1.00 85.94 368 GLU A N 1
ATOM 2880 C CA . GLU A 1 368 ? 7.028 11.774 11.845 1.00 85.94 368 GLU A CA 1
ATOM 2881 C C . GLU A 1 368 ? 6.337 11.559 13.198 1.00 85.94 368 GLU A C 1
ATOM 2883 O O . GLU A 1 368 ? 5.398 10.764 13.288 1.00 85.94 368 GLU A O 1
ATOM 2888 N N . GLN A 1 369 ? 6.726 12.310 14.233 1.00 88.62 369 GLN A N 1
ATOM 2889 C CA . GLN A 1 369 ? 6.064 12.257 15.537 1.00 88.62 369 GLN A CA 1
ATOM 2890 C C . GLN A 1 369 ? 4.599 12.684 15.456 1.00 88.62 369 GLN A C 1
ATOM 2892 O O . GLN A 1 369 ? 3.735 11.992 15.994 1.00 88.62 369 GLN A O 1
ATOM 2897 N N . LEU A 1 370 ? 4.296 13.787 14.766 1.00 90.94 370 LEU A N 1
ATOM 2898 C CA . LEU A 1 370 ? 2.919 14.246 14.593 1.00 90.94 370 LEU A CA 1
ATOM 2899 C C . LEU A 1 370 ? 2.075 13.183 13.883 1.00 90.94 370 LEU A C 1
ATOM 2901 O O . LEU A 1 370 ? 0.952 12.890 14.298 1.00 90.94 370 LEU A O 1
ATOM 2905 N N . LYS A 1 371 ? 2.626 12.567 12.836 1.00 89.75 371 LYS A N 1
ATOM 2906 C CA . LYS A 1 371 ? 1.961 11.486 12.112 1.00 89.75 371 LYS A CA 1
ATOM 2907 C C . LYS A 1 371 ? 1.701 10.274 13.005 1.00 89.75 371 LYS A C 1
ATOM 2909 O O . LYS A 1 371 ? 0.587 9.753 13.003 1.00 89.75 371 LYS A O 1
ATOM 2914 N N . LEU A 1 372 ? 2.691 9.857 13.795 1.00 92.06 372 LEU A N 1
ATOM 2915 C CA . LEU A 1 372 ? 2.542 8.762 14.750 1.00 92.06 372 LEU A CA 1
ATOM 2916 C C . LEU A 1 372 ? 1.460 9.072 15.792 1.00 92.06 372 LEU A C 1
ATOM 2918 O O . LEU A 1 372 ? 0.616 8.223 16.064 1.00 92.06 372 LEU A O 1
ATOM 2922 N N . LYS A 1 373 ? 1.428 10.294 16.335 1.00 93.62 373 LYS A N 1
ATOM 2923 C CA . LYS A 1 373 ? 0.404 10.708 17.305 1.00 93.62 373 LYS A CA 1
ATOM 2924 C C . LYS A 1 373 ? -0.997 10.768 16.705 1.00 93.62 373 LYS A C 1
ATOM 2926 O O . LYS A 1 373 ? -1.945 10.321 17.345 1.00 93.62 373 LYS A O 1
ATOM 2931 N N . ASN A 1 374 ? -1.140 11.226 15.463 1.00 92.38 374 ASN A N 1
ATOM 2932 C CA . ASN A 1 374 ? -2.418 11.152 14.753 1.00 92.38 374 ASN A CA 1
ATOM 2933 C C . ASN A 1 374 ? -2.865 9.702 14.524 1.00 92.38 374 ASN A C 1
ATOM 2935 O O . ASN A 1 374 ? -4.038 9.386 14.702 1.00 92.38 374 ASN A O 1
ATOM 2939 N N . TRP A 1 375 ? -1.936 8.802 14.206 1.00 93.94 375 TRP A N 1
ATOM 2940 C CA . TRP A 1 375 ? -2.245 7.381 14.088 1.00 93.94 375 TRP A CA 1
ATOM 2941 C C . TRP A 1 375 ? -2.668 6.765 15.434 1.00 93.94 375 TRP A C 1
ATOM 2943 O O . TRP A 1 375 ? -3.687 6.078 15.498 1.00 93.94 375 TRP A O 1
ATOM 2953 N N . GLU A 1 376 ? -1.953 7.058 16.528 1.00 94.00 376 GLU A N 1
ATOM 2954 C CA . GLU A 1 376 ? -2.321 6.624 17.887 1.00 94.00 376 GLU A CA 1
ATOM 2955 C C . GLU A 1 376 ? -3.720 7.127 18.272 1.00 94.00 376 GLU A C 1
ATOM 2957 O O . GLU A 1 376 ? -4.523 6.364 18.810 1.00 94.00 376 GLU A O 1
ATOM 2962 N N . LYS A 1 377 ? -4.038 8.386 17.941 1.00 93.94 377 LYS A N 1
ATOM 2963 C CA . LYS A 1 377 ? -5.363 8.983 18.143 1.00 93.94 377 LYS A CA 1
ATOM 2964 C C . LYS A 1 377 ? -6.460 8.156 17.471 1.00 93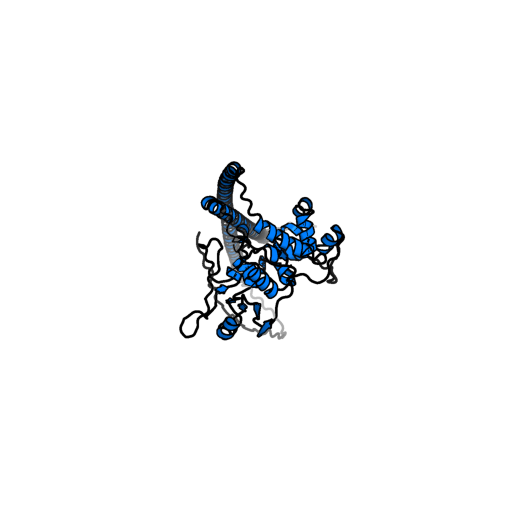.94 377 LYS A C 1
ATOM 2966 O O . LYS A 1 377 ? -7.470 7.853 18.103 1.00 93.94 377 LYS A O 1
ATOM 2971 N N . GLU A 1 378 ? -6.275 7.779 16.207 1.00 93.44 378 GLU A N 1
ATOM 2972 C CA . GLU A 1 378 ? -7.246 6.957 15.478 1.00 93.44 378 GLU A CA 1
ATOM 2973 C C . GLU A 1 378 ? -7.427 5.575 16.117 1.00 93.44 378 GLU A C 1
ATOM 2975 O O . GLU A 1 378 ? -8.561 5.120 16.268 1.00 93.44 378 GLU A O 1
ATOM 2980 N N . ARG A 1 379 ? -6.333 4.924 16.545 1.00 94.69 379 ARG A N 1
ATOM 2981 C CA . ARG A 1 379 ? -6.412 3.627 17.245 1.00 94.69 379 ARG A CA 1
ATOM 2982 C C . ARG A 1 379 ? -7.203 3.750 18.546 1.00 94.69 379 ARG A C 1
ATOM 2984 O O . ARG A 1 379 ? -8.072 2.930 18.824 1.00 94.69 379 ARG A O 1
ATOM 2991 N N . LEU A 1 380 ? -6.950 4.810 19.308 1.00 94.38 380 LEU A N 1
ATOM 2992 C CA . LEU A 1 380 ? -7.619 5.055 20.579 1.00 94.38 380 LEU A CA 1
ATOM 2993 C C . LEU A 1 380 ? -9.122 5.332 20.407 1.00 94.38 380 LEU A C 1
ATOM 2995 O O . LEU A 1 380 ? -9.930 4.892 21.223 1.00 94.38 380 LEU A O 1
ATOM 2999 N N . LEU A 1 381 ? -9.517 6.022 19.332 1.00 94.81 381 LEU A N 1
ATOM 3000 C CA . LEU A 1 381 ? -10.927 6.231 18.988 1.00 94.81 381 LEU A CA 1
ATOM 3001 C C . LEU A 1 381 ? -11.636 4.913 18.647 1.00 94.81 381 LEU A C 1
ATOM 3003 O O . LEU A 1 381 ? -12.783 4.710 19.051 1.00 94.81 381 LEU A O 1
ATOM 3007 N N . GLU A 1 382 ? -10.964 4.002 17.940 1.00 93.62 382 GLU A N 1
ATOM 3008 C CA . GLU A 1 382 ? -11.493 2.659 17.681 1.00 93.62 382 GLU A CA 1
ATOM 3009 C C . GLU A 1 382 ? -11.629 1.841 18.972 1.00 93.62 382 GLU A C 1
ATOM 3011 O O . GLU A 1 382 ? -12.657 1.193 19.177 1.00 93.62 382 GLU A O 1
ATOM 3016 N N . ASP A 1 383 ? -10.637 1.891 19.864 1.00 94.06 383 ASP A N 1
ATOM 3017 C CA . ASP A 1 383 ? -10.684 1.243 21.182 1.00 94.06 383 ASP A CA 1
ATOM 3018 C C . ASP A 1 383 ? -11.849 1.769 22.021 1.00 94.06 383 ASP A C 1
ATOM 3020 O O . ASP A 1 383 ? -12.614 0.988 22.586 1.00 94.06 383 ASP A O 1
ATOM 3024 N N . MET A 1 384 ? -12.034 3.089 22.041 1.00 95.06 384 MET A N 1
ATOM 3025 C CA . MET A 1 384 ? -13.127 3.733 22.761 1.00 95.06 384 MET A CA 1
ATOM 3026 C C . MET A 1 384 ? -14.487 3.298 22.216 1.00 95.06 384 MET A C 1
ATOM 3028 O O . MET A 1 384 ? -15.363 2.933 22.996 1.00 95.06 384 MET A O 1
ATOM 3032 N N . LYS A 1 385 ? -14.654 3.252 20.889 1.00 95.88 385 LYS A N 1
ATOM 3033 C CA . LYS A 1 385 ? -15.888 2.759 20.264 1.00 95.88 385 LYS A CA 1
ATOM 3034 C C . LYS A 1 385 ? -16.168 1.297 20.630 1.00 95.88 385 LYS A C 1
ATOM 3036 O O . LYS A 1 385 ? -17.307 0.946 20.933 1.00 95.88 385 LYS A O 1
ATOM 3041 N N . ARG A 1 386 ? -15.136 0.445 20.642 1.00 95.50 386 ARG A N 1
ATOM 3042 C CA . ARG A 1 386 ? -15.262 -0.963 21.055 1.00 95.50 386 ARG A CA 1
ATOM 3043 C C . ARG A 1 386 ? -15.705 -1.092 22.512 1.00 95.50 386 ARG A C 1
ATOM 3045 O O . ARG A 1 386 ? -16.606 -1.879 22.801 1.00 95.50 386 ARG A O 1
ATOM 3052 N N . GLU A 1 387 ? -15.116 -0.312 23.414 1.00 95.75 387 GLU A N 1
ATOM 3053 C CA . GLU A 1 387 ? -15.516 -0.288 24.826 1.00 95.75 387 GLU A CA 1
ATOM 3054 C C . GLU A 1 387 ? -16.940 0.261 25.016 1.00 95.75 387 GLU A C 1
ATOM 3056 O O . GLU A 1 387 ? -17.700 -0.283 25.817 1.00 95.75 387 GLU A O 1
ATOM 3061 N N . GLU A 1 388 ? -17.349 1.282 24.257 1.00 95.75 388 GLU A N 1
ATOM 3062 C CA . GLU A 1 388 ? -18.720 1.813 24.276 1.00 95.75 388 GLU A CA 1
ATOM 3063 C C . GLU A 1 388 ? -19.755 0.768 23.841 1.00 95.75 388 GLU A C 1
ATOM 3065 O O . GLU A 1 388 ? -20.814 0.644 24.464 1.00 95.75 388 GLU A O 1
ATOM 3070 N N . ASP A 1 389 ? -19.450 -0.023 22.813 1.00 96.31 389 ASP A N 1
ATOM 3071 C CA . ASP A 1 389 ? -20.334 -1.090 22.348 1.00 96.31 389 ASP A CA 1
ATOM 3072 C C . ASP A 1 389 ? -20.426 -2.247 23.352 1.00 96.31 389 ASP A C 1
ATOM 3074 O O . ASP A 1 389 ? -21.518 -2.777 23.577 1.00 96.31 389 ASP A O 1
ATOM 3078 N N . LEU A 1 390 ? -19.325 -2.601 24.024 1.00 95.12 390 LEU A N 1
ATOM 3079 C CA . LEU A 1 390 ? -19.344 -3.568 25.127 1.00 95.12 390 LEU A CA 1
ATOM 3080 C C . LEU A 1 390 ? -20.154 -3.049 26.318 1.00 95.12 390 LEU A C 1
ATOM 3082 O O . LEU A 1 390 ? -20.983 -3.777 26.868 1.00 95.12 390 LEU A O 1
ATOM 3086 N N . LEU A 1 391 ? -19.962 -1.784 26.698 1.00 95.81 391 LEU A N 1
ATOM 3087 C CA . LEU A 1 391 ? -20.723 -1.150 27.770 1.00 95.81 391 LEU A CA 1
ATOM 3088 C C . LEU A 1 391 ? -22.225 -1.167 27.464 1.00 95.81 391 LEU A C 1
ATOM 3090 O O . LEU A 1 391 ? -23.024 -1.493 28.344 1.00 95.81 391 LEU A O 1
ATOM 3094 N N . ARG A 1 392 ? -22.610 -0.860 26.220 1.00 95.44 392 ARG A N 1
ATOM 3095 C CA . ARG A 1 392 ? -24.000 -0.926 25.753 1.00 95.44 392 ARG A CA 1
ATOM 3096 C C . ARG A 1 392 ? -24.580 -2.328 25.947 1.00 95.44 392 ARG A C 1
ATOM 3098 O O . ARG A 1 392 ? -25.600 -2.467 26.618 1.00 95.44 392 ARG A O 1
ATOM 3105 N N . GLN A 1 393 ? -23.878 -3.358 25.470 1.00 95.19 393 GLN A N 1
ATOM 3106 C CA . GLN A 1 393 ? -24.294 -4.758 25.617 1.00 95.19 393 GLN A CA 1
ATOM 3107 C C . GLN A 1 393 ? -24.435 -5.173 27.090 1.00 95.19 393 GLN A C 1
ATOM 3109 O O . GLN A 1 393 ? -25.422 -5.800 27.475 1.00 95.19 393 GLN A O 1
ATOM 3114 N N . PHE A 1 394 ? -23.476 -4.816 27.952 1.00 93.31 394 PHE A N 1
ATOM 3115 C CA . PHE A 1 394 ? -23.546 -5.172 29.373 1.00 93.31 394 PHE A CA 1
ATOM 3116 C C . PHE A 1 394 ? -24.639 -4.416 30.131 1.00 93.31 394 PHE A C 1
ATOM 3118 O O . PHE A 1 394 ? -25.249 -4.999 31.030 1.00 93.31 394 PHE A O 1
ATOM 3125 N N . ARG A 1 395 ? -24.926 -3.160 29.768 1.00 93.19 395 ARG A N 1
ATOM 3126 C CA . ARG A 1 395 ? -26.059 -2.404 30.323 1.00 93.19 395 ARG A CA 1
ATOM 3127 C C . ARG A 1 395 ? -27.394 -3.025 29.919 1.00 93.19 395 ARG A C 1
ATOM 3129 O O . ARG A 1 395 ? -28.250 -3.199 30.780 1.00 93.19 395 ARG A O 1
ATOM 3136 N N . GLU A 1 396 ? -27.550 -3.424 28.660 1.00 93.50 396 GLU A N 1
ATOM 3137 C CA . GLU A 1 396 ? -28.749 -4.128 28.183 1.00 93.50 396 GLU A CA 1
ATOM 3138 C C . GLU A 1 396 ? -28.962 -5.452 28.933 1.00 93.50 396 GLU A C 1
ATOM 3140 O O . GLU A 1 396 ? -30.051 -5.701 29.450 1.00 93.50 396 GLU A O 1
ATOM 3145 N N . LEU A 1 397 ? -27.910 -6.265 29.089 1.00 92.81 397 LEU A N 1
ATOM 3146 C CA . LEU A 1 397 ? -27.970 -7.511 29.864 1.00 92.81 397 LEU A CA 1
ATOM 3147 C C . LEU A 1 397 ? -28.309 -7.273 31.340 1.00 92.81 397 LEU A C 1
ATOM 3149 O O . LEU A 1 397 ? -29.046 -8.058 31.940 1.00 92.81 397 LEU A O 1
ATOM 3153 N N . TYR A 1 398 ? -27.765 -6.210 31.936 1.00 91.62 398 TYR A N 1
ATOM 3154 C CA . TYR A 1 398 ? -28.067 -5.832 33.313 1.00 91.62 398 TYR A CA 1
ATOM 3155 C C . TYR A 1 398 ? -29.547 -5.475 33.479 1.00 91.62 398 TYR A C 1
ATOM 3157 O O . TYR A 1 398 ? -30.184 -5.989 34.397 1.00 91.62 398 TYR A O 1
ATOM 3165 N N . ILE A 1 399 ? -30.101 -4.660 32.575 1.00 90.31 399 ILE A N 1
ATOM 3166 C CA . ILE A 1 399 ? -31.518 -4.268 32.587 1.00 90.31 399 ILE A CA 1
ATOM 3167 C C . ILE A 1 399 ? -32.410 -5.504 32.436 1.00 90.31 399 ILE A C 1
ATOM 3169 O O . ILE A 1 399 ? -33.263 -5.737 33.288 1.00 90.31 399 ILE A O 1
ATOM 3173 N N . GLN A 1 400 ? -32.148 -6.363 31.446 1.00 89.62 400 GLN A N 1
ATOM 3174 C CA . GLN A 1 400 ? -32.924 -7.593 31.232 1.00 89.62 400 GLN A CA 1
ATOM 3175 C C . GLN A 1 400 ? -32.909 -8.521 32.459 1.00 89.62 400 GLN A C 1
ATOM 3177 O O . GLN A 1 400 ? -33.939 -9.072 32.852 1.00 89.62 400 GLN A O 1
ATOM 3182 N N . LYS A 1 401 ? -31.748 -8.689 33.108 1.00 86.44 401 LYS A N 1
ATOM 3183 C CA . LYS A 1 401 ? -31.626 -9.492 34.339 1.00 86.44 401 LYS A CA 1
ATOM 3184 C C . LYS A 1 401 ? -32.321 -8.830 35.534 1.00 86.44 401 LYS A C 1
ATOM 3186 O O . LYS A 1 401 ? -32.893 -9.536 36.364 1.00 86.44 401 LYS A O 1
ATOM 3191 N N . ALA A 1 402 ? -32.290 -7.502 35.628 1.00 84.38 402 ALA A N 1
ATOM 3192 C CA . ALA A 1 402 ? -32.980 -6.753 36.675 1.00 84.38 402 ALA A CA 1
ATOM 3193 C C . ALA A 1 402 ? -34.510 -6.833 36.526 1.00 84.38 402 ALA A C 1
ATOM 3195 O O . ALA A 1 402 ? -35.209 -7.038 37.517 1.00 84.38 402 ALA A O 1
ATOM 3196 N N . GLU A 1 403 ? -35.031 -6.753 35.302 1.00 82.31 403 GLU A N 1
ATOM 3197 C CA . GLU A 1 403 ? -36.458 -6.919 34.997 1.00 82.31 403 GLU A CA 1
ATOM 3198 C C . GLU A 1 403 ? -36.928 -8.361 35.244 1.00 82.31 403 GLU A C 1
ATOM 3200 O O . GLU A 1 403 ? -37.965 -8.580 35.873 1.00 82.31 403 GLU A O 1
ATOM 3205 N N . GLY A 1 404 ? -36.116 -9.362 34.877 1.00 72.44 404 GLY A N 1
ATOM 3206 C CA . GLY A 1 404 ? -36.375 -10.765 35.218 1.00 72.44 404 GLY A CA 1
ATOM 3207 C C . GLY A 1 404 ? -36.466 -11.018 36.732 1.00 72.44 404 GLY A C 1
ATOM 3208 O O . GLY A 1 404 ? -37.276 -11.833 37.180 1.00 72.44 404 GLY A O 1
ATOM 3209 N N . ARG A 1 405 ? -35.701 -10.272 37.546 1.00 62.50 405 ARG A N 1
ATOM 3210 C CA . ARG A 1 405 ? -35.813 -10.294 39.017 1.00 62.50 405 ARG A CA 1
ATOM 3211 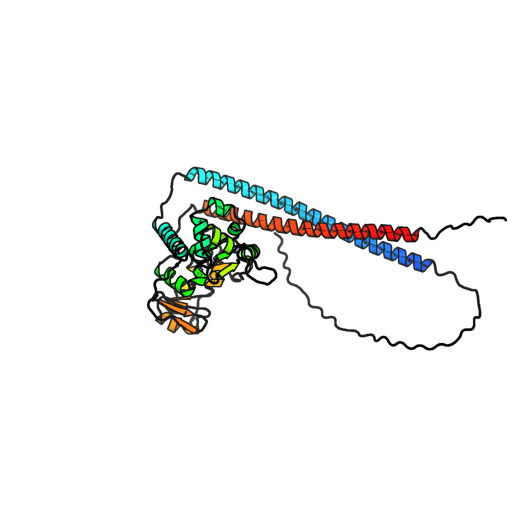C C . ARG A 1 405 ? -37.156 -9.732 39.496 1.00 62.50 405 ARG A C 1
ATOM 3213 O O . ARG A 1 405 ? -37.704 -10.254 40.463 1.00 62.50 405 ARG A O 1
ATOM 3220 N N . ALA A 1 406 ? -37.686 -8.700 38.838 1.00 60.12 406 ALA A N 1
ATOM 3221 C CA . ALA A 1 406 ? -38.964 -8.090 39.203 1.00 60.12 406 ALA A CA 1
ATOM 3222 C C . ALA A 1 406 ? -40.154 -9.027 38.923 1.00 60.12 406 ALA A C 1
ATOM 3224 O O . ALA A 1 406 ? -41.029 -9.164 39.776 1.00 60.12 406 ALA A O 1
ATOM 3225 N N . HIS A 1 407 ? -40.155 -9.736 37.788 1.00 55.09 407 HIS A N 1
ATOM 3226 C CA . HIS A 1 407 ? -41.211 -10.705 37.453 1.00 55.09 407 HIS A CA 1
ATOM 3227 C C . HIS A 1 407 ? -41.143 -12.001 38.279 1.00 55.09 407 HIS A C 1
ATOM 3229 O O . HIS A 1 407 ? -42.172 -12.531 38.689 1.00 55.09 407 HIS A O 1
ATOM 3235 N N . GLY A 1 408 ? -39.941 -12.476 38.628 1.00 52.19 408 GLY A N 1
ATOM 3236 C CA . GLY A 1 408 ? -39.786 -13.622 39.535 1.00 52.19 408 GLY A CA 1
ATOM 3237 C C . GLY A 1 408 ? -40.245 -13.349 40.978 1.00 52.19 408 GLY A C 1
ATOM 3238 O O . GLY A 1 408 ? -40.539 -14.293 41.711 1.00 52.19 408 GLY A O 1
ATOM 3239 N N . LEU A 1 409 ? -40.319 -12.076 41.392 1.00 50.47 409 LEU A N 1
ATOM 3240 C CA . LEU A 1 409 ? -40.885 -11.675 42.685 1.00 50.47 409 LEU A CA 1
ATOM 3241 C C . LEU A 1 409 ? -42.422 -11.591 42.651 1.00 50.47 409 LEU A C 1
ATOM 3243 O O . LEU A 1 409 ? -43.051 -11.993 43.629 1.00 50.47 409 LEU A O 1
ATOM 3247 N N . SER A 1 410 ? -43.031 -11.120 41.555 1.00 41.97 410 SER A N 1
ATOM 3248 C CA . SER A 1 410 ? -44.494 -10.958 41.451 1.00 41.97 410 SER A CA 1
ATOM 3249 C C . SER A 1 410 ? -45.265 -12.280 41.406 1.00 41.97 410 SER A C 1
ATOM 3251 O O . SER A 1 410 ? -46.379 -12.351 41.918 1.00 41.97 410 SER A O 1
ATOM 3253 N N . ASP A 1 411 ? -44.664 -13.347 40.876 1.00 41.47 411 ASP A N 1
ATOM 3254 C CA . ASP A 1 411 ? -45.296 -14.676 40.852 1.00 41.47 411 ASP A CA 1
ATOM 3255 C C . ASP A 1 411 ? -45.268 -15.378 42.223 1.00 41.47 411 ASP A C 1
ATOM 3257 O O . ASP A 1 411 ? -46.001 -16.339 42.455 1.00 41.47 411 ASP A O 1
ATOM 3261 N N . SER A 1 412 ? -44.453 -14.888 43.166 1.00 43.47 412 SER A N 1
ATOM 3262 C CA . SER A 1 412 ? -44.350 -15.445 44.523 1.00 43.47 412 SER A CA 1
ATOM 3263 C C . SER A 1 412 ? -45.342 -14.838 45.523 1.00 43.47 412 SER A C 1
ATOM 3265 O O . SER A 1 412 ? -45.619 -15.450 46.554 1.00 43.47 412 SER A O 1
ATOM 3267 N N . THR A 1 413 ? -45.923 -13.672 45.222 1.00 37.62 413 THR A N 1
ATOM 3268 C CA . THR A 1 413 ? -46.843 -12.954 46.121 1.00 37.62 413 THR A CA 1
ATOM 3269 C C . THR A 1 413 ? -48.326 -13.250 45.889 1.00 37.62 413 THR A C 1
ATOM 3271 O O . THR A 1 413 ? -49.140 -12.840 46.711 1.00 37.62 413 THR A O 1
ATOM 3274 N N . ASN A 1 414 ? -48.707 -14.006 44.851 1.00 35.22 414 ASN A N 1
ATOM 3275 C CA . ASN A 1 414 ? -50.121 -14.249 44.524 1.00 35.22 414 ASN A CA 1
ATOM 3276 C C . ASN A 1 414 ? -50.695 -15.591 45.036 1.00 35.22 414 ASN A C 1
ATOM 3278 O O . ASN A 1 414 ? -51.666 -16.108 44.490 1.00 35.22 414 ASN A O 1
ATOM 3282 N N . SER A 1 415 ? -50.115 -16.172 46.093 1.00 39.44 415 SER A N 1
ATOM 3283 C CA . SER A 1 415 ? -50.638 -17.386 46.747 1.00 39.44 415 SER A CA 1
ATOM 3284 C C . SER A 1 415 ? -50.969 -17.142 48.223 1.00 39.44 415 SER A C 1
ATOM 3286 O O . SER A 1 415 ? -50.397 -17.734 49.132 1.00 39.44 415 SER A O 1
ATOM 3288 N N . GLY A 1 416 ? -51.908 -16.235 48.487 1.00 40.97 416 GLY A N 1
ATOM 3289 C CA . GLY A 1 416 ? -52.368 -15.980 49.848 1.00 40.97 416 GLY A CA 1
ATOM 3290 C C . GLY A 1 416 ? -53.653 -15.169 49.891 1.00 40.97 416 GLY A C 1
ATOM 3291 O O . GLY A 1 416 ? -53.673 -14.026 49.459 1.00 40.97 416 GLY A O 1
ATOM 3292 N N . THR A 1 417 ? -54.688 -15.756 50.497 1.00 36.44 417 THR A N 1
ATOM 3293 C CA . THR A 1 417 ? -55.971 -15.156 50.920 1.00 36.44 417 THR A CA 1
ATOM 3294 C C . THR A 1 417 ? -57.063 -14.968 49.856 1.00 36.44 417 THR A C 1
ATOM 3296 O O . THR A 1 417 ? -57.379 -13.866 49.431 1.00 36.44 417 THR A O 1
ATOM 3299 N N . GLY A 1 418 ? -57.740 -16.071 49.518 1.00 30.66 418 GLY A N 1
ATOM 3300 C CA . GLY A 1 418 ? -59.127 -16.054 49.044 1.00 30.66 418 GLY A CA 1
ATOM 3301 C C . GLY A 1 418 ? -60.068 -16.506 50.164 1.00 30.66 418 GLY A C 1
ATOM 3302 O O . GLY A 1 418 ? -60.370 -17.691 50.268 1.00 30.66 418 GLY A O 1
ATOM 3303 N N . PHE A 1 419 ? -60.494 -15.583 51.030 1.00 33.56 419 PHE A N 1
ATOM 3304 C CA . PHE A 1 419 ? -61.654 -15.788 51.904 1.00 33.56 419 PHE A CA 1
ATOM 3305 C C . PHE A 1 419 ? -62.905 -15.439 51.086 1.00 33.56 419 PHE A C 1
ATOM 3307 O O . PHE A 1 419 ? -63.072 -14.287 50.689 1.00 33.56 419 PHE A O 1
ATOM 3314 N N . MET A 1 420 ? -63.765 -16.421 50.807 1.00 34.81 420 MET A N 1
ATOM 3315 C CA . MET A 1 420 ? -65.101 -16.167 50.255 1.00 34.81 420 MET A CA 1
ATOM 3316 C C . MET A 1 420 ? -66.060 -15.746 51.378 1.00 34.81 420 MET A C 1
ATOM 3318 O O . MET A 1 420 ? -66.068 -16.405 52.422 1.00 34.81 420 MET A O 1
ATOM 3322 N N . PRO A 1 421 ? -66.910 -14.721 51.189 1.00 34.81 421 PRO A N 1
ATOM 3323 C CA . PRO A 1 421 ? -68.128 -14.583 51.966 1.00 34.81 421 PRO A CA 1
ATOM 3324 C C . PRO A 1 421 ? -69.230 -15.471 51.376 1.00 34.81 421 PRO A C 1
ATOM 3326 O O . PRO A 1 421 ? -69.333 -15.654 50.165 1.00 34.81 421 PRO A O 1
ATOM 3329 N N . ALA A 1 422 ? -70.040 -16.030 52.271 1.00 37.09 422 ALA A N 1
ATOM 3330 C CA . ALA A 1 422 ? -71.239 -16.789 51.959 1.00 37.09 422 ALA A CA 1
ATOM 3331 C C . ALA A 1 422 ? -72.299 -15.901 51.288 1.00 37.09 422 ALA A C 1
ATOM 3333 O O . ALA A 1 422 ? -72.588 -14.811 51.784 1.00 37.09 422 ALA A O 1
ATOM 3334 N N . GLU A 1 423 ? -72.917 -16.399 50.217 1.00 31.05 423 GLU A N 1
ATOM 3335 C CA . GLU A 1 423 ? -74.172 -15.862 49.696 1.00 31.05 423 GLU A CA 1
ATOM 3336 C C . GLU A 1 423 ? -75.336 -16.756 50.117 1.00 31.05 423 GLU A C 1
ATOM 3338 O O . GLU A 1 423 ? -75.364 -17.964 49.881 1.00 31.05 423 GLU A O 1
ATOM 3343 N N . THR A 1 424 ? -76.288 -16.109 50.777 1.00 36.16 424 THR A N 1
ATOM 3344 C CA . THR A 1 424 ? -77.612 -16.609 51.117 1.00 36.16 424 THR A CA 1
ATOM 3345 C C . THR A 1 424 ? -78.561 -16.156 50.012 1.00 36.16 424 THR A C 1
ATOM 3347 O O . THR A 1 424 ? -78.839 -14.962 49.928 1.00 36.16 424 THR A O 1
ATOM 3350 N N . THR A 1 425 ? -79.063 -17.064 49.175 1.00 37.94 425 THR A N 1
ATOM 3351 C CA . THR A 1 425 ? -80.494 -17.209 48.823 1.00 37.94 425 THR A CA 1
ATOM 3352 C C . THR A 1 425 ? -80.721 -18.447 47.973 1.00 37.94 425 THR A C 1
ATOM 3354 O O . THR A 1 425 ? -79.929 -18.676 47.036 1.00 37.94 425 THR A O 1
#

Foldseek 3Di:
DDDDDDPDDDDDDDDDDDDDDDDDDDDDDDDDDDDPDPDPDDPPVVVVVLVVVLVVLVVVLVVLVVLLVVLVVVLVVLVVVLVVLVVLLVVLVVVLVVVVVVPPPDDDCPPQLVVLLVLQLVLQCVVVQALLNLLSCCCPPVVVVLVPDPLNVFWPHFQQNFWAFADPLLQQLLCVQLDPLNRSETEGAAPVSVCQQWDADPVRHTDCCGHSSVSQVVVPHGHDDDHHYHHQQPFDFAPAAFDPVDQQRAGPDDAFADPVRDGQPFWDAQSLRRIGGDLVQCWLSHLVTHGCSRTVSCVRRVRETEGADPVSCVSCVVRDQAWYDHSVGWTAGNVRDIDDDDDDPNSHTHGHDNDDPDDDPVSSVSVVVSSVSVSVSVNSVVVSVVSVVVSVVSVVVSVVSVVVVVVSVVVVPPPDDDDDDDDDD

Radius of gyration: 34.83 Å; chains: 1; bounding box: 112×84×83 Å

pLDDT: mean 79.84, std 22.11, range [23.38, 98.19]

Secondary structure (DSSP, 8-state):
-----------------------------------------SHHHHHHHHHHHHHHHHHHHHHHHHHHHHHHHHHHHHHHHHHHHHHHHHHHHHHHHHHHHHHTT-----HHHHHHHHHHHHHHHT-TTSHHHHHHHHHHH-HHHHTT-HHHHTEEEEGGGS-EES-HHHHHHHHHHH-HHHHT-EEESSHHHHHHH--B-TTS-B-TTSHHHHHHHHTT----S---EEEGGGSPPP-S-B-TTSTT--B-------TTSPPPTTEEEEHHHHEE--GGGSB--STT-B-TIIIIIHHHHTT-EEES-HHHHHHHGGG-SS-EEETTS-EE-TTS-EE-SPPP--SS-PEEP-S-----HHHHHHHHHHHHHHHHHHHHHHHHHHHHHHHHHHHHHHHHHHHHHHHHHHTTSSSS---PPPP--